Protein AF-A0A3N0WXN3-F1 (afdb_monomer)

Mean predicted aligned error: 21.36 Å

Nearest PDB structures (foldseek):
  8f1j-assembly1_M  TM=2.851E-01  e=1.817E-07  Escherichia coli
  8f1i-assembly1_M  TM=2.648E-01  e=5.594E-07  Escherichia coli
  7qv9-assembly1_M  TM=2.765E-01  e=2.359E-06  Klebsiella pneumoniae
  7qxi-assembly1_M  TM=2.579E-01  e=2.255E-06  Klebsiella pneumoniae
  8reb-assembly1_M  TM=2.773E-01  e=1.560E-05  Klebsiella oxytoca

Solvent-accessible surface area (backbone atoms only — not comparable to full-atom values): 39086 Å² total; per-residue (Å²): 107,44,49,65,61,35,42,77,70,63,62,35,53,74,74,38,48,50,34,31,56,78,65,74,29,58,34,55,66,46,53,46,54,48,36,74,76,62,76,48,50,59,84,40,70,91,30,47,74,71,41,28,49,40,53,48,49,50,41,63,72,53,56,56,81,79,56,81,92,83,88,88,88,87,84,88,81,87,83,79,82,87,88,86,79,76,94,55,90,39,61,44,40,49,40,39,74,74,64,76,38,53,74,68,42,48,48,33,30,57,78,66,72,31,47,36,65,66,47,46,42,52,46,33,64,74,60,77,50,42,59,88,41,69,92,30,45,74,72,37,20,53,50,53,50,53,50,41,54,53,54,42,73,75,33,90,88,53,74,69,73,68,90,74,88,54,74,64,72,80,85,83,79,80,74,56,74,69,48,48,54,54,52,41,34,50,52,55,44,58,47,68,71,41,56,72,67,53,36,52,51,53,37,56,76,37,74,71,46,95,41,63,69,40,46,46,57,42,60,38,65,23,68,69,52,43,52,51,52,48,73,75,42,58,78,83,49,38,56,55,54,50,53,50,52,53,53,51,56,51,48,54,52,54,46,55,73,36,92,41,66,56,52,36,48,17,54,50,50,49,53,53,47,46,70,78,39,72,90,52,85,57,89,88,58,71,46,69,83,54,54,60,60,33,50,50,43,48,54,68,68,66,53,84,58,98,41,72,63,46,43,46,41,51,60,40,57,26,34,48,37,57,62,94,72,70,54,50,71,66,55,54,13,61,76,69,79,43,54,67,70,54,49,52,50,47,49,52,52,49,45,55,56,49,50,59,57,55,66,57,53,57,51,61,86,67,71,71,69,54,64,72,55,64,77,70,68,50,94,68,35,51,76,63,44,72,69,54,31,50,50,53,20,62,76,51,71,40,55,54,15,38,60,35,51,50,52,57,59,48,46,53,82,81,65,57,49,36,70,47,66,47,60,45,40,43,33,56,64,48,81,87,55,93,80,59,83,64,74,42,74,59,67,40,35,26,27,35,76,63,53,67,38,41,45,66,65,62,49,49,36,51,55,52,51,58,63,65,54,87,66,95,64,76,50,68,43,55,40,63,72,55,52,62,79,34,48,59,69,97,60,72,84,56,50,72,74,47,39,67,57,53,35,51,47,40,31,66,69,67,70,45,88,60,54,68,90,38,55,46,72,43,63,86,71,55,76,87,38,77,61,38,72,65,47,54,47,47,50,52,50,49,47,46,66,68,30,40,60,20,76,74,68,71,42,80,88,48,56,50,55,39,51,57,63,60,52,17,67,76,65,76,45,57,48,70,57,50,51,53,50,26,68,75,37,68,43,80,53,97,92,38,84,39,48,50,48,73,67,44,50,82,60,64,39,46,31,75,90,71,49,54,40,47,43,61,64,54,50,51,50,53,48,54,54,58,74,71,38,52,41,80,64,40,68,42,45,63,53,51,24,50,53,38,42,75,76,33,34,67,50,54,39,72,56,45,45,46,46,34,45,77,73,63,68,44,77,58,38,84,77,56,46,50,134

pLDDT: mean 73.64, std 15.03, range [22.02, 94.38]

Foldseek 3Di:
DFLVVCVVVVLAALQLSVLCVVQVNTDLVSLLVVCVVPVWSPPTPPCDPVSRVSSVSSCVVCVCVVPDDDDDDDDDDDDDDDDDDDDDVFQLSVCVVVVLADPQLSVQCVVQVVRHLVSLLVVCLVQVWDPPTPSQDPVSGSSSNSSNVVVCVVDVVDDRPPPPPQAPDPLPDAADPLLQVLLLLVLVLLLVPADPQLSVLVCVQLVVDSHPVSCCVRVRVPSPNLVVSCVSDDSVRNVSSVCSSVVSSVLSVLSRVDSDNLSSLLSSLVVLLCVLQVVDDCPVPRSSPAALQLSVQCSLVRDDDPDPLLNCCSPADFQFFDDPRRDDLVNSCVVVVHDSVVSVVSLVVSLVSVVVSLVSLLSRDGPPLCVLQVVPDDLQWGFCDPVNQVVVCVVNVHGGGSQNSLSSVQSHPPLQWHKDFDCCLDRSVHDPDPPQLFRFPGIIIGGNVLVQQFDRRVLVSVVSVLLVDPDPDKDWAQPLVSRVVTTDDDPPVCSVSCQVVSQVRCCPRVVFRDDSGDTGISDNPCVVVVCHPCVLVLLVVLLCVQQVQCVVVVDPVSQFADALVSSCVSRVDDSVVSVVSQQVDWDQHPNDTDGNCVSHAPAWWAFQVRGIDHPVVLLVVLVVQQVPADLQQGDALCRSCVVCVVVGTNADSVRSVCSCCVPVVHDGSVVSRDD

Structure (mmCIF, N/CA/C/O backbone):
data_AF-A0A3N0WXN3-F1
#
_entry.id   AF-A0A3N0WXN3-F1
#
loop_
_atom_site.group_PDB
_atom_site.id
_atom_site.type_symbol
_atom_site.label_atom_id
_atom_site.label_alt_id
_atom_site.label_comp_id
_atom_site.label_asym_id
_atom_site.label_entity_id
_atom_site.label_seq_id
_atom_site.pdbx_PDB_ins_code
_atom_site.Cartn_x
_atom_site.Cartn_y
_atom_site.Cartn_z
_atom_site.occupancy
_atom_site.B_iso_or_equiv
_atom_site.auth_seq_id
_atom_site.auth_comp_id
_atom_site.auth_asym_id
_atom_site.auth_atom_id
_atom_site.pdbx_PDB_model_num
ATOM 1 N N . MET A 1 1 ? -57.886 -2.340 21.753 1.00 69.88 1 MET A N 1
ATOM 2 C CA . MET A 1 1 ? -57.565 -3.716 21.304 1.00 69.88 1 MET A CA 1
ATOM 3 C C . MET A 1 1 ? -56.104 -3.745 20.872 1.00 69.88 1 MET A C 1
ATOM 5 O O . MET A 1 1 ? -55.718 -2.870 20.100 1.00 69.88 1 MET A O 1
ATOM 9 N N . THR A 1 2 ? -55.293 -4.651 21.426 1.00 78.31 2 THR A N 1
ATOM 10 C CA . THR A 1 2 ? -53.864 -4.808 21.087 1.00 78.31 2 THR A CA 1
ATOM 11 C C . THR A 1 2 ? -53.692 -5.616 19.802 1.00 78.31 2 THR A C 1
ATOM 13 O O . THR A 1 2 ? -54.614 -6.321 19.383 1.00 78.31 2 THR A O 1
ATOM 16 N N . ILE A 1 3 ? -52.516 -5.527 19.176 1.00 68.88 3 ILE A N 1
ATOM 17 C CA . ILE A 1 3 ? -52.184 -6.379 18.024 1.00 68.88 3 ILE A CA 1
ATOM 18 C C . ILE A 1 3 ? -52.083 -7.866 18.397 1.00 68.88 3 ILE A C 1
ATOM 20 O O . ILE A 1 3 ? -52.356 -8.708 17.547 1.00 68.88 3 ILE A O 1
ATOM 24 N N . ASP A 1 4 ? -51.781 -8.189 19.660 1.00 60.69 4 ASP A N 1
ATOM 25 C CA . ASP A 1 4 ? -51.804 -9.564 20.181 1.00 60.69 4 ASP A CA 1
ATOM 26 C C . ASP A 1 4 ? -53.229 -10.137 20.120 1.00 60.69 4 ASP A C 1
ATOM 28 O O . ASP A 1 4 ? -53.456 -11.184 19.522 1.00 60.69 4 ASP A O 1
ATOM 32 N N . ASN A 1 5 ? -54.229 -9.364 20.563 1.00 72.56 5 ASN A N 1
ATOM 33 C CA . ASN A 1 5 ? -55.635 -9.775 20.486 1.00 72.56 5 ASN A CA 1
ATOM 34 C C . ASN A 1 5 ? -56.131 -9.972 19.040 1.00 72.56 5 ASN A C 1
ATOM 36 O O . ASN A 1 5 ? -57.064 -10.741 18.814 1.00 72.56 5 ASN A O 1
ATOM 40 N N . LEU A 1 6 ? -55.572 -9.243 18.065 1.00 75.31 6 LEU A N 1
ATOM 41 C CA . LEU A 1 6 ? -55.898 -9.419 16.642 1.00 75.31 6 LEU A CA 1
ATOM 42 C C . LEU A 1 6 ? -55.288 -10.714 16.086 1.00 75.31 6 LEU A C 1
ATOM 44 O O . LEU A 1 6 ? -55.903 -11.377 15.248 1.00 75.31 6 LEU A O 1
ATOM 48 N N . LEU A 1 7 ? -54.090 -11.076 16.553 1.00 67.50 7 LEU A N 1
ATOM 49 C CA . LEU A 1 7 ? -53.419 -12.317 16.180 1.00 67.50 7 LEU A CA 1
ATOM 50 C C . LEU A 1 7 ? -54.144 -13.535 16.767 1.00 67.50 7 LEU A C 1
ATOM 52 O O . LEU A 1 7 ? -54.432 -14.476 16.029 1.00 67.50 7 LEU A O 1
ATOM 56 N N . ASP A 1 8 ? -54.523 -13.481 18.046 1.00 66.00 8 ASP A N 1
ATOM 57 C CA . ASP A 1 8 ? -55.240 -14.562 18.738 1.00 66.00 8 ASP A CA 1
ATOM 58 C C . ASP A 1 8 ? -56.608 -14.849 18.108 1.00 66.00 8 ASP A C 1
ATOM 60 O O . ASP A 1 8 ? -57.022 -16.000 17.964 1.00 66.00 8 ASP A O 1
ATOM 64 N N . LYS A 1 9 ? -57.296 -13.800 17.642 1.00 73.88 9 LYS A N 1
ATOM 65 C CA . LYS A 1 9 ? -58.556 -13.922 16.890 1.00 73.88 9 LYS A CA 1
ATOM 66 C C . LYS A 1 9 ? -58.367 -14.332 15.426 1.00 73.88 9 LYS A C 1
ATOM 68 O O . LYS A 1 9 ? -59.356 -14.443 14.703 1.00 73.88 9 LYS A O 1
ATOM 73 N N . LYS A 1 10 ? -57.126 -14.562 14.982 1.00 72.31 10 LYS A N 1
ATOM 74 C CA . LYS A 1 10 ? -56.751 -14.895 13.595 1.00 72.31 10 LYS A CA 1
ATOM 75 C C . LYS A 1 10 ? -57.187 -13.840 12.570 1.00 72.31 10 LYS A C 1
ATOM 77 O O . LYS A 1 10 ? -57.430 -14.156 11.408 1.00 72.31 10 LYS A O 1
ATOM 82 N N . GLU A 1 11 ? -57.284 -12.582 12.988 1.00 76.50 11 GLU A N 1
ATOM 83 C CA . GLU A 1 11 ? -57.697 -11.463 12.130 1.00 76.50 11 GLU A CA 1
ATOM 84 C C . GLU A 1 11 ? -56.523 -10.841 11.377 1.00 76.50 11 GLU A C 1
ATOM 86 O O . GLU A 1 11 ? -56.709 -10.213 10.337 1.00 76.50 11 GLU A O 1
ATOM 91 N N . ILE A 1 12 ? -55.308 -11.066 11.872 1.00 77.75 12 ILE A N 1
ATOM 92 C CA . ILE A 1 12 ? -54.059 -10.797 11.166 1.00 77.75 12 ILE A CA 1
ATOM 93 C C . ILE A 1 12 ? -53.214 -12.062 11.127 1.00 77.75 12 ILE A C 1
ATOM 95 O O . ILE A 1 12 ? -53.206 -12.852 12.069 1.00 77.75 12 ILE A O 1
ATOM 99 N N . SER A 1 13 ? -52.459 -12.252 10.047 1.00 73.69 13 SER A N 1
ATOM 100 C CA . SER A 1 13 ? -51.434 -13.294 10.026 1.00 73.69 13 SER A CA 1
ATOM 101 C C . SER A 1 13 ? -50.248 -12.921 10.922 1.00 73.69 13 SER A C 1
ATOM 103 O O . SER A 1 13 ? -49.956 -11.741 11.132 1.00 73.69 13 SER A O 1
ATOM 105 N N . VAL A 1 14 ? -49.472 -13.921 11.355 1.00 60.59 14 VAL A N 1
ATOM 106 C CA . VAL A 1 14 ? -48.180 -13.724 12.049 1.00 60.59 14 VAL A CA 1
ATOM 107 C C . VAL A 1 14 ? -47.262 -12.779 11.255 1.00 60.59 14 VAL A C 1
ATOM 109 O O . VAL A 1 14 ? -46.565 -11.928 11.806 1.00 60.59 14 VAL A O 1
ATOM 112 N N . GLY A 1 15 ? -47.303 -12.871 9.921 1.00 58.91 15 GLY A N 1
ATOM 113 C CA . GLY A 1 15 ? -46.550 -11.983 9.039 1.00 58.91 15 GLY A CA 1
ATOM 114 C C . GLY A 1 15 ? -46.993 -10.518 9.110 1.00 58.91 15 GLY A C 1
ATOM 115 O O . GLY A 1 15 ? -46.151 -9.636 8.964 1.00 58.91 15 GLY A O 1
ATOM 116 N N . THR A 1 16 ? -48.279 -10.256 9.330 1.00 74.38 16 THR A N 1
ATOM 117 C CA . THR A 1 16 ? -48.842 -8.906 9.490 1.00 74.38 16 THR A CA 1
ATOM 118 C C . THR A 1 16 ? -48.613 -8.364 10.899 1.00 74.38 16 THR A C 1
ATOM 120 O O . THR A 1 16 ? -48.227 -7.205 11.040 1.00 74.38 16 THR A O 1
ATOM 123 N N . TYR A 1 17 ? -48.709 -9.214 11.925 1.00 74.00 17 TYR A N 1
ATOM 124 C CA . TYR A 1 17 ? -48.320 -8.881 13.299 1.00 74.00 17 TYR A CA 1
ATOM 125 C C . TYR A 1 17 ? -46.876 -8.353 13.376 1.00 74.00 17 TYR A C 1
ATOM 127 O O . TYR A 1 17 ? -46.619 -7.302 13.959 1.00 74.00 17 TYR A O 1
ATOM 135 N N . ASN A 1 18 ? -45.934 -9.011 12.691 1.00 53.34 18 ASN A N 1
ATOM 136 C CA . ASN A 1 18 ? -44.535 -8.574 12.650 1.00 53.34 18 ASN A CA 1
ATOM 137 C C . ASN A 1 18 ? -44.337 -7.228 11.935 1.00 53.34 18 ASN A C 1
ATOM 139 O O . ASN A 1 18 ? -43.468 -6.448 12.325 1.00 53.34 18 ASN A O 1
ATOM 143 N N . VAL A 1 19 ? -45.131 -6.936 10.895 1.00 71.75 19 VAL A N 1
ATOM 144 C CA . VAL A 1 19 ? -45.113 -5.616 10.243 1.00 71.75 19 VAL A CA 1
ATOM 145 C C . VAL A 1 19 ? -45.554 -4.542 11.233 1.00 71.75 19 VAL A C 1
ATOM 147 O O . VAL A 1 19 ? -44.894 -3.509 11.316 1.00 71.75 19 VAL A O 1
ATOM 150 N N . CYS A 1 20 ? -46.605 -4.789 12.016 1.00 67.00 20 CYS A N 1
ATOM 151 C CA . CYS A 1 20 ? -47.032 -3.867 13.066 1.00 67.00 20 CYS A CA 1
ATOM 152 C C . CYS A 1 20 ? -45.937 -3.668 14.119 1.00 67.00 20 CYS A C 1
ATOM 154 O O . CYS A 1 20 ? -45.497 -2.542 14.341 1.00 67.00 20 CYS A O 1
ATOM 156 N N . PHE A 1 21 ? -45.412 -4.759 14.678 1.00 60.53 21 PHE A N 1
ATOM 157 C CA . PHE A 1 21 ? -44.421 -4.711 15.750 1.00 60.53 21 PHE A CA 1
ATOM 158 C C . PHE A 1 21 ? -43.130 -3.970 15.350 1.00 60.53 21 PHE A C 1
ATOM 160 O O . PHE A 1 21 ? -42.626 -3.137 16.099 1.00 60.53 21 PHE A O 1
ATOM 167 N N . HIS A 1 22 ? -42.602 -4.218 14.145 1.00 53.56 22 HIS A N 1
ATOM 168 C CA . HIS A 1 22 ? -41.375 -3.567 13.661 1.00 53.56 22 HIS A CA 1
ATOM 169 C C . HIS A 1 22 ? -41.530 -2.090 13.306 1.00 53.56 22 HIS A C 1
ATOM 171 O O . HIS A 1 22 ? -40.522 -1.392 13.195 1.00 53.56 22 HIS A O 1
ATOM 177 N N . ASN A 1 23 ? -42.760 -1.634 13.085 1.00 69.25 23 ASN A N 1
ATOM 178 C CA . ASN A 1 23 ? -43.062 -0.234 12.811 1.00 69.25 23 ASN A CA 1
ATOM 179 C C . ASN A 1 23 ? -43.707 0.449 14.028 1.00 69.25 23 ASN A C 1
ATOM 181 O O . ASN A 1 23 ? -44.349 1.480 13.864 1.00 69.25 23 ASN A O 1
ATOM 185 N N . GLU A 1 24 ? -43.531 -0.129 15.224 1.00 67.19 24 GLU A N 1
ATOM 186 C CA . GLU A 1 24 ? -44.002 0.419 16.503 1.00 67.19 24 GLU A CA 1
ATOM 187 C C . GLU A 1 24 ? -45.527 0.620 16.574 1.00 67.19 24 GLU A C 1
ATOM 189 O O . GLU A 1 24 ? -46.029 1.520 17.238 1.00 67.19 24 GLU A O 1
ATOM 194 N N . ILE A 1 25 ? -46.281 -0.241 15.889 1.00 72.06 25 ILE A N 1
ATOM 195 C CA . ILE A 1 25 ? -47.744 -0.277 15.927 1.00 72.06 25 ILE A CA 1
ATOM 196 C C . ILE A 1 25 ? -48.138 -1.387 16.896 1.00 72.06 25 ILE A C 1
ATOM 198 O O . ILE A 1 25 ? -47.981 -2.564 16.572 1.00 72.06 25 ILE A O 1
ATOM 202 N N . PHE A 1 26 ? -48.654 -1.033 18.071 1.00 69.75 26 PHE A N 1
ATOM 203 C CA . PHE A 1 26 ? -48.970 -2.005 19.129 1.00 69.75 26 PHE A CA 1
ATOM 204 C C . PHE A 1 26 ? -50.469 -2.110 19.417 1.00 69.75 26 PHE A C 1
ATOM 206 O O . PHE A 1 26 ? -50.935 -3.047 20.072 1.00 69.75 26 PHE A O 1
ATOM 213 N N . SER A 1 27 ? -51.250 -1.172 18.891 1.00 80.69 27 SER A N 1
ATOM 214 C CA . SER A 1 27 ? -52.683 -1.093 19.117 1.00 80.69 27 SER A CA 1
ATOM 215 C C . SER A 1 27 ? -53.461 -0.834 17.831 1.00 80.69 27 SER A C 1
ATOM 217 O O . SER A 1 27 ? -52.933 -0.369 16.819 1.00 80.69 27 SER A O 1
ATOM 219 N N . LEU A 1 28 ? -54.764 -1.098 17.894 1.00 78.56 28 LEU A N 1
ATOM 220 C CA . LEU A 1 28 ? -55.695 -0.743 16.827 1.00 78.56 28 LEU A CA 1
ATOM 221 C C . LEU A 1 28 ? -55.736 0.776 16.568 1.00 78.56 28 LEU A C 1
ATOM 223 O O . LEU A 1 28 ? -55.952 1.207 15.440 1.00 78.56 28 LEU A O 1
ATOM 227 N N . GLU A 1 29 ? -55.465 1.587 17.592 1.00 76.12 29 GLU A N 1
ATOM 228 C CA . GLU A 1 29 ? -55.382 3.043 17.469 1.00 76.12 29 GLU A CA 1
ATOM 229 C C . GLU A 1 29 ? -54.176 3.475 16.619 1.00 76.12 29 GLU A C 1
ATOM 231 O O . GLU A 1 29 ? -54.296 4.370 15.781 1.00 76.12 29 GLU A O 1
ATOM 236 N N . ASP A 1 30 ? -53.038 2.790 16.756 1.00 72.81 30 ASP A N 1
ATOM 237 C CA . ASP A 1 30 ? -51.839 3.043 15.947 1.00 72.81 30 ASP A CA 1
ATOM 238 C C . ASP A 1 30 ? -52.069 2.670 14.475 1.00 72.81 30 ASP A C 1
ATOM 240 O O . ASP A 1 30 ? -51.684 3.418 13.572 1.00 72.81 30 ASP A O 1
ATOM 244 N N . ILE A 1 31 ? -52.769 1.554 14.221 1.00 82.44 31 ILE A N 1
ATOM 245 C CA . ILE A 1 31 ? -53.183 1.137 12.869 1.00 82.44 31 ILE A CA 1
ATOM 246 C C . ILE A 1 31 ? -54.057 2.229 12.234 1.00 82.44 31 ILE A C 1
ATOM 248 O O . ILE A 1 31 ? -53.807 2.645 11.098 1.00 82.44 31 ILE A O 1
ATOM 252 N N . CYS A 1 32 ? -55.035 2.750 12.981 1.00 77.06 32 CYS A N 1
ATOM 253 C CA . CYS A 1 32 ? -55.897 3.840 12.526 1.00 77.06 32 CYS A CA 1
ATOM 254 C C . CYS A 1 32 ? -55.112 5.125 12.228 1.00 77.06 32 CYS A C 1
ATOM 256 O O . CYS A 1 32 ? -55.310 5.715 11.165 1.00 77.06 32 CYS A O 1
ATOM 258 N N . LYS A 1 33 ? -54.184 5.535 13.103 1.00 79.06 33 LYS A N 1
ATOM 259 C CA . LYS A 1 33 ? -53.347 6.737 12.912 1.00 79.06 33 LYS A CA 1
ATOM 260 C C . LYS A 1 33 ? -52.511 6.657 11.636 1.00 79.06 33 LYS A C 1
ATOM 262 O O . LYS A 1 33 ? -52.476 7.607 10.850 1.00 79.06 33 LYS A O 1
ATOM 267 N N . VAL A 1 34 ? -51.865 5.515 11.397 1.00 76.19 34 VAL A N 1
ATOM 268 C CA . VAL A 1 34 ? -51.039 5.300 10.199 1.00 76.19 34 VAL A CA 1
ATOM 269 C C . VAL A 1 34 ? -51.891 5.360 8.931 1.00 76.19 34 VAL A C 1
ATOM 271 O O . VAL A 1 34 ? -51.517 6.039 7.969 1.00 76.19 34 VAL A O 1
ATOM 274 N N . PHE A 1 35 ? -53.062 4.718 8.928 1.00 82.00 35 PHE A N 1
ATOM 275 C CA . PHE A 1 35 ? -53.930 4.707 7.753 1.00 82.00 35 PHE A CA 1
ATOM 276 C C . PHE A 1 35 ? -54.592 6.056 7.478 1.00 82.00 35 PHE A C 1
ATOM 278 O O . PHE A 1 35 ? -54.681 6.476 6.327 1.00 82.00 35 PHE A O 1
ATOM 285 N N . GLN A 1 36 ? -55.019 6.779 8.513 1.00 77.12 36 GLN A N 1
ATOM 286 C CA . GLN A 1 36 ? -55.594 8.115 8.350 1.00 77.12 36 GLN A CA 1
ATOM 287 C C . GLN A 1 36 ? -54.587 9.089 7.733 1.00 77.12 36 GLN A C 1
ATOM 289 O O . GLN A 1 36 ? -54.961 9.864 6.852 1.00 77.12 36 GLN A O 1
ATOM 294 N N . LYS A 1 37 ? -53.314 8.995 8.142 1.00 75.81 37 LYS A N 1
ATOM 295 C CA . LYS A 1 37 ? -52.228 9.857 7.667 1.00 75.81 37 LYS A CA 1
ATOM 296 C C . LYS A 1 37 ? -51.752 9.520 6.253 1.00 75.81 37 LYS A C 1
ATOM 298 O O . LYS A 1 37 ? -51.455 10.428 5.485 1.00 75.81 37 LYS A O 1
ATOM 303 N N . HIS A 1 38 ? -51.661 8.237 5.905 1.00 74.81 38 HIS A N 1
ATOM 304 C CA . HIS A 1 38 ? -50.994 7.810 4.668 1.00 74.81 38 HIS A CA 1
ATOM 305 C C . HIS A 1 38 ? -51.903 7.104 3.660 1.00 74.81 38 HIS A C 1
ATOM 307 O O . HIS A 1 38 ? -51.479 6.872 2.531 1.00 74.81 38 HIS A O 1
ATOM 313 N N . LYS A 1 39 ? -53.138 6.753 4.039 1.00 75.62 39 LYS A N 1
ATOM 314 C CA . LYS A 1 39 ? -54.126 6.010 3.226 1.00 75.62 39 LYS A CA 1
ATOM 315 C C . LYS A 1 39 ? -53.631 4.655 2.696 1.00 75.62 39 LYS A C 1
ATOM 317 O O . LYS A 1 39 ? -54.265 4.036 1.848 1.00 75.62 39 LYS A O 1
ATOM 322 N N . THR A 1 40 ? -52.491 4.177 3.190 1.00 78.50 40 THR A N 1
ATOM 323 C CA . THR A 1 40 ? -51.887 2.890 2.853 1.00 78.50 40 THR A CA 1
ATOM 324 C C . THR A 1 40 ? -50.917 2.472 3.951 1.00 78.50 40 THR A C 1
ATOM 326 O O . THR A 1 40 ? -50.307 3.318 4.604 1.00 78.50 40 THR A O 1
ATOM 329 N N . PHE A 1 41 ? -50.721 1.165 4.115 1.00 84.44 41 PHE A N 1
ATOM 330 C CA . PHE A 1 41 ? -49.683 0.601 4.975 1.00 84.44 41 PHE A CA 1
ATOM 331 C C . PHE A 1 41 ? -48.441 0.173 4.192 1.00 84.44 41 PHE A C 1
ATOM 333 O O . PHE A 1 41 ? -47.476 -0.282 4.798 1.00 84.44 41 PHE A O 1
ATOM 340 N N . LYS A 1 42 ? -48.411 0.337 2.860 1.00 79.19 42 LYS A N 1
ATOM 341 C CA . LYS A 1 42 ? -47.228 0.021 2.033 1.00 79.19 42 LYS A CA 1
ATOM 342 C C . LYS A 1 42 ? -45.990 0.849 2.398 1.00 79.19 42 LYS A C 1
ATOM 344 O O . LYS A 1 42 ? -44.882 0.451 2.059 1.00 79.19 42 LYS A O 1
ATOM 349 N N . ILE A 1 43 ? -46.173 1.978 3.087 1.00 67.31 43 ILE A N 1
ATOM 350 C CA . ILE A 1 43 ? -45.078 2.799 3.623 1.00 67.31 43 ILE A CA 1
ATOM 351 C C . ILE A 1 43 ? -44.321 2.118 4.772 1.00 67.31 43 ILE A C 1
ATOM 353 O O . ILE A 1 43 ? -43.197 2.505 5.081 1.00 67.31 43 ILE A O 1
ATOM 357 N N . LEU A 1 44 ? -44.932 1.119 5.412 1.00 69.75 44 LEU A N 1
ATOM 358 C CA . LEU A 1 44 ? -44.343 0.415 6.538 1.00 69.75 44 LEU A CA 1
ATOM 359 C C . LEU A 1 44 ? -43.258 -0.542 6.051 1.00 69.75 44 LEU A C 1
ATOM 361 O O . LEU A 1 44 ? -43.405 -1.244 5.043 1.00 69.75 44 LEU A O 1
ATOM 365 N N . ARG A 1 45 ? -42.162 -0.616 6.808 1.00 59.50 45 ARG A N 1
ATOM 366 C CA . ARG A 1 45 ? -41.044 -1.501 6.489 1.00 59.50 45 ARG A CA 1
ATOM 367 C C . ARG A 1 45 ? -41.538 -2.948 6.423 1.00 59.50 45 ARG A C 1
ATOM 369 O O . ARG A 1 45 ? -42.216 -3.415 7.334 1.00 59.50 45 ARG A O 1
ATOM 376 N N . ASN A 1 46 ? -41.172 -3.652 5.349 1.00 59.59 46 ASN A N 1
ATOM 377 C CA . ASN A 1 46 ? -41.559 -5.041 5.056 1.00 59.59 46 ASN A CA 1
ATOM 378 C C . ASN A 1 46 ? -43.069 -5.279 4.811 1.00 59.59 46 ASN A C 1
ATOM 380 O O . ASN A 1 46 ? -43.517 -6.431 4.800 1.00 59.59 46 ASN A O 1
ATOM 384 N N . CYS A 1 47 ? -43.857 -4.231 4.548 1.00 70.44 47 CYS A N 1
ATOM 385 C CA . CYS A 1 47 ? -45.289 -4.350 4.271 1.00 70.44 47 CYS A CA 1
ATOM 386 C C . CYS A 1 47 ? -45.587 -4.592 2.780 1.00 70.44 47 CYS A C 1
ATOM 388 O O 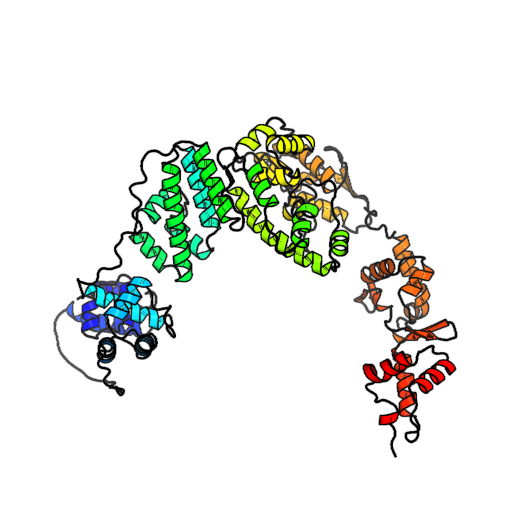. CYS A 1 47 ? -45.751 -3.673 1.979 1.00 70.44 47 CYS A O 1
ATOM 390 N N . GLY A 1 48 ? -45.654 -5.869 2.392 1.00 68.50 48 GLY A N 1
ATOM 391 C CA . GLY A 1 48 ? -46.079 -6.285 1.049 1.00 68.50 48 GLY A CA 1
ATOM 392 C C . GLY A 1 48 ? -47.604 -6.219 0.837 1.00 68.50 48 GLY A C 1
ATOM 393 O O . GLY A 1 48 ? -48.355 -6.097 1.804 1.00 68.50 48 GLY A O 1
ATOM 394 N N . PRO A 1 49 ? -48.098 -6.392 -0.406 1.00 60.25 49 PRO A N 1
ATOM 395 C CA . PRO A 1 49 ? -49.508 -6.185 -0.766 1.00 60.25 49 PRO A CA 1
ATOM 396 C C . PRO A 1 49 ? -50.493 -7.018 0.066 1.00 60.25 49 PRO A C 1
ATOM 398 O O . PRO A 1 49 ? -51.515 -6.497 0.495 1.00 60.25 49 PRO A O 1
ATOM 401 N N . LYS A 1 50 ? -50.153 -8.275 0.380 1.00 69.56 50 LYS A N 1
ATOM 402 C CA . LYS A 1 50 ? -50.981 -9.138 1.237 1.00 69.56 50 LYS A CA 1
ATOM 403 C C . LYS A 1 50 ? -51.149 -8.577 2.660 1.00 69.56 50 LYS A C 1
ATOM 405 O O . LYS A 1 50 ? -52.262 -8.532 3.159 1.00 69.56 50 LYS A O 1
ATOM 410 N N . LYS A 1 51 ? -50.061 -8.094 3.276 1.00 84.56 51 LYS A N 1
ATOM 411 C CA . LYS A 1 51 ? -50.067 -7.548 4.648 1.00 84.56 51 LYS A CA 1
ATOM 412 C C . LYS A 1 51 ? -50.746 -6.187 4.700 1.00 84.56 51 LYS A C 1
ATOM 414 O O . LYS A 1 51 ? -51.514 -5.914 5.610 1.00 84.56 51 LYS A O 1
ATOM 419 N N . ASN A 1 52 ? -50.510 -5.365 3.677 1.00 77.75 52 ASN A N 1
ATOM 420 C CA . ASN A 1 52 ? -51.227 -4.111 3.499 1.00 77.75 52 ASN A CA 1
ATOM 421 C C . ASN A 1 52 ? -52.742 -4.347 3.453 1.00 77.75 52 ASN A C 1
ATOM 423 O O . ASN A 1 52 ? -53.475 -3.627 4.113 1.00 77.75 52 ASN A O 1
ATOM 427 N N . ASN A 1 53 ? -53.204 -5.359 2.717 1.00 76.31 53 ASN A N 1
ATOM 428 C CA . ASN A 1 53 ? -54.631 -5.661 2.626 1.00 76.31 53 ASN A CA 1
ATOM 429 C C . ASN A 1 53 ? -55.190 -6.236 3.936 1.00 76.31 53 ASN A C 1
ATOM 431 O O . ASN A 1 53 ? -56.287 -5.857 4.314 1.00 76.31 53 ASN A O 1
ATOM 435 N N . GLU A 1 54 ? -54.437 -7.076 4.656 1.00 84.25 54 GLU A N 1
ATOM 436 C CA . GLU A 1 54 ? -54.832 -7.551 5.995 1.00 84.25 54 GLU A CA 1
ATOM 437 C C . GLU A 1 54 ? -54.995 -6.379 6.985 1.00 84.25 54 GLU A C 1
ATOM 439 O O . GLU A 1 54 ? -56.000 -6.302 7.683 1.00 84.25 54 GLU A O 1
ATOM 444 N N . LEU A 1 55 ? -54.072 -5.408 7.000 1.00 84.94 55 LEU A N 1
ATOM 445 C CA . LEU A 1 55 ? -54.194 -4.219 7.860 1.00 84.94 55 LEU A CA 1
ATOM 446 C C . LEU A 1 55 ? -55.316 -3.274 7.432 1.00 84.94 55 LEU A C 1
ATOM 448 O O . LEU A 1 55 ? -55.948 -2.663 8.290 1.00 84.94 55 LEU A O 1
ATOM 452 N N . ILE A 1 56 ? -55.585 -3.164 6.127 1.00 82.19 56 ILE A N 1
ATOM 453 C CA . ILE A 1 56 ? -56.750 -2.429 5.618 1.00 82.19 56 ILE A CA 1
ATOM 454 C C . ILE A 1 56 ? -58.036 -3.117 6.063 1.00 82.19 56 ILE A C 1
ATOM 456 O O . ILE A 1 56 ? -58.920 -2.433 6.547 1.00 82.19 56 ILE A O 1
ATOM 460 N N . GLN A 1 57 ? -58.122 -4.446 5.997 1.00 83.06 57 GLN A N 1
ATOM 461 C CA . GLN A 1 57 ? -59.295 -5.188 6.466 1.00 83.06 57 GLN A CA 1
ATOM 462 C C . GLN A 1 57 ? -59.511 -5.032 7.971 1.00 83.06 57 GLN A C 1
ATOM 464 O O . GLN A 1 57 ? -60.644 -4.852 8.401 1.00 83.06 57 GLN A O 1
ATOM 469 N N . VAL A 1 58 ? -58.446 -5.049 8.778 1.00 86.56 58 VAL A N 1
ATOM 470 C CA . VAL A 1 58 ? -58.535 -4.735 10.215 1.00 86.56 58 VAL A CA 1
ATOM 471 C C . VAL A 1 58 ? -59.010 -3.301 10.421 1.00 86.56 58 VAL A C 1
ATOM 473 O O . VAL A 1 58 ? -59.917 -3.064 11.214 1.00 86.56 58 VAL A O 1
ATOM 476 N N . PHE A 1 59 ? -58.433 -2.342 9.697 1.00 83.38 59 PHE A N 1
ATOM 477 C CA . PHE A 1 59 ? -58.872 -0.955 9.757 1.00 83.38 59 PHE A CA 1
ATOM 478 C C . PHE A 1 59 ? -60.353 -0.832 9.375 1.00 83.38 59 PHE A C 1
ATOM 480 O O . PHE A 1 59 ? -61.126 -0.282 10.141 1.00 83.38 59 PHE A O 1
ATOM 487 N N . GLU A 1 60 ? -60.794 -1.392 8.254 1.00 80.62 60 GLU A N 1
ATOM 488 C CA . GLU A 1 60 ? -62.183 -1.354 7.781 1.00 80.62 60 GLU A CA 1
ATOM 489 C C . GLU A 1 60 ? -63.146 -2.047 8.754 1.00 80.62 60 GLU A C 1
ATOM 491 O O . GLU A 1 60 ? -64.203 -1.504 9.061 1.00 80.62 60 GLU A O 1
ATOM 496 N N . LYS A 1 61 ? -62.754 -3.199 9.310 1.00 80.94 61 LYS A N 1
ATOM 497 C CA . LYS A 1 61 ? -63.556 -3.973 10.269 1.00 80.94 61 LYS A CA 1
ATOM 498 C C . LYS A 1 61 ? -63.767 -3.251 11.601 1.00 80.94 61 LYS A C 1
ATOM 500 O O . LYS A 1 61 ? -64.799 -3.447 12.236 1.00 80.94 61 LYS A O 1
ATOM 505 N N . TYR A 1 62 ? -62.797 -2.451 12.040 1.00 78.00 62 TYR A N 1
ATOM 506 C CA . TYR A 1 62 ? -62.814 -1.819 13.363 1.00 78.00 62 TYR A CA 1
ATOM 507 C C . TYR A 1 62 ? -62.944 -0.292 13.341 1.00 78.00 62 TYR A C 1
ATOM 509 O O . TYR A 1 62 ? -63.194 0.304 14.386 1.00 78.00 62 TYR A O 1
ATOM 517 N N . SER A 1 63 ? -62.826 0.344 12.175 1.00 63.78 63 SER A N 1
ATOM 518 C CA . SER A 1 63 ? -62.994 1.795 12.000 1.00 63.78 63 SER A CA 1
ATOM 519 C C . SER A 1 63 ? -64.443 2.243 12.187 1.00 63.78 63 SER A C 1
ATOM 521 O O . SER A 1 63 ? -64.676 3.343 12.683 1.00 63.78 63 SER A O 1
ATOM 523 N N . SER A 1 64 ? -65.413 1.381 11.874 1.00 50.56 64 SER A N 1
ATOM 524 C CA . SER A 1 64 ? -66.850 1.618 12.063 1.00 50.56 64 SER A CA 1
ATOM 525 C C . SER A 1 64 ? -67.315 1.505 13.522 1.00 50.56 64 SER A C 1
ATOM 527 O O . SER A 1 64 ? -68.352 2.056 13.868 1.00 50.56 64 SER A O 1
ATOM 529 N N . ASN A 1 65 ? -66.521 0.919 14.428 1.00 50.19 65 ASN A N 1
ATOM 530 C CA . ASN A 1 65 ? -66.821 0.907 15.871 1.00 50.19 65 ASN A CA 1
ATOM 531 C C . ASN A 1 65 ? -66.462 2.223 16.593 1.00 50.19 65 ASN A C 1
ATOM 533 O O . ASN A 1 65 ? -66.563 2.301 17.815 1.00 50.19 65 ASN A O 1
ATOM 537 N N . ILE A 1 66 ? -66.048 3.258 15.852 1.00 50.22 66 ILE A N 1
ATOM 538 C CA . ILE A 1 66 ? -65.780 4.609 16.372 1.00 50.22 66 ILE A CA 1
ATOM 539 C C . ILE A 1 66 ? -66.847 5.618 15.879 1.00 50.22 66 ILE A C 1
ATOM 541 O O . ILE A 1 66 ? -66.899 6.739 16.379 1.00 50.22 66 ILE A O 1
ATOM 545 N N . ILE A 1 67 ? -67.758 5.234 14.966 1.00 35.31 67 ILE A N 1
ATOM 546 C CA . ILE A 1 67 ? -68.857 6.087 14.469 1.00 35.31 67 ILE A CA 1
ATOM 547 C C . ILE A 1 67 ? -70.137 5.237 14.268 1.00 35.31 67 ILE A C 1
ATOM 549 O O . ILE A 1 67 ? -70.276 4.569 13.254 1.00 35.31 67 ILE A O 1
ATOM 553 N N . THR A 1 68 ? -71.021 5.265 15.278 1.00 31.95 68 THR A N 1
ATOM 554 C CA . THR A 1 68 ? -72.488 4.986 15.333 1.00 31.95 68 THR A CA 1
ATOM 555 C C . THR A 1 68 ? -73.179 3.960 14.399 1.00 31.95 68 THR A C 1
ATOM 557 O O . THR A 1 68 ? -73.132 4.080 13.183 1.00 31.95 68 THR A O 1
ATOM 560 N N . GLU A 1 69 ? -73.934 3.053 15.050 1.00 34.38 69 GLU A N 1
ATOM 561 C CA . GLU A 1 69 ? -75.125 2.241 14.677 1.00 34.38 69 GLU A CA 1
ATOM 562 C C . GLU A 1 69 ? -75.560 2.044 13.201 1.00 34.38 69 GLU A C 1
ATOM 564 O O . GLU A 1 69 ? -75.824 2.999 12.479 1.00 34.38 69 GLU A O 1
ATOM 569 N N . GLY A 1 70 ? -75.855 0.779 12.831 1.00 26.22 70 GLY A N 1
ATOM 570 C CA . GLY A 1 70 ? -76.879 0.456 11.816 1.00 26.22 70 GLY A CA 1
ATOM 571 C C . GLY A 1 70 ? -76.544 -0.601 10.746 1.00 26.22 70 GLY A C 1
ATOM 572 O O . GLY A 1 70 ? -76.131 -0.268 9.647 1.00 26.22 70 GLY A O 1
ATOM 573 N N . SER A 1 71 ? -76.872 -1.865 11.039 1.00 25.25 71 SER A N 1
ATOM 574 C CA . SER A 1 71 ? -77.414 -2.910 10.135 1.00 25.25 71 SER A CA 1
ATOM 575 C C . SER A 1 71 ? -76.720 -3.385 8.829 1.00 25.25 71 SER A C 1
ATOM 577 O O . SER A 1 71 ? -76.457 -2.646 7.889 1.00 25.25 71 SER A O 1
ATOM 579 N N . THR A 1 72 ? -76.748 -4.723 8.719 1.00 24.44 72 THR A N 1
ATOM 580 C CA . THR A 1 72 ? -76.876 -5.631 7.552 1.00 24.44 72 THR A CA 1
ATOM 581 C C . THR A 1 72 ? -75.651 -6.255 6.866 1.00 24.44 72 THR A C 1
ATOM 583 O O . THR A 1 72 ? -74.712 -5.621 6.405 1.00 24.44 72 THR A O 1
ATOM 586 N N . ILE A 1 73 ? -75.768 -7.585 6.809 1.00 29.28 73 ILE A N 1
ATOM 587 C CA . ILE A 1 73 ? -74.884 -8.649 6.336 1.00 29.28 73 ILE A CA 1
ATOM 588 C C . ILE A 1 73 ? -74.895 -8.734 4.801 1.00 29.28 73 ILE A C 1
ATOM 590 O O . ILE A 1 73 ? -75.963 -8.619 4.200 1.00 29.28 73 ILE A O 1
ATOM 594 N N . LYS A 1 74 ? -73.758 -9.094 4.183 1.00 24.41 74 LYS A N 1
ATOM 595 C CA . LYS A 1 74 ? -73.731 -10.060 3.067 1.00 24.41 74 LYS A CA 1
ATOM 596 C C . LYS A 1 74 ? -72.399 -10.805 2.967 1.00 24.41 74 LYS A C 1
ATOM 598 O O . LYS A 1 74 ? -71.339 -10.287 3.294 1.00 24.41 74 LYS A O 1
ATOM 603 N N . GLU A 1 75 ? -72.536 -12.062 2.573 1.00 23.44 75 GLU A N 1
ATOM 604 C CA . GLU A 1 75 ? -71.617 -13.179 2.757 1.00 23.44 75 GLU A CA 1
ATOM 605 C C . GLU A 1 75 ? -70.553 -13.345 1.654 1.00 23.44 75 GLU A C 1
ATOM 607 O O . GLU A 1 75 ? -70.692 -12.859 0.534 1.00 23.44 75 GLU A O 1
ATOM 612 N N . ASN A 1 76 ? -69.606 -14.235 1.985 1.00 23.34 76 ASN A N 1
ATOM 613 C CA . ASN A 1 76 ? -68.908 -15.202 1.129 1.00 23.34 76 ASN A CA 1
ATOM 614 C C . ASN A 1 76 ? -67.651 -14.763 0.357 1.00 23.34 76 ASN A C 1
ATOM 616 O O . ASN A 1 76 ? -67.711 -14.202 -0.732 1.00 23.34 76 ASN A O 1
ATOM 620 N N . LYS A 1 77 ? -66.505 -15.311 0.789 1.00 22.98 77 LYS A N 1
ATOM 621 C CA . LYS A 1 77 ? -66.059 -16.615 0.257 1.00 22.98 77 LYS A CA 1
ATOM 622 C C . LYS A 1 77 ? -65.033 -17.297 1.165 1.00 22.98 77 LYS A C 1
ATOM 624 O O . LYS A 1 77 ? -63.965 -16.763 1.446 1.00 22.98 77 LYS A O 1
ATOM 629 N N . ALA A 1 78 ? -65.389 -18.512 1.570 1.00 22.45 78 ALA A N 1
ATOM 630 C CA . ALA A 1 78 ? -64.506 -19.502 2.155 1.00 22.45 78 ALA A CA 1
ATOM 631 C C . ALA A 1 78 ? -63.355 -19.864 1.201 1.00 22.45 78 ALA A C 1
ATOM 633 O O . ALA A 1 78 ? -63.559 -20.000 -0.005 1.00 22.45 78 ALA A O 1
ATOM 634 N N . PHE A 1 79 ? -62.177 -20.114 1.769 1.00 22.02 79 PHE A N 1
ATOM 635 C CA . PHE A 1 79 ? -61.233 -21.081 1.217 1.00 22.02 79 PHE A CA 1
ATOM 636 C C . PHE A 1 79 ? -60.810 -22.015 2.347 1.00 22.02 79 PHE A C 1
ATOM 638 O O . PHE A 1 79 ? -59.996 -21.673 3.202 1.00 22.02 79 PHE A O 1
ATOM 645 N N . SER A 1 80 ? -61.444 -23.183 2.364 1.00 23.34 80 SER A N 1
ATOM 646 C CA . SER A 1 80 ? -61.112 -24.303 3.227 1.00 23.34 80 SER A CA 1
ATOM 647 C C . SER A 1 80 ? -59.997 -25.139 2.601 1.00 23.34 80 SER A C 1
ATOM 649 O O . SER A 1 80 ? -60.105 -25.540 1.446 1.00 23.34 80 SER A O 1
ATOM 651 N N . ASN A 1 81 ? -59.005 -25.430 3.442 1.00 27.33 81 ASN A N 1
ATOM 652 C CA . ASN A 1 81 ? -58.360 -26.724 3.671 1.00 27.33 81 ASN A CA 1
ATOM 653 C C . ASN A 1 81 ? -57.712 -27.492 2.516 1.00 27.33 81 ASN A C 1
ATOM 655 O O . ASN A 1 81 ? -58.387 -27.981 1.623 1.00 27.33 81 ASN A O 1
ATOM 659 N N . THR A 1 82 ? -56.460 -27.879 2.770 1.00 26.11 82 THR A N 1
ATOM 660 C CA . THR A 1 82 ? -56.149 -29.302 2.996 1.00 26.11 82 THR A CA 1
ATOM 661 C C . THR A 1 82 ? -55.114 -29.438 4.117 1.00 26.11 82 THR A C 1
ATOM 663 O O . THR A 1 82 ? -53.924 -29.211 3.909 1.00 26.11 82 THR A O 1
ATOM 666 N N . PHE A 1 83 ? -55.592 -29.798 5.312 1.00 37.19 83 PHE A N 1
ATOM 667 C CA . PHE A 1 83 ? -54.810 -30.438 6.370 1.00 37.19 83 PHE A CA 1
ATOM 668 C C . PHE A 1 83 ? -54.813 -31.939 6.073 1.00 37.19 83 PHE A C 1
ATOM 670 O O . PHE A 1 83 ? -55.871 -32.563 6.099 1.00 37.19 83 PHE A O 1
ATOM 677 N N . ALA A 1 84 ? -53.651 -32.513 5.779 1.00 30.14 84 ALA A N 1
ATOM 678 C CA . ALA A 1 84 ? -53.453 -33.956 5.788 1.00 30.14 84 ALA A CA 1
ATOM 679 C C . ALA A 1 84 ? -51.972 -34.245 6.045 1.00 30.14 84 ALA A C 1
ATOM 681 O O . ALA A 1 84 ? -51.126 -33.954 5.202 1.00 30.14 84 AL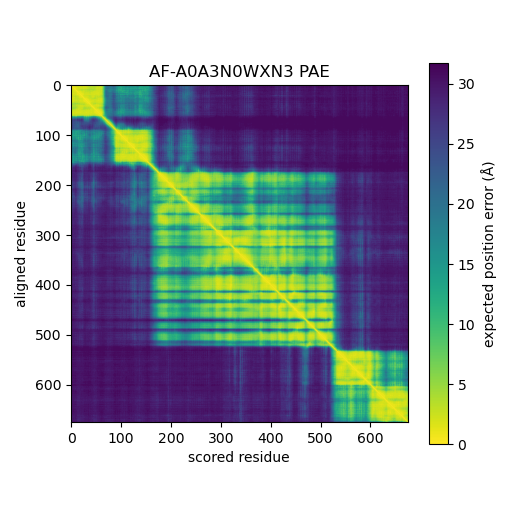A A O 1
ATOM 682 N N . GLY A 1 85 ? -51.660 -34.798 7.217 1.00 29.61 85 GLY A N 1
ATOM 683 C CA . GLY A 1 85 ? -50.320 -35.294 7.518 1.00 29.61 85 GLY A CA 1
ATOM 684 C C . GLY A 1 85 ? -50.034 -35.402 9.010 1.00 29.61 85 GLY A C 1
ATOM 685 O O . GLY A 1 85 ? -49.568 -34.436 9.592 1.00 29.61 85 GLY A O 1
ATOM 686 N N . VAL A 1 86 ? -50.275 -36.603 9.552 1.00 35.62 86 VAL A N 1
ATOM 687 C CA . VAL A 1 86 ? -49.741 -37.178 10.804 1.00 35.62 86 VAL A CA 1
ATOM 688 C C . VAL A 1 86 ? -50.019 -36.375 12.085 1.00 35.62 86 VAL A C 1
ATOM 690 O O . VAL A 1 86 ? -49.534 -35.265 12.272 1.00 35.62 86 VAL A O 1
ATOM 693 N N . ILE A 1 87 ? -50.759 -36.982 13.021 1.00 38.78 87 ILE A N 1
ATOM 694 C CA . ILE A 1 87 ? -50.855 -36.487 14.402 1.00 38.78 87 ILE A CA 1
ATOM 695 C C . ILE A 1 87 ? -49.471 -36.663 15.035 1.00 38.78 87 ILE A C 1
ATOM 697 O O . ILE A 1 87 ? -49.122 -37.741 15.508 1.00 38.78 87 ILE A O 1
ATOM 701 N N . ASP A 1 88 ? -48.657 -35.616 14.965 1.00 42.19 88 ASP A N 1
ATOM 702 C CA . ASP A 1 88 ? -47.419 -35.505 15.724 1.00 42.19 88 ASP A CA 1
ATOM 703 C C . ASP A 1 88 ? -47.784 -35.025 17.134 1.00 42.19 88 AS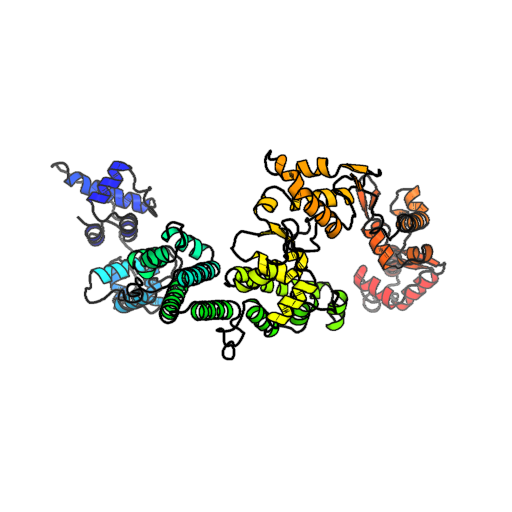P A C 1
ATOM 705 O O . ASP A 1 88 ? -48.348 -33.943 17.294 1.00 42.19 88 ASP A O 1
ATOM 709 N N . SER A 1 89 ? -47.525 -35.854 18.146 1.00 48.59 89 SER A N 1
ATOM 710 C CA . SER A 1 89 ? -47.849 -35.583 19.553 1.00 48.59 89 SER A CA 1
ATOM 711 C C . SER A 1 89 ? -46.851 -34.640 20.241 1.00 48.59 89 SER A C 1
ATOM 713 O O . SER A 1 89 ? -46.881 -34.503 21.462 1.00 48.59 89 SER A O 1
ATOM 715 N N . SER A 1 90 ? -45.930 -34.035 19.487 1.00 62.03 90 SER A N 1
ATOM 716 C CA . SER A 1 90 ? -44.971 -33.045 19.981 1.00 62.03 90 SER A CA 1
ATOM 717 C C . SER A 1 90 ? -45.609 -31.659 20.163 1.00 62.03 90 SER A C 1
ATOM 719 O O . SER A 1 90 ? -46.504 -31.268 19.415 1.00 62.03 90 SER A O 1
ATOM 721 N N . GLU A 1 91 ? -45.125 -30.873 21.132 1.00 73.44 91 GLU A N 1
ATOM 722 C CA . GLU A 1 91 ? -45.626 -29.508 21.395 1.00 73.44 91 GLU A CA 1
ATOM 723 C C . GLU A 1 91 ? -45.415 -28.559 20.202 1.00 73.44 91 GLU A C 1
ATOM 725 O O . GLU A 1 91 ? -46.204 -27.654 19.960 1.00 73.44 91 GLU A O 1
ATOM 730 N N . ILE A 1 92 ? -44.364 -28.758 19.402 1.00 81.94 92 ILE A N 1
ATOM 731 C CA . ILE A 1 92 ? -44.186 -27.980 18.165 1.00 81.94 92 ILE A CA 1
ATOM 732 C C . ILE A 1 92 ? -45.205 -28.403 17.089 1.00 81.94 92 ILE A C 1
ATOM 734 O O . ILE A 1 92 ? -45.614 -27.586 16.259 1.00 81.94 92 ILE A O 1
ATOM 738 N N . GLY A 1 93 ? -45.668 -29.658 17.128 1.00 71.25 93 GLY A N 1
ATOM 739 C CA . GLY A 1 93 ? -46.765 -30.163 16.305 1.00 71.25 93 GLY A CA 1
ATOM 740 C C . GLY A 1 93 ? -48.092 -29.452 16.577 1.00 71.25 93 GLY A C 1
ATOM 741 O O . GLY A 1 93 ? -48.802 -29.128 15.622 1.00 71.25 93 GLY A O 1
ATOM 742 N N . SER A 1 94 ? -48.403 -29.118 17.836 1.00 75.25 94 SER A N 1
ATOM 743 C CA . SER A 1 94 ? -49.620 -28.359 18.163 1.00 75.25 94 SER A CA 1
ATOM 744 C C . SER A 1 94 ? -49.563 -26.920 17.639 1.00 75.25 94 SER A C 1
ATOM 746 O O . SER A 1 94 ? -50.530 -26.460 17.035 1.00 75.25 94 SER A O 1
ATOM 748 N N . LEU A 1 95 ? -48.409 -26.243 17.719 1.00 76.06 95 LEU A N 1
ATOM 749 C CA . LEU A 1 95 ? -48.223 -24.907 17.126 1.00 76.06 95 LEU A CA 1
ATOM 750 C C . LEU A 1 95 ? -48.454 -24.892 15.607 1.00 76.06 95 LEU A C 1
ATOM 752 O O . LEU A 1 95 ? -48.993 -23.928 15.053 1.00 76.06 95 LEU A O 1
ATOM 756 N N . PHE A 1 96 ? -48.052 -25.962 14.919 1.00 74.31 96 PHE A N 1
ATOM 757 C CA . PHE A 1 96 ? -48.323 -26.129 13.495 1.00 74.31 96 PHE A CA 1
ATOM 758 C C . PHE A 1 96 ? -49.817 -26.371 13.224 1.00 74.31 96 PHE A C 1
ATOM 760 O O . PHE A 1 96 ? -50.387 -25.729 12.340 1.00 74.31 96 PHE A O 1
ATOM 767 N N . GLN A 1 97 ? -50.476 -27.221 14.017 1.00 70.88 97 GLN A N 1
ATOM 768 C CA . GLN A 1 97 ? -51.917 -27.487 13.908 1.00 70.88 97 GLN A CA 1
ATOM 769 C C . GLN A 1 97 ? -52.776 -26.241 14.182 1.00 70.88 97 GLN A C 1
ATOM 771 O O . GLN A 1 97 ? -53.782 -26.016 13.510 1.00 70.88 97 GLN A O 1
ATOM 776 N N . GLU A 1 98 ? -52.349 -25.379 15.105 1.00 68.31 98 GLU A N 1
ATOM 777 C CA . GLU A 1 98 ? -53.007 -24.105 15.415 1.00 68.31 98 GLU A CA 1
ATOM 778 C C . GLU A 1 98 ? -52.840 -23.045 14.309 1.00 68.31 98 GLU A C 1
ATOM 780 O O . GLU A 1 98 ? -53.577 -22.049 14.287 1.00 68.31 98 GLU A O 1
ATOM 785 N N . GLY A 1 99 ? -51.916 -23.269 13.365 1.00 62.78 99 GLY A N 1
ATOM 786 C CA . GLY A 1 99 ? -51.579 -22.353 12.274 1.00 62.78 99 GLY A CA 1
ATOM 787 C C . GLY A 1 99 ? -50.568 -21.267 12.657 1.00 62.78 99 GLY A C 1
ATOM 788 O O . GLY A 1 99 ? -50.453 -20.265 11.951 1.00 62.78 99 GLY A O 1
ATOM 789 N N . ARG A 1 100 ? -49.844 -21.443 13.769 1.00 68.62 100 ARG A N 1
ATOM 790 C CA . ARG A 1 100 ? -48.844 -20.489 14.282 1.00 68.62 100 ARG A CA 1
ATOM 791 C C . ARG A 1 100 ? -47.467 -20.657 13.625 1.00 68.62 100 ARG A C 1
ATOM 793 O O . ARG A 1 100 ? -46.634 -19.760 13.722 1.00 68.62 100 ARG A O 1
ATOM 800 N N . LEU A 1 101 ? -47.248 -21.772 12.924 1.00 73.56 101 LEU A N 1
ATOM 801 C CA . LEU A 1 101 ? -46.056 -22.057 12.122 1.00 73.56 101 LEU A CA 1
ATOM 802 C C . LEU A 1 101 ? -46.432 -22.416 10.681 1.00 73.56 101 LEU A C 1
ATOM 804 O O . LEU A 1 101 ? -47.377 -23.164 10.438 1.00 73.56 101 LEU A O 1
ATOM 808 N N . SER A 1 102 ? -45.645 -21.953 9.710 1.00 76.88 102 SER A N 1
ATOM 809 C CA . SER A 1 102 ? -45.698 -22.462 8.340 1.00 76.88 102 SER A CA 1
ATOM 810 C C . SER A 1 102 ? -45.125 -23.876 8.238 1.00 76.88 102 SER A C 1
ATOM 812 O O . SER A 1 102 ? -44.257 -24.276 9.016 1.00 76.88 102 SER A O 1
ATOM 814 N N . THR A 1 103 ? -45.530 -24.615 7.198 1.00 68.88 103 THR A N 1
ATOM 815 C CA . THR A 1 103 ? -45.013 -25.964 6.899 1.00 68.88 103 THR A CA 1
ATOM 816 C C . THR A 1 103 ? -43.487 -25.987 6.816 1.00 68.88 103 THR A C 1
ATOM 818 O O . THR A 1 103 ? -42.847 -26.930 7.270 1.00 68.88 103 THR A O 1
ATOM 821 N N . ARG A 1 104 ? -42.879 -24.922 6.274 1.00 66.62 104 ARG A N 1
ATOM 822 C CA . ARG A 1 104 ? -41.422 -24.806 6.170 1.00 66.62 104 ARG A CA 1
ATOM 823 C C . ARG A 1 104 ? -40.766 -24.655 7.542 1.00 66.62 104 ARG A C 1
ATOM 825 O O . ARG A 1 104 ? -39.753 -25.297 7.783 1.00 66.62 104 ARG A O 1
ATOM 832 N N . SER A 1 105 ? -41.318 -23.820 8.415 1.00 80.81 105 SER A N 1
ATOM 833 C CA . SER A 1 105 ? -40.749 -23.565 9.744 1.00 80.81 105 SER A CA 1
ATOM 834 C C . SER A 1 105 ? -40.955 -24.738 10.698 1.00 80.81 105 SER A C 1
ATOM 836 O O . SER A 1 105 ? -40.026 -25.086 11.419 1.00 80.81 105 SER A O 1
ATOM 838 N N . TYR A 1 106 ? -42.095 -25.428 10.607 1.00 84.19 106 TYR A N 1
ATOM 839 C CA . TYR A 1 106 ? -42.315 -26.706 11.289 1.00 84.19 106 TYR A CA 1
ATOM 840 C C . TYR A 1 106 ? -41.290 -27.771 10.858 1.00 84.19 106 TYR A C 1
ATOM 842 O O . TYR A 1 106 ? -40.644 -28.390 11.703 1.00 84.19 106 TYR A O 1
ATOM 850 N N . ASN A 1 107 ? -41.059 -27.930 9.548 1.00 81.06 107 ASN A N 1
ATOM 851 C CA . ASN A 1 107 ? -40.068 -28.885 9.043 1.00 81.06 107 ASN A CA 1
ATOM 852 C C . ASN A 1 107 ? -38.637 -28.540 9.487 1.00 81.06 107 ASN A C 1
ATOM 854 O O . ASN A 1 107 ? -37.876 -29.453 9.792 1.00 81.06 107 ASN A O 1
ATOM 858 N N . VAL A 1 108 ? -38.282 -27.250 9.559 1.00 84.06 108 VAL A N 1
ATOM 859 C CA . VAL A 1 108 ? -36.978 -26.795 10.077 1.00 84.06 108 VAL A CA 1
ATOM 860 C C . VAL A 1 108 ? -36.820 -27.123 11.561 1.00 84.06 108 VAL A C 1
ATOM 862 O O . VAL A 1 108 ? -35.753 -27.583 11.960 1.00 84.06 108 VAL A O 1
ATOM 865 N N . CYS A 1 109 ? -37.857 -26.941 12.381 1.00 86.12 109 CYS A N 1
ATOM 866 C CA . CYS A 1 109 ? -37.816 -27.362 13.782 1.00 86.12 109 CYS A CA 1
ATOM 867 C C . CYS A 1 109 ? -37.573 -28.871 13.900 1.00 86.12 109 CYS A C 1
ATOM 869 O O . CYS A 1 109 ? -36.636 -29.292 14.576 1.00 86.12 109 CYS A O 1
ATOM 871 N N . LYS A 1 110 ? -38.345 -29.675 13.161 1.00 84.38 110 LYS A N 1
ATOM 872 C CA . LYS A 1 110 ? -38.264 -31.138 13.204 1.00 84.38 110 LYS A CA 1
ATOM 873 C C . LYS A 1 110 ? -36.922 -31.680 12.709 1.00 84.38 110 LYS A C 1
ATOM 875 O O . LYS A 1 110 ? -36.347 -32.553 13.348 1.00 84.38 110 LYS A O 1
ATOM 880 N N . SER A 1 111 ? -36.390 -31.145 11.607 1.00 84.88 111 SER A N 1
ATOM 881 C CA . SER A 1 111 ? -35.098 -31.585 11.059 1.00 84.88 111 SER A CA 1
ATOM 882 C C . SER A 1 111 ? -33.912 -31.237 11.959 1.00 84.88 111 SER A C 1
ATOM 884 O O . SER A 1 111 ? -32.867 -31.863 11.850 1.00 84.88 111 SER A O 1
ATOM 886 N N . ASN A 1 112 ? -34.071 -30.251 12.846 1.00 87.19 112 ASN A N 1
ATOM 887 C CA . ASN A 1 112 ? -33.039 -29.811 13.782 1.00 87.19 112 ASN A CA 1
ATOM 888 C C . ASN A 1 112 ? -33.328 -30.237 15.235 1.00 87.19 112 ASN A C 1
ATOM 890 O O . ASN A 1 112 ? -32.756 -29.670 16.165 1.00 87.19 112 ASN A O 1
ATOM 894 N N . ASN A 1 113 ? -34.204 -31.229 15.439 1.00 84.75 113 ASN A N 1
ATOM 895 C CA . ASN A 1 113 ? -34.569 -31.781 16.750 1.00 84.75 113 ASN A CA 1
ATOM 896 C C . ASN A 1 113 ? -35.155 -30.762 17.750 1.00 84.75 113 ASN A C 1
ATOM 898 O O . ASN A 1 113 ? -35.053 -30.953 18.959 1.00 84.75 113 ASN A O 1
ATOM 902 N N . LEU A 1 114 ? -35.789 -29.690 17.268 1.00 86.94 114 LEU A N 1
ATOM 903 C CA . LEU A 1 114 ? -36.564 -28.769 18.100 1.00 86.94 114 LEU A CA 1
ATOM 904 C C . LEU A 1 114 ? -38.002 -29.286 18.195 1.00 86.94 114 LEU A C 1
ATOM 906 O O . LEU A 1 114 ? -38.862 -28.879 17.414 1.00 86.94 114 LEU A O 1
ATOM 910 N N . ASN A 1 115 ? -38.242 -30.222 19.115 1.00 83.06 115 ASN A N 1
ATOM 911 C CA . ASN A 1 115 ? -39.521 -30.931 19.219 1.00 83.06 115 ASN A CA 1
ATOM 912 C C . ASN A 1 115 ? -40.446 -30.359 20.308 1.00 83.06 115 ASN A C 1
ATOM 914 O O . ASN A 1 115 ? -41.652 -30.604 20.273 1.00 83.06 115 ASN A O 1
ATOM 918 N N . SER A 1 116 ? -39.921 -29.569 21.247 1.00 83.75 116 SER A N 1
ATOM 919 C CA . SER A 1 116 ? -40.708 -28.877 22.278 1.00 83.75 116 SER A CA 1
ATOM 920 C C . SER A 1 116 ? -40.581 -27.352 22.202 1.00 83.75 116 SER A C 1
ATOM 922 O O . SER A 1 116 ? -39.611 -26.819 21.650 1.00 83.75 116 SER A O 1
ATOM 924 N N . ILE A 1 117 ? -41.538 -26.629 22.803 1.00 79.44 117 ILE A N 1
ATOM 925 C CA . ILE A 1 117 ? -41.433 -25.166 22.961 1.00 79.44 117 ILE A CA 1
ATOM 926 C C . ILE A 1 117 ? -40.173 -24.830 23.767 1.00 79.44 117 ILE A C 1
ATOM 928 O O . ILE A 1 117 ? -39.458 -23.880 23.451 1.00 79.44 117 ILE A O 1
ATOM 932 N N . LYS A 1 118 ? -39.838 -25.666 24.753 1.00 77.56 118 LYS A N 1
ATOM 933 C CA . LYS A 1 118 ? -38.620 -25.539 25.555 1.00 77.56 118 LYS A CA 1
ATOM 934 C C . LYS A 1 118 ? -37.351 -25.588 24.698 1.00 77.56 118 LYS A C 1
ATOM 936 O O . LYS A 1 118 ? -36.481 -24.743 24.895 1.00 77.56 118 LYS A O 1
ATOM 941 N N . ASP A 1 119 ? -37.253 -26.509 23.740 1.00 80.81 119 ASP A N 1
ATOM 942 C CA . ASP A 1 119 ? -36.088 -26.625 22.846 1.00 80.81 119 ASP A CA 1
ATOM 943 C C . ASP A 1 119 ? -35.959 -25.393 21.943 1.00 80.81 119 ASP A C 1
ATOM 945 O O . ASP A 1 119 ? -34.870 -24.839 21.770 1.00 80.81 119 ASP A O 1
ATOM 949 N N . LEU A 1 120 ? -37.089 -24.921 21.407 1.00 82.00 120 LEU A N 1
ATOM 950 C CA . LEU A 1 120 ? -37.161 -23.718 20.579 1.00 82.00 120 LEU A CA 1
ATOM 951 C C . LEU A 1 120 ? -36.713 -22.474 21.363 1.00 82.00 120 LEU A C 1
ATOM 953 O O . LEU A 1 120 ? -35.911 -21.682 20.861 1.00 82.00 120 LEU A O 1
ATOM 957 N N . LEU A 1 121 ? -37.164 -22.330 22.612 1.00 73.88 121 LEU A N 1
ATOM 958 C CA . LEU A 1 121 ? -36.770 -21.237 23.501 1.00 73.88 121 LEU A CA 1
ATOM 959 C C . LEU A 1 121 ? -35.313 -21.343 23.962 1.00 73.88 121 LEU A C 1
ATOM 961 O O . LEU A 1 121 ? -34.624 -20.328 24.020 1.00 73.88 121 LEU A O 1
ATOM 965 N N . GLN A 1 122 ? -34.802 -22.544 24.241 1.00 69.75 122 GLN A N 1
ATOM 966 C CA . GLN A 1 122 ? -33.388 -22.749 24.569 1.00 69.75 122 GLN A CA 1
ATOM 967 C C . GLN A 1 122 ? -32.475 -22.389 23.394 1.00 69.75 122 GLN A C 1
ATOM 969 O O . GLN A 1 122 ? -31.456 -21.722 23.585 1.00 69.75 122 GLN A O 1
ATOM 974 N N . HIS A 1 123 ? -32.853 -22.776 22.173 1.00 71.31 123 HIS A N 1
ATOM 975 C CA . HIS A 1 123 ? -32.118 -22.399 20.970 1.00 71.31 123 HIS A CA 1
ATOM 976 C C . HIS A 1 123 ? -32.131 -20.879 20.766 1.00 71.31 123 HIS A C 1
ATOM 978 O O . HIS A 1 123 ? -31.084 -20.272 20.530 1.00 71.31 123 HIS A O 1
ATOM 984 N N . TYR A 1 124 ? -33.295 -20.247 20.931 1.00 66.19 124 TYR A N 1
ATOM 985 C CA . TYR A 1 124 ? -33.421 -18.796 20.842 1.00 66.19 124 TYR A CA 1
ATOM 986 C C . TYR A 1 124 ? -32.615 -18.068 21.924 1.00 66.19 124 TYR A C 1
ATOM 988 O O . TYR A 1 124 ? -31.915 -17.110 21.612 1.00 66.19 124 TYR A O 1
ATOM 996 N N . ASN A 1 125 ? -32.623 -18.546 23.168 1.00 58.25 125 ASN A N 1
ATOM 997 C CA . ASN A 1 125 ? -31.817 -17.972 24.246 1.00 58.25 125 ASN A CA 1
ATOM 998 C C . ASN A 1 125 ? -30.315 -18.063 23.956 1.00 58.25 125 ASN A C 1
ATOM 1000 O O . ASN A 1 125 ? -29.568 -17.150 24.295 1.00 58.25 125 ASN A O 1
ATOM 1004 N N . LYS A 1 126 ? -29.869 -19.139 23.301 1.00 54.78 126 LYS A N 1
ATOM 1005 C CA . LYS A 1 126 ? -28.456 -19.349 22.973 1.00 54.78 126 LYS A CA 1
ATOM 1006 C C . LYS A 1 126 ? -27.977 -18.519 21.779 1.00 54.78 126 LYS A C 1
ATOM 1008 O O . LYS A 1 126 ? -26.835 -18.071 21.780 1.00 54.78 126 LYS A O 1
ATOM 1013 N N . PHE A 1 127 ? -28.813 -18.325 20.759 1.00 49.06 127 PHE A N 1
ATOM 1014 C CA . PHE A 1 127 ? -28.374 -17.754 19.476 1.00 49.06 127 PHE A CA 1
ATOM 1015 C C . PHE A 1 127 ? -29.108 -16.474 19.056 1.00 49.06 127 PHE A C 1
ATOM 1017 O O . PHE A 1 127 ? -28.715 -15.841 18.076 1.00 49.06 127 PHE A O 1
ATOM 1024 N N . SER A 1 128 ? -30.179 -16.086 19.760 1.00 51.56 128 SER A N 1
ATOM 1025 C CA . SER A 1 128 ? -31.086 -14.970 19.420 1.00 51.56 128 SER A CA 1
ATOM 1026 C C . SER A 1 128 ? -31.595 -14.992 17.967 1.00 51.56 128 SER A C 1
ATOM 1028 O O . SER A 1 128 ? -31.999 -13.971 17.410 1.00 51.56 128 SER A O 1
ATOM 1030 N N . SER A 1 129 ? -31.528 -16.158 17.325 1.00 60.66 129 SER A N 1
ATOM 1031 C CA . SER A 1 129 ? -31.760 -16.387 15.904 1.00 60.66 129 SER A CA 1
ATOM 1032 C C . SER A 1 129 ? -31.857 -17.891 15.656 1.00 60.66 129 SER A C 1
ATOM 1034 O O . SER A 1 129 ? -31.301 -18.692 16.399 1.00 60.66 129 SER A O 1
ATOM 1036 N N . PHE A 1 130 ? -32.524 -18.257 14.573 1.00 71.81 130 PHE A N 1
ATOM 1037 C CA . PHE A 1 130 ? -32.672 -19.609 14.049 1.00 71.81 130 PHE A CA 1
ATOM 1038 C C . PHE A 1 130 ? -32.028 -19.765 12.666 1.00 71.81 130 PHE A C 1
ATOM 1040 O O . PHE A 1 130 ? -32.212 -20.795 12.028 1.00 71.81 130 PHE A O 1
ATOM 1047 N N . LEU A 1 131 ? -31.285 -18.768 12.163 1.00 61.03 131 LEU A N 1
ATOM 1048 C CA . LEU A 1 131 ? -30.542 -18.885 10.892 1.00 61.03 131 LEU A CA 1
ATOM 1049 C C . LEU A 1 131 ? -29.444 -19.961 10.938 1.00 61.03 131 LEU A C 1
ATOM 1051 O O . LEU A 1 131 ? -29.005 -20.417 9.889 1.00 61.03 131 LEU A O 1
ATOM 1055 N N . ASN A 1 132 ? -29.020 -20.363 12.138 1.00 65.88 132 ASN A N 1
ATOM 1056 C CA . ASN A 1 132 ? -28.021 -21.411 12.346 1.00 65.88 132 ASN A CA 1
ATOM 1057 C C . ASN A 1 132 ? -28.599 -22.828 12.196 1.00 65.88 132 ASN A C 1
ATOM 1059 O O . ASN A 1 132 ? -27.846 -23.795 12.259 1.00 65.88 132 ASN A O 1
ATOM 1063 N N . LEU A 1 133 ? -29.918 -22.957 12.028 1.00 74.56 133 LEU A N 1
ATOM 1064 C CA . LEU A 1 133 ? -30.579 -24.233 11.783 1.00 74.56 133 LEU A CA 1
ATOM 1065 C C . LEU A 1 133 ? -30.498 -24.616 10.305 1.00 74.56 133 LEU A C 1
ATOM 1067 O O . LEU A 1 133 ? -30.685 -23.777 9.417 1.00 74.56 133 LEU A O 1
ATOM 1071 N N . GLU A 1 134 ? -30.313 -25.905 10.032 1.00 66.69 134 GLU A N 1
ATOM 1072 C CA . GLU A 1 134 ? -30.340 -26.419 8.668 1.00 66.69 134 GLU A CA 1
ATOM 1073 C C . GLU A 1 134 ? -31.674 -26.081 7.992 1.00 66.69 134 GLU A C 1
ATOM 1075 O O . GLU A 1 134 ? -32.750 -26.229 8.577 1.00 66.69 134 GLU A O 1
ATOM 1080 N N . ASN A 1 135 ? -31.599 -25.615 6.741 1.00 71.50 135 ASN A N 1
ATOM 1081 C CA . ASN A 1 135 ? -32.738 -25.206 5.907 1.00 71.50 135 ASN A CA 1
ATOM 1082 C C . ASN A 1 135 ? -33.534 -23.975 6.400 1.00 71.50 135 ASN A C 1
ATOM 1084 O O . ASN A 1 135 ? -34.558 -23.609 5.796 1.00 71.50 135 ASN A O 1
ATOM 1088 N N . SER A 1 136 ? -33.029 -23.269 7.416 1.00 72.69 136 SER A N 1
ATOM 1089 C CA . SER A 1 136 ? -33.609 -22.027 7.927 1.00 72.69 136 SER A CA 1
ATOM 1090 C C . SER A 1 136 ? -33.204 -20.811 7.092 1.00 72.69 136 SER A C 1
ATOM 1092 O O . SER A 1 136 ? -32.130 -20.233 7.230 1.00 72.69 136 SER A O 1
ATOM 1094 N N . GLY A 1 137 ? -34.091 -20.400 6.184 1.00 53.62 137 GLY A N 1
ATOM 1095 C CA . GLY A 1 137 ? -33.948 -19.136 5.455 1.00 53.62 137 GLY A CA 1
ATOM 1096 C C . GLY A 1 137 ? -34.484 -17.947 6.258 1.00 53.62 137 GLY A C 1
ATOM 1097 O O . GLY A 1 137 ? -35.240 -18.128 7.207 1.00 53.62 137 GLY A O 1
ATOM 1098 N N . ASN A 1 138 ? -34.201 -16.715 5.818 1.00 48.78 138 ASN A N 1
ATOM 1099 C CA . ASN A 1 138 ? -34.631 -15.480 6.500 1.00 48.78 138 ASN A CA 1
ATOM 1100 C C . ASN A 1 138 ? -36.107 -15.490 6.939 1.00 48.78 138 ASN A C 1
ATOM 1102 O O . ASN A 1 138 ? -36.408 -15.162 8.079 1.00 48.78 138 ASN A O 1
ATOM 1106 N N . LYS A 1 139 ? -37.031 -15.914 6.064 1.00 49.06 139 LYS A N 1
ATOM 1107 C CA . LYS A 1 139 ? -38.470 -15.996 6.383 1.00 49.06 139 LYS A CA 1
ATOM 1108 C C . LYS A 1 139 ? -38.775 -16.975 7.522 1.00 49.06 139 LYS A C 1
ATOM 1110 O O . LYS A 1 139 ? -39.587 -16.652 8.377 1.00 49.06 139 LYS A O 1
ATOM 1115 N N . THR A 1 140 ? -38.116 -18.131 7.522 1.00 69.31 140 THR A N 1
ATOM 1116 C CA . THR A 1 140 ? -38.257 -19.173 8.548 1.00 69.31 140 THR A CA 1
ATOM 1117 C C . THR A 1 140 ? -37.661 -18.711 9.870 1.00 69.31 140 THR A C 1
ATOM 1119 O O . THR A 1 140 ? -38.323 -18.794 10.895 1.00 69.31 140 THR A O 1
ATOM 1122 N N . ASN A 1 141 ? -36.473 -18.104 9.832 1.00 64.94 141 ASN A N 1
ATOM 1123 C CA . ASN A 1 141 ? -35.875 -17.471 10.999 1.00 64.94 141 ASN A CA 1
ATOM 1124 C C . ASN A 1 141 ? -36.818 -16.448 11.650 1.00 64.94 141 ASN A C 1
ATOM 1126 O O . ASN A 1 141 ? -37.067 -16.521 12.846 1.00 64.94 141 ASN A O 1
ATOM 1130 N N . PHE A 1 142 ? -37.378 -15.521 10.869 1.00 51.81 142 PHE A N 1
ATOM 1131 C CA . PHE A 1 142 ? -38.293 -14.508 11.405 1.00 51.81 142 PHE A CA 1
ATOM 1132 C C . PHE A 1 142 ? -39.553 -15.110 12.027 1.00 51.81 142 PHE A C 1
ATOM 1134 O O . PHE A 1 142 ? -40.021 -14.626 13.052 1.00 51.81 142 PHE A O 1
ATOM 1141 N N . GLU A 1 143 ? -40.099 -16.153 11.409 1.00 61.53 143 GLU A N 1
ATOM 1142 C CA . GLU A 1 143 ? -41.283 -16.842 11.912 1.00 61.53 143 GLU A CA 1
ATOM 1143 C C . GLU A 1 143 ? -41.004 -17.546 13.248 1.00 61.53 143 GLU A C 1
ATOM 1145 O O . GLU A 1 143 ? -41.760 -17.366 14.198 1.00 61.53 143 GLU A O 1
ATOM 1150 N N . LEU A 1 144 ? -39.876 -18.252 13.363 1.00 69.94 144 LEU A N 1
ATOM 1151 C CA . LEU A 1 144 ? -39.475 -18.929 14.600 1.00 69.94 144 LEU A CA 1
ATOM 1152 C C . LEU A 1 144 ? -39.114 -17.947 15.725 1.00 69.94 144 LEU A C 1
ATOM 1154 O O . LEU A 1 144 ? -39.488 -18.177 16.873 1.00 69.94 144 LEU A O 1
ATOM 1158 N N . VAL A 1 145 ? -38.458 -16.819 15.412 1.00 58.75 145 VAL A N 1
ATOM 1159 C CA . VAL A 1 145 ? -38.199 -15.737 16.386 1.00 58.75 145 VAL A CA 1
ATOM 1160 C C . VAL A 1 145 ? -39.503 -15.148 16.919 1.00 58.75 145 VAL A C 1
ATOM 1162 O O . VAL A 1 145 ? -39.620 -14.913 18.121 1.00 58.75 145 VAL A O 1
ATOM 1165 N N . ALA A 1 146 ? -40.494 -14.924 16.054 1.00 53.38 146 ALA A N 1
ATOM 1166 C CA . ALA A 1 146 ? -41.785 -14.385 16.472 1.00 53.38 146 ALA A CA 1
ATOM 1167 C C . ALA A 1 146 ? -42.517 -15.342 17.424 1.00 53.38 146 ALA A C 1
ATOM 1169 O O . ALA A 1 146 ? -43.026 -14.908 18.457 1.00 53.38 146 ALA A O 1
ATOM 1170 N N . VAL A 1 147 ? -42.505 -16.642 17.116 1.00 70.25 147 VAL A N 1
ATOM 1171 C CA . VAL A 1 147 ? -43.071 -17.674 17.993 1.00 70.25 147 VAL A CA 1
ATOM 1172 C C . VAL A 1 147 ? -42.329 -17.724 19.331 1.00 70.25 147 VAL A C 1
ATOM 1174 O O . VAL A 1 147 ? -42.978 -17.687 20.371 1.00 70.25 147 VAL A O 1
ATOM 1177 N N . ALA A 1 148 ? -40.991 -17.705 19.328 1.00 67.81 148 ALA A N 1
ATOM 1178 C CA . ALA A 1 148 ? -40.193 -17.706 20.556 1.00 67.81 148 ALA A CA 1
ATOM 1179 C C . ALA A 1 148 ? -40.520 -16.509 21.466 1.00 67.81 148 ALA A C 1
ATOM 1181 O O . ALA A 1 148 ? -40.746 -16.668 22.662 1.00 67.81 148 ALA A O 1
ATOM 1182 N N . LEU A 1 149 ? -40.590 -15.301 20.902 1.00 54.25 149 LEU A N 1
ATOM 1183 C CA . LEU A 1 149 ? -40.893 -14.086 21.661 1.00 54.25 149 LEU A CA 1
ATOM 1184 C C . LEU A 1 149 ? -42.321 -14.070 22.216 1.00 54.25 149 LEU A C 1
ATOM 1186 O O . LEU A 1 149 ? -42.534 -13.576 23.323 1.00 54.25 149 LEU A O 1
ATOM 1190 N N . HIS A 1 150 ? -43.286 -14.608 21.469 1.00 65.12 150 HIS A N 1
ATOM 1191 C CA . HIS A 1 150 ? -44.659 -14.765 21.939 1.00 65.12 150 HIS A CA 1
ATOM 1192 C C . HIS A 1 150 ? -44.735 -15.735 23.129 1.00 65.12 150 HIS A C 1
ATOM 1194 O O . HIS A 1 150 ? -45.343 -15.416 24.148 1.00 65.12 150 HIS A O 1
ATOM 1200 N N . GLU A 1 151 ? -44.068 -16.888 23.036 1.00 72.19 151 GLU A N 1
ATOM 1201 C CA . GLU A 1 151 ? -44.026 -17.876 24.123 1.00 72.19 151 GLU A CA 1
ATOM 1202 C C . GLU A 1 151 ? -43.315 -17.349 25.378 1.00 72.19 151 GLU A C 1
ATOM 1204 O O . GLU A 1 151 ? -43.753 -17.639 26.489 1.00 72.19 151 GLU A O 1
ATOM 1209 N N . ILE A 1 152 ? -42.274 -16.520 25.224 1.00 61.47 152 ILE A N 1
ATOM 1210 C CA . ILE A 1 152 ? -41.585 -15.853 26.346 1.00 61.47 152 ILE A CA 1
ATOM 1211 C C . ILE A 1 152 ? -42.500 -14.839 27.044 1.00 61.47 152 ILE A C 1
ATOM 1213 O O . ILE A 1 152 ? -42.496 -14.752 28.268 1.00 61.47 152 ILE A O 1
ATOM 1217 N N . ARG A 1 153 ? -43.302 -14.068 26.295 1.00 58.47 153 ARG A N 1
ATOM 1218 C CA . ARG A 1 153 ? -44.221 -13.076 26.886 1.00 58.47 153 ARG A CA 1
ATOM 1219 C C . ARG A 1 153 ? -45.356 -13.712 27.681 1.00 58.47 153 ARG A C 1
ATOM 1221 O O . ARG A 1 153 ? -45.792 -13.125 28.666 1.00 58.47 153 ARG A O 1
ATOM 1228 N N . ASN A 1 154 ? -45.806 -14.892 27.265 1.00 61.44 154 ASN A N 1
ATOM 1229 C CA . ASN A 1 154 ? -46.934 -15.579 27.889 1.00 61.44 154 ASN A CA 1
ATOM 1230 C C . ASN A 1 154 ? -46.513 -16.572 28.988 1.00 61.44 154 ASN A C 1
ATOM 1232 O O . ASN A 1 154 ? -47.368 -17.010 29.753 1.00 61.44 154 ASN A O 1
ATOM 1236 N N . ASN A 1 155 ? -45.216 -16.890 29.118 1.00 59.72 155 ASN A N 1
ATOM 1237 C CA . ASN A 1 155 ? -44.684 -17.770 30.163 1.00 59.72 155 ASN A CA 1
ATOM 1238 C C . ASN A 1 155 ? -43.700 -17.034 31.097 1.00 59.72 155 ASN A C 1
ATOM 1240 O O . ASN A 1 155 ? -42.507 -16.960 30.796 1.00 59.72 155 ASN A O 1
ATOM 1244 N N . PRO A 1 156 ? -44.136 -16.575 32.287 1.00 51.31 156 PRO A N 1
ATOM 1245 C CA . PRO A 1 156 ? -43.289 -15.823 33.224 1.00 51.31 156 PRO A CA 1
ATOM 1246 C C . PRO A 1 156 ? -42.125 -16.628 33.841 1.00 51.31 156 PRO A C 1
ATOM 1248 O O . PRO A 1 156 ? -41.246 -16.043 34.465 1.00 51.31 156 PRO A O 1
ATOM 1251 N N . ASN A 1 157 ? -42.083 -17.954 33.651 1.00 49.19 157 ASN A N 1
ATOM 1252 C CA . ASN A 1 157 ? -41.005 -18.831 34.133 1.00 49.19 157 ASN A CA 1
ATOM 1253 C C . ASN A 1 157 ? -39.792 -18.918 33.183 1.00 49.19 157 ASN A C 1
ATOM 1255 O O . ASN A 1 157 ? -38.790 -19.539 33.536 1.00 49.19 157 ASN A O 1
ATOM 1259 N N . PHE A 1 158 ? -39.865 -18.328 31.984 1.00 46.06 158 PHE A N 1
ATOM 1260 C CA . PHE A 1 158 ? -38.743 -18.250 31.047 1.00 46.06 158 PHE A CA 1
ATOM 1261 C C . PHE A 1 158 ? -38.148 -16.839 31.076 1.00 46.06 158 PHE A C 1
ATOM 1263 O O . PHE A 1 158 ? -38.649 -15.915 30.439 1.00 46.06 158 PHE A O 1
ATOM 1270 N N . SER A 1 159 ? -37.056 -16.660 31.817 1.00 44.97 159 SER A N 1
ATOM 1271 C CA . SER A 1 159 ? -36.281 -15.423 31.768 1.00 44.97 159 SER A CA 1
ATOM 1272 C C . SER A 1 159 ? -35.541 -15.331 30.430 1.00 44.97 159 SER A C 1
ATOM 1274 O O . SER A 1 159 ? -34.848 -16.276 30.035 1.00 44.97 159 SER A O 1
ATOM 1276 N N . LEU A 1 160 ? -35.639 -14.176 29.761 1.00 42.09 160 LEU A N 1
ATOM 1277 C CA . LEU A 1 160 ? -34.648 -13.750 28.766 1.00 42.09 160 LEU A CA 1
ATOM 1278 C C . LEU A 1 160 ? -33.243 -13.948 29.364 1.00 42.09 160 LEU A C 1
ATOM 1280 O O . LEU A 1 160 ? -33.112 -13.829 30.587 1.00 42.09 160 LEU A O 1
ATOM 1284 N N . PRO A 1 161 ? -32.204 -14.267 28.563 1.00 38.09 161 PRO A N 1
ATOM 1285 C CA . PRO A 1 161 ? -30.838 -14.299 29.076 1.00 38.09 161 PRO A CA 1
ATOM 1286 C C . PRO A 1 161 ? -30.615 -13.036 29.906 1.00 38.09 161 PRO A C 1
ATOM 1288 O O . PRO A 1 161 ? -30.842 -11.931 29.410 1.00 38.09 161 PRO A O 1
ATOM 1291 N N . ASN A 1 162 ? -30.308 -13.239 31.193 1.00 37.03 162 ASN A N 1
ATOM 1292 C CA . ASN A 1 162 ? -30.138 -12.168 32.162 1.00 37.03 162 ASN A CA 1
ATOM 1293 C C . ASN A 1 162 ? -29.314 -11.048 31.526 1.00 37.03 162 ASN A C 1
ATOM 1295 O O . ASN A 1 162 ? -28.258 -11.302 30.950 1.00 37.03 162 ASN A O 1
ATOM 1299 N N . GLU A 1 163 ? -29.772 -9.810 31.694 1.00 41.47 163 GLU A N 1
ATOM 1300 C CA . GLU A 1 163 ? -29.099 -8.561 31.312 1.00 41.47 163 GLU A CA 1
ATOM 1301 C C . GLU A 1 163 ? -27.777 -8.320 32.080 1.00 41.47 163 GLU A C 1
ATOM 1303 O O . GLU A 1 163 ? -27.335 -7.189 32.253 1.00 41.47 163 GLU A O 1
ATOM 1308 N N . LYS A 1 164 ? -27.114 -9.382 32.545 1.00 40.09 164 LYS A N 1
ATOM 1309 C CA . LYS A 1 164 ? -25.787 -9.368 33.149 1.00 40.09 164 LYS A CA 1
ATOM 1310 C C . LYS A 1 164 ? -24.802 -10.040 32.204 1.00 40.09 164 LYS A C 1
ATOM 1312 O O . LYS A 1 164 ? -24.468 -11.195 32.395 1.00 40.09 164 LYS A O 1
ATOM 1317 N N . ASP A 1 165 ? -24.371 -9.287 31.201 1.00 38.75 165 ASP A N 1
ATOM 1318 C CA . ASP A 1 165 ? -22.999 -9.377 30.675 1.00 38.75 165 ASP A CA 1
ATOM 1319 C C . ASP A 1 165 ? -22.520 -8.055 30.045 1.00 38.75 165 ASP A C 1
ATOM 1321 O O . ASP A 1 165 ? -21.528 -8.003 29.327 1.00 38.75 165 ASP A O 1
ATOM 1325 N N . CYS A 1 166 ? -23.182 -6.937 30.360 1.00 38.28 166 CYS A N 1
ATOM 1326 C CA . CYS A 1 166 ? -22.648 -5.611 30.066 1.00 38.28 166 CYS A CA 1
ATOM 1327 C C . CYS A 1 166 ? -23.060 -4.628 31.170 1.00 38.28 166 CYS A C 1
ATOM 1329 O O . CYS A 1 166 ? -23.738 -3.637 30.932 1.00 38.28 166 CYS A O 1
ATOM 1331 N N . CYS A 1 167 ? -22.704 -4.948 32.414 1.00 35.12 167 CYS A N 1
ATOM 1332 C CA . CYS A 1 167 ? -22.572 -3.938 33.459 1.00 35.12 167 CYS A CA 1
ATOM 1333 C C . CYS A 1 167 ? -21.080 -3.805 33.736 1.00 35.12 167 CYS A C 1
ATOM 1335 O O . CYS A 1 167 ? -20.517 -4.583 34.505 1.00 35.12 167 CYS A O 1
ATOM 1337 N N . VAL A 1 168 ? -20.430 -2.847 33.079 1.00 43.78 168 VAL A N 1
ATOM 1338 C CA . VAL A 1 168 ? -19.170 -2.333 33.607 1.00 43.78 168 VAL A CA 1
ATOM 1339 C C . VAL A 1 168 ? -19.574 -1.323 34.673 1.00 43.78 168 VAL A C 1
ATOM 1341 O O . VAL A 1 168 ? -20.244 -0.339 34.372 1.00 43.78 168 VAL A O 1
ATOM 1344 N N . GLU A 1 169 ? -19.272 -1.638 35.932 1.00 45.59 169 GLU A N 1
ATOM 1345 C CA . GLU A 1 169 ? -19.458 -0.737 37.073 1.00 45.59 169 GLU A CA 1
ATOM 1346 C C . GLU A 1 169 ? -18.951 0.668 36.723 1.00 45.59 169 GLU A C 1
ATOM 1348 O O . GLU A 1 169 ? -17.938 0.800 36.036 1.00 45.59 169 GLU A O 1
ATOM 1353 N N . GLU A 1 170 ? -19.679 1.695 37.168 1.00 49.19 170 GLU A N 1
ATOM 1354 C CA . GLU A 1 170 ? -19.454 3.115 36.877 1.00 49.19 170 GLU A CA 1
ATOM 1355 C C . GLU A 1 170 ? -17.959 3.466 36.721 1.00 49.19 170 GLU A C 1
ATOM 1357 O O . GLU A 1 170 ? -17.211 3.564 37.691 1.00 49.19 170 GLU A O 1
ATOM 1362 N N . ILE A 1 171 ? -17.514 3.675 35.474 1.00 51.75 171 ILE A N 1
ATOM 1363 C CA . ILE A 1 171 ? -16.107 3.973 35.116 1.00 51.75 171 ILE A CA 1
ATOM 1364 C C . ILE A 1 171 ? -15.694 5.403 35.535 1.00 51.75 171 ILE A C 1
ATOM 1366 O O . ILE A 1 171 ? -14.573 5.862 35.313 1.00 51.75 171 ILE A O 1
ATOM 1370 N N . LYS A 1 172 ? -16.571 6.136 36.220 1.00 49.41 172 LYS A N 1
ATOM 1371 C CA . LYS A 1 172 ? -16.257 7.463 36.741 1.00 49.41 172 LYS A CA 1
ATOM 1372 C C . LYS A 1 172 ? -15.616 7.342 38.114 1.00 49.41 172 LYS A C 1
ATOM 1374 O O . LYS A 1 172 ? -16.300 7.215 39.117 1.00 49.41 172 LYS A O 1
ATOM 1379 N N . ASP A 1 173 ? -14.286 7.308 38.104 1.00 53.00 173 ASP A N 1
ATOM 1380 C CA . ASP A 1 173 ? -13.404 8.186 38.888 1.00 53.00 173 ASP A CA 1
ATOM 1381 C C . ASP A 1 173 ? -12.021 7.524 39.066 1.00 53.00 173 ASP A C 1
ATOM 1383 O O . ASP A 1 173 ? -11.928 6.369 39.494 1.00 53.00 173 ASP A O 1
ATOM 1387 N N . LYS A 1 174 ? -10.956 8.304 38.780 1.00 55.88 174 LYS A N 1
ATOM 1388 C CA . LYS A 1 174 ? -9.498 8.014 38.901 1.00 55.88 174 LYS A CA 1
ATOM 1389 C C . LYS A 1 174 ? -8.746 7.467 37.666 1.00 55.88 174 LYS A C 1
ATOM 1391 O O . LYS A 1 174 ? -8.029 6.483 37.781 1.00 55.88 174 LYS A O 1
ATOM 1396 N N . ILE A 1 175 ? -8.816 8.128 36.506 1.00 63.56 175 ILE A N 1
ATOM 1397 C CA . ILE A 1 175 ? -7.838 7.914 35.411 1.00 63.56 175 ILE A CA 1
ATOM 1398 C C . ILE A 1 175 ? -7.280 9.281 34.977 1.00 63.56 175 ILE A C 1
ATOM 1400 O O . ILE A 1 175 ? -8.065 10.211 34.761 1.00 63.56 175 ILE A O 1
ATOM 1404 N N . SER A 1 176 ? -5.948 9.423 34.885 1.00 73.00 176 SER A N 1
ATOM 1405 C CA . SER A 1 176 ? -5.284 10.657 34.418 1.00 73.00 176 SER A CA 1
ATOM 1406 C C . SER A 1 176 ? -5.639 10.967 32.957 1.00 73.00 176 SER A C 1
ATOM 1408 O O . SER A 1 176 ? -6.041 10.078 32.205 1.00 73.00 176 SER A O 1
ATOM 1410 N N . GLN A 1 177 ? -5.504 12.227 32.530 1.00 74.19 177 GLN A N 1
ATOM 1411 C CA . GLN A 1 177 ? -5.828 12.616 31.150 1.00 74.19 177 GLN A CA 1
ATOM 1412 C C . GLN A 1 177 ? -4.968 11.866 30.120 1.00 74.19 177 GLN A C 1
ATOM 1414 O O . GLN A 1 177 ? -5.484 11.405 29.109 1.00 74.19 177 GLN A O 1
ATOM 1419 N N . GLU A 1 178 ? -3.692 11.647 30.420 1.00 70.69 178 GLU A N 1
ATOM 1420 C CA . GLU A 1 178 ? -2.763 10.945 29.529 1.00 70.69 178 GLU A CA 1
ATOM 1421 C C . GLU A 1 178 ? -3.121 9.453 29.398 1.00 70.69 178 GLU A C 1
ATOM 1423 O O . GLU A 1 178 ? -3.062 8.887 28.308 1.00 70.69 178 GLU A O 1
ATOM 1428 N N . CYS A 1 179 ? -3.579 8.811 30.480 1.00 74.44 179 CYS A N 1
ATOM 1429 C CA . CYS A 1 179 ? -4.077 7.434 30.423 1.00 74.44 179 CYS A CA 1
ATOM 1430 C C . CYS A 1 179 ? -5.395 7.329 29.634 1.00 74.44 179 CYS A C 1
ATOM 1432 O O . CYS A 1 179 ? -5.626 6.325 28.956 1.00 74.44 179 CYS A O 1
ATOM 1434 N N . LYS A 1 180 ? -6.245 8.367 29.660 1.00 75.88 180 LYS A N 1
ATOM 1435 C CA . LYS A 1 180 ? -7.436 8.435 28.795 1.00 75.88 180 LYS A CA 1
ATOM 1436 C C . LYS A 1 180 ? -7.058 8.532 27.319 1.00 75.88 180 LYS A C 1
ATOM 1438 O O . LYS A 1 180 ? -7.723 7.904 26.498 1.00 75.88 180 LYS A O 1
ATOM 1443 N N . ASP A 1 181 ? -5.993 9.255 26.980 1.00 76.19 181 ASP A N 1
ATOM 1444 C CA . ASP A 1 181 ? -5.505 9.350 25.599 1.00 76.19 181 ASP A CA 1
ATOM 1445 C C . ASP A 1 181 ? -4.947 8.005 25.102 1.00 76.19 181 ASP A C 1
ATOM 1447 O O . ASP A 1 181 ? -5.209 7.597 23.966 1.00 76.19 181 ASP A O 1
ATOM 1451 N N . VAL A 1 182 ? -4.257 7.257 25.972 1.00 77.12 182 VAL A N 1
ATOM 1452 C CA . VAL A 1 182 ? -3.832 5.874 25.694 1.00 77.12 182 VAL A CA 1
ATOM 1453 C C . VAL A 1 182 ? -5.047 4.966 25.454 1.00 77.12 182 VAL A C 1
ATOM 1455 O O . VAL A 1 182 ? -5.117 4.295 24.422 1.00 77.12 182 VAL A O 1
ATOM 1458 N N . ALA A 1 183 ? -6.052 5.004 26.337 1.00 77.00 183 ALA A N 1
ATOM 1459 C CA . ALA A 1 183 ? -7.294 4.243 26.168 1.00 77.00 183 ALA A CA 1
ATOM 1460 C C . ALA A 1 183 ? -8.018 4.601 24.857 1.00 77.00 183 ALA A C 1
ATOM 1462 O O . ALA A 1 183 ? -8.472 3.727 24.118 1.00 77.00 183 ALA A O 1
ATOM 1463 N N . GLN A 1 184 ? -8.081 5.893 24.531 1.00 79.88 184 GLN A N 1
ATOM 1464 C CA . GLN A 1 184 ? -8.676 6.399 23.301 1.00 79.88 184 GLN A CA 1
ATOM 1465 C C . GLN A 1 184 ? -7.956 5.874 22.050 1.00 79.88 184 GLN A C 1
ATOM 1467 O O . GLN A 1 184 ? -8.618 5.526 21.069 1.00 79.88 184 GLN A O 1
ATOM 1472 N N . ASN A 1 185 ? -6.623 5.786 22.057 1.00 78.69 185 ASN A N 1
ATOM 1473 C CA . ASN A 1 185 ? -5.872 5.212 20.938 1.00 78.69 185 ASN A CA 1
ATOM 1474 C C . ASN A 1 185 ? -6.182 3.724 20.736 1.00 78.69 185 ASN A C 1
ATOM 1476 O O . ASN A 1 185 ? -6.341 3.294 19.593 1.00 78.69 185 ASN A O 1
ATOM 1480 N N . ILE A 1 186 ? -6.361 2.966 21.819 1.00 79.31 186 ILE A N 1
ATOM 1481 C CA . ILE A 1 186 ? -6.722 1.544 21.747 1.00 79.31 186 ILE A CA 1
ATOM 1482 C C . ILE A 1 186 ? -8.144 1.351 21.211 1.00 79.31 186 ILE A C 1
ATOM 1484 O O . ILE A 1 186 ? -8.371 0.464 20.392 1.00 79.31 186 ILE A O 1
ATOM 1488 N N . ILE A 1 187 ? -9.097 2.213 21.588 1.00 79.06 187 ILE A N 1
ATOM 1489 C CA . ILE A 1 187 ? -10.448 2.208 20.996 1.00 79.06 187 ILE A CA 1
ATOM 1490 C C . ILE A 1 187 ? -10.357 2.367 19.481 1.00 79.06 187 ILE A C 1
ATOM 1492 O O . ILE A 1 187 ? -10.975 1.614 18.728 1.00 79.06 187 ILE A O 1
ATOM 1496 N N . LEU A 1 188 ? -9.589 3.359 19.024 1.00 80.75 188 LEU A N 1
ATOM 1497 C CA . LEU A 1 188 ? -9.421 3.616 17.597 1.00 80.75 188 LEU A CA 1
ATOM 1498 C C . LEU A 1 188 ? -8.743 2.434 16.887 1.00 80.75 188 LEU A C 1
ATOM 1500 O O . LEU A 1 188 ? -9.135 2.118 15.764 1.00 80.75 188 LEU A O 1
ATOM 1504 N N . PHE A 1 189 ? -7.786 1.771 17.543 1.00 82.50 189 PHE A N 1
ATOM 1505 C CA . PHE A 1 189 ? -7.129 0.562 17.044 1.00 82.50 189 PHE A CA 1
ATOM 1506 C C . PHE A 1 189 ? -8.117 -0.598 16.874 1.00 82.50 189 PHE A C 1
ATOM 1508 O O . PHE A 1 189 ? -8.254 -1.131 15.774 1.00 82.50 189 PHE A O 1
ATOM 1515 N N . GLU A 1 190 ? -8.862 -0.942 17.924 1.00 80.38 190 GLU A N 1
ATOM 1516 C CA . GLU A 1 190 ? -9.844 -2.030 17.904 1.00 80.38 190 GLU A CA 1
ATOM 1517 C C . GLU A 1 190 ? -10.921 -1.812 16.833 1.00 80.38 190 GLU A C 1
ATOM 1519 O O . GLU A 1 190 ? -11.281 -2.721 16.088 1.00 80.38 190 GLU A O 1
ATOM 1524 N N . LEU A 1 191 ? -11.383 -0.574 16.659 1.00 79.56 191 LEU A N 1
ATOM 1525 C CA . LEU A 1 191 ? -12.335 -0.242 15.599 1.00 79.56 191 LEU A CA 1
ATOM 1526 C C . LEU A 1 191 ? -11.751 -0.383 14.196 1.00 79.56 191 LEU A C 1
ATOM 1528 O O . LEU A 1 191 ? -12.497 -0.692 13.262 1.00 79.56 191 LEU A O 1
ATOM 1532 N N . ASP A 1 192 ? -10.451 -0.131 14.020 1.00 81.69 192 ASP A N 1
ATOM 1533 C CA . ASP A 1 192 ? -9.794 -0.313 12.728 1.00 81.69 192 ASP A CA 1
ATOM 1534 C C . ASP A 1 192 ? -9.624 -1.793 12.358 1.00 81.69 192 ASP A C 1
ATOM 1536 O O . ASP A 1 192 ? -9.591 -2.108 11.165 1.00 81.69 192 ASP A O 1
ATOM 1540 N N . LEU A 1 193 ? -9.615 -2.693 13.346 1.00 81.00 193 LEU A N 1
ATOM 1541 C CA . LEU A 1 193 ? -9.636 -4.142 13.132 1.00 81.00 193 LEU A CA 1
ATOM 1542 C C . LEU A 1 193 ? -11.025 -4.670 12.737 1.00 81.00 193 LEU A C 1
ATOM 1544 O O . LEU A 1 193 ? -11.126 -5.686 12.050 1.00 81.00 193 LEU A O 1
ATOM 1548 N N . LEU A 1 194 ? -12.106 -3.976 13.109 1.00 80.38 194 LEU A N 1
ATOM 1549 C CA . LEU A 1 194 ? -13.467 -4.418 12.795 1.00 80.38 194 LEU A CA 1
ATOM 1550 C C . LEU A 1 194 ? -13.798 -4.325 11.293 1.00 80.38 194 LEU A C 1
ATOM 1552 O O . LEU A 1 194 ? -13.428 -3.337 10.637 1.00 80.38 194 LEU A O 1
ATOM 1556 N N . PRO A 1 195 ? -14.610 -5.258 10.749 1.00 80.44 195 PRO A N 1
ATOM 1557 C CA . PRO A 1 195 ? -15.139 -5.154 9.391 1.00 80.44 195 PRO A CA 1
ATOM 1558 C C . PRO A 1 195 ? -15.862 -3.824 9.156 1.00 80.44 195 PRO A C 1
ATOM 1560 O O . PRO A 1 195 ? -16.562 -3.322 10.040 1.00 80.44 195 PRO A O 1
ATOM 1563 N N . GLU A 1 196 ? -15.773 -3.267 7.939 1.00 79.56 196 GLU A N 1
ATOM 1564 C CA . GLU A 1 196 ? -16.360 -1.951 7.623 1.00 79.56 196 GLU A CA 1
ATOM 1565 C C . GLU A 1 196 ? -17.834 -1.820 8.031 1.00 79.56 196 GLU A C 1
ATOM 1567 O O . GLU A 1 196 ? -18.274 -0.747 8.443 1.00 79.56 196 GLU A O 1
ATOM 1572 N N . ARG A 1 197 ? -18.613 -2.901 7.894 1.00 72.19 197 ARG A N 1
ATOM 1573 C CA . ARG A 1 197 ? -20.037 -2.915 8.251 1.00 72.19 197 ARG A CA 1
ATOM 1574 C C . ARG A 1 197 ? -20.230 -2.770 9.760 1.00 72.19 197 ARG A C 1
ATOM 1576 O O . ARG A 1 197 ? -20.974 -1.883 10.170 1.00 72.19 197 ARG A O 1
ATOM 1583 N N . SER A 1 198 ? -19.527 -3.572 10.561 1.00 78.50 198 SER A N 1
ATOM 1584 C CA . SER A 1 198 ? -19.545 -3.497 12.030 1.00 78.50 198 SER A CA 1
ATOM 1585 C C . SER A 1 198 ? -19.095 -2.115 12.501 1.00 78.50 198 SER A C 1
ATOM 1587 O O . SER A 1 198 ? -19.788 -1.462 13.278 1.00 78.50 198 SER A O 1
ATOM 1589 N N . ARG A 1 199 ? -18.004 -1.601 11.922 1.00 81.50 199 ARG A N 1
ATOM 1590 C CA . ARG A 1 199 ? -17.463 -0.272 12.225 1.00 81.50 199 ARG A CA 1
ATOM 1591 C C . ARG A 1 199 ? -18.453 0.858 11.932 1.00 81.50 199 ARG A C 1
ATOM 1593 O O . ARG A 1 199 ? -18.640 1.738 12.768 1.00 81.50 199 ARG A O 1
ATOM 1600 N N . LYS A 1 200 ? -19.113 0.839 10.765 1.00 77.81 200 LYS A N 1
ATOM 1601 C CA . LYS A 1 200 ? -20.124 1.846 10.380 1.00 77.81 200 LYS A CA 1
ATOM 1602 C C . LYS A 1 200 ? -21.337 1.812 11.305 1.00 77.81 200 LYS A C 1
ATOM 1604 O O . LYS A 1 200 ? -21.839 2.872 11.673 1.00 77.81 200 LYS A O 1
ATOM 1609 N N . VAL A 1 201 ? -21.782 0.618 11.699 1.00 72.12 201 VAL A N 1
ATOM 1610 C CA . VAL A 1 201 ? -22.882 0.452 12.655 1.00 72.12 201 VAL A CA 1
ATOM 1611 C C . VAL A 1 201 ? -22.491 1.017 14.018 1.00 72.12 201 VAL A C 1
ATOM 1613 O O . VAL A 1 201 ? -23.175 1.913 14.504 1.00 72.12 201 VAL A O 1
ATOM 1616 N N . ILE A 1 202 ? -21.365 0.592 14.596 1.00 75.56 202 ILE A N 1
ATOM 1617 C CA . ILE A 1 202 ? -20.890 1.109 15.890 1.00 75.56 202 ILE A CA 1
ATOM 1618 C C . ILE A 1 202 ? -20.736 2.636 15.845 1.00 75.56 202 ILE A C 1
ATOM 1620 O O . ILE A 1 202 ? -21.262 3.339 16.704 1.00 75.56 202 ILE A O 1
ATOM 1624 N N . SER A 1 203 ? -20.097 3.174 14.802 1.00 77.94 203 SER A N 1
ATOM 1625 C CA . SER A 1 203 ? -19.918 4.620 14.626 1.00 77.94 203 SER A CA 1
ATOM 1626 C C . SER A 1 203 ? -21.247 5.384 14.547 1.00 77.94 203 SER A C 1
ATOM 1628 O O . SER A 1 203 ? -21.362 6.478 15.102 1.00 77.94 203 SER A O 1
ATOM 1630 N N . HIS A 1 204 ? -22.269 4.811 13.902 1.00 76.62 204 HIS A N 1
ATOM 1631 C CA . HIS A 1 204 ? -23.605 5.403 13.841 1.00 76.62 204 HIS A CA 1
ATOM 1632 C C . HIS A 1 204 ? -24.242 5.517 15.231 1.00 76.62 204 HIS A C 1
ATOM 1634 O O . HIS A 1 204 ? -24.746 6.583 15.580 1.00 76.62 204 HIS A O 1
ATOM 1640 N N . PHE A 1 205 ? -24.166 4.456 16.040 1.00 68.31 205 PHE A N 1
ATOM 1641 C CA . PHE A 1 205 ? -24.706 4.460 17.402 1.00 68.31 205 PHE A CA 1
ATOM 1642 C C . PHE A 1 205 ? -23.921 5.374 18.354 1.00 68.31 205 PHE A C 1
ATOM 1644 O O . PHE A 1 205 ? -24.507 5.954 19.262 1.00 68.31 205 PHE A O 1
ATOM 1651 N N . LEU A 1 206 ? -22.630 5.595 18.098 1.00 69.75 206 LEU A N 1
ATOM 1652 C CA . LEU A 1 206 ? -21.781 6.541 18.834 1.00 69.75 206 LEU A CA 1
ATOM 1653 C C . LEU A 1 206 ? -21.907 8.002 18.345 1.00 69.75 206 LEU A C 1
ATOM 1655 O O . LEU A 1 206 ? -21.012 8.816 18.569 1.00 69.75 206 LEU A O 1
ATOM 1659 N N . ASN A 1 207 ? -22.994 8.367 17.650 1.00 66.69 207 ASN A N 1
ATOM 1660 C CA . ASN A 1 207 ? -23.228 9.716 17.105 1.00 66.69 207 ASN A CA 1
ATOM 1661 C C . ASN A 1 207 ? -22.089 10.241 16.208 1.00 66.69 207 ASN A C 1
ATOM 1663 O O . ASN A 1 207 ? -21.816 11.442 16.175 1.00 66.69 207 ASN A O 1
ATOM 1667 N N . LYS A 1 208 ? -21.393 9.349 15.488 1.00 63.41 208 LYS A N 1
ATOM 1668 C CA . LYS A 1 208 ? -20.197 9.647 14.675 1.00 63.41 208 LYS A CA 1
ATOM 1669 C C . LYS A 1 208 ? -19.004 10.222 15.457 1.00 63.41 208 LYS A C 1
ATOM 1671 O O . LYS A 1 208 ? -17.990 10.541 14.840 1.00 63.41 208 LYS A O 1
ATOM 1676 N N . LYS A 1 209 ? -19.089 10.343 16.786 1.00 65.62 209 LYS A N 1
ATOM 1677 C CA . LYS A 1 209 ? -17.993 10.794 17.649 1.00 65.62 209 LYS A CA 1
ATOM 1678 C C . LYS A 1 209 ? -17.464 9.618 18.450 1.00 65.62 209 LYS A C 1
ATOM 1680 O O . LYS A 1 209 ? -18.083 9.157 19.405 1.00 65.62 209 LYS A O 1
ATOM 1685 N N . LEU A 1 210 ? -16.290 9.162 18.047 1.00 67.19 210 LEU A N 1
ATOM 1686 C CA . LEU A 1 210 ? -15.561 8.086 18.692 1.00 67.19 210 LEU A CA 1
ATOM 1687 C C . LEU A 1 210 ? -14.741 8.631 19.857 1.00 67.19 210 LEU A C 1
ATOM 1689 O O . LEU A 1 210 ? -13.557 8.906 19.698 1.00 67.19 210 LEU A O 1
ATOM 1693 N N . SER A 1 211 ? -15.389 8.819 21.005 1.00 72.69 211 SER A N 1
ATOM 1694 C CA . SER A 1 211 ? -14.728 9.170 22.264 1.00 72.69 211 SER A CA 1
ATOM 1695 C C . SER A 1 211 ? -14.910 8.068 23.302 1.00 72.69 211 SER A C 1
ATOM 1697 O O . SER A 1 211 ? -15.943 7.394 23.314 1.00 72.69 211 SER A O 1
ATOM 1699 N N . LEU A 1 212 ? -13.929 7.939 24.194 1.00 73.44 212 LEU A N 1
ATOM 1700 C CA . LEU A 1 212 ? -13.969 7.108 25.395 1.00 73.44 212 LEU A CA 1
ATOM 1701 C C . LEU A 1 212 ? -15.310 7.267 26.127 1.00 73.44 212 LEU A C 1
ATOM 1703 O O . LEU A 1 212 ? -16.033 6.298 26.331 1.00 73.44 212 LEU A O 1
ATOM 1707 N N . GLU A 1 213 ? -15.713 8.514 26.373 1.00 72.44 213 GLU A N 1
ATOM 1708 C CA . GLU A 1 213 ? -16.971 8.852 27.048 1.00 72.44 213 GLU A CA 1
ATOM 1709 C C . GLU A 1 213 ? -18.219 8.332 26.317 1.00 72.44 213 GLU A C 1
ATOM 1711 O O . GLU A 1 213 ? -19.178 7.887 26.949 1.00 72.44 213 GLU A O 1
ATOM 1716 N N . ASN A 1 214 ? -18.233 8.382 24.981 1.00 71.31 214 ASN A N 1
ATOM 1717 C CA . ASN A 1 214 ? -19.365 7.892 24.200 1.00 71.31 214 ASN A CA 1
ATOM 1718 C C . ASN A 1 214 ? -19.416 6.365 24.195 1.00 71.31 214 ASN A C 1
ATOM 1720 O O . ASN A 1 214 ? -20.506 5.805 24.294 1.00 71.31 214 ASN A O 1
ATOM 1724 N N . VAL A 1 215 ? -18.267 5.692 24.095 1.00 71.88 215 VAL A N 1
ATOM 1725 C CA . VAL A 1 215 ? -18.191 4.225 24.165 1.00 71.88 215 VAL A CA 1
ATOM 1726 C C . VAL A 1 215 ? -18.690 3.740 25.523 1.00 71.88 215 VAL A C 1
ATOM 1728 O O . VAL A 1 215 ? -19.572 2.884 25.575 1.00 71.88 215 VAL A O 1
ATOM 1731 N N . GLU A 1 216 ? -18.225 4.346 26.614 1.00 69.81 216 GLU A N 1
ATOM 1732 C CA . GLU A 1 216 ? -18.698 4.027 27.963 1.00 69.81 216 GLU A CA 1
ATOM 1733 C C . GLU A 1 216 ? -20.207 4.253 28.103 1.00 69.81 216 GLU A C 1
ATOM 1735 O O . GLU A 1 216 ? -20.956 3.358 28.494 1.00 69.81 216 GLU A O 1
ATOM 1740 N N . LYS A 1 217 ? -20.690 5.438 27.720 1.00 69.19 217 LYS A N 1
ATOM 1741 C CA . LYS A 1 217 ? -22.097 5.818 27.892 1.00 69.19 217 LYS A CA 1
ATOM 1742 C C . LYS A 1 217 ? -23.062 4.987 27.043 1.00 69.19 217 LYS A 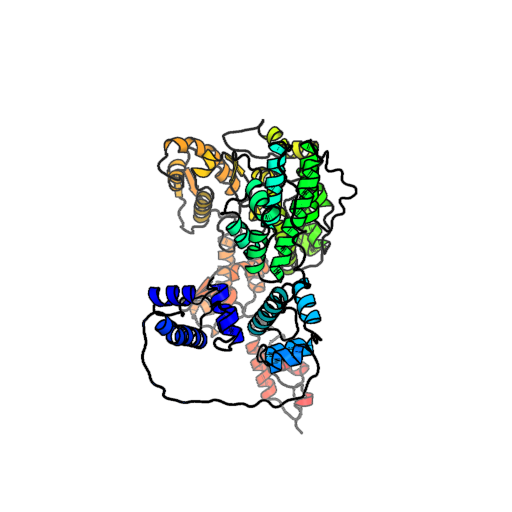C 1
ATOM 1744 O O . LYS A 1 217 ? -24.187 4.736 27.472 1.00 69.19 217 LYS A O 1
ATOM 1749 N N . VAL A 1 218 ? -22.672 4.634 25.819 1.00 63.88 218 VAL A N 1
ATOM 1750 C CA . VAL A 1 218 ? -23.585 4.082 24.805 1.00 63.88 218 VAL A CA 1
ATOM 1751 C C . VAL A 1 218 ? -23.419 2.577 24.619 1.00 63.88 218 VAL A C 1
ATOM 1753 O O . VAL A 1 218 ? -24.417 1.903 24.375 1.00 63.88 218 VAL A O 1
ATOM 1756 N N . LEU A 1 219 ? -22.196 2.050 24.705 1.00 63.12 219 LEU A N 1
ATOM 1757 C CA . LEU A 1 219 ? -21.927 0.626 24.484 1.00 63.12 219 LEU A CA 1
ATOM 1758 C C . LEU A 1 219 ? -21.820 -0.145 25.793 1.00 63.12 219 LEU A C 1
ATOM 1760 O O . LEU A 1 219 ? -22.407 -1.216 25.886 1.00 63.12 219 LEU A O 1
ATOM 1764 N N . LEU A 1 220 ? -21.131 0.402 26.798 1.00 64.56 220 LEU A N 1
ATOM 1765 C CA . LEU A 1 220 ? -20.939 -0.298 28.072 1.00 64.56 220 LEU A CA 1
ATOM 1766 C C . LEU A 1 220 ? -22.132 -0.144 29.019 1.00 64.56 220 LEU A C 1
ATOM 1768 O O . LEU A 1 220 ? -22.540 -1.119 29.637 1.00 64.56 220 LEU A O 1
ATOM 1772 N N . ASN A 1 221 ? -22.724 1.052 29.086 1.00 62.88 221 ASN A N 1
ATOM 1773 C CA . ASN A 1 221 ? -23.729 1.392 30.102 1.00 62.88 221 ASN A CA 1
ATOM 1774 C C . ASN A 1 221 ? -25.176 1.444 29.572 1.00 62.88 221 ASN A C 1
ATOM 1776 O O . ASN A 1 221 ? -26.071 1.908 30.278 1.00 62.88 221 ASN A O 1
ATOM 1780 N N . ASN A 1 222 ? -25.434 1.013 28.328 1.00 59.53 222 ASN A N 1
ATOM 1781 C CA . ASN A 1 222 ? -26.772 1.070 27.726 1.00 59.53 222 ASN A CA 1
ATOM 1782 C C . ASN A 1 222 ? -27.183 -0.258 27.048 1.00 59.53 222 ASN A C 1
ATOM 1784 O O . ASN A 1 222 ? -27.002 -0.426 25.834 1.00 59.53 222 ASN A O 1
ATOM 1788 N N . PRO A 1 223 ? -27.803 -1.189 27.800 1.00 52.81 223 PRO A N 1
ATOM 1789 C CA . PRO A 1 223 ? -28.179 -2.514 27.294 1.00 52.81 223 PRO A CA 1
ATOM 1790 C C . PRO A 1 223 ? -29.192 -2.454 26.136 1.00 52.81 223 PRO A C 1
ATOM 1792 O O . PRO A 1 223 ? -29.166 -3.287 25.225 1.00 52.81 223 PRO A O 1
ATOM 1795 N N . ILE A 1 224 ? -30.039 -1.417 26.095 1.00 47.03 224 ILE A N 1
ATOM 1796 C CA . ILE A 1 224 ? -31.008 -1.194 25.012 1.00 47.03 224 ILE A CA 1
ATOM 1797 C C . ILE A 1 224 ? -30.285 -0.868 23.700 1.00 47.03 224 ILE A C 1
ATOM 1799 O O . ILE A 1 224 ? -30.651 -1.386 22.640 1.00 47.03 224 ILE A O 1
ATOM 1803 N N . THR A 1 225 ? -29.260 -0.015 23.744 1.00 53.62 225 THR A N 1
ATOM 1804 C CA . THR A 1 225 ? -28.486 0.353 22.550 1.00 53.62 225 THR A CA 1
ATOM 1805 C C . THR A 1 225 ? -27.679 -0.826 22.023 1.00 53.62 225 THR A C 1
ATOM 1807 O O . THR A 1 225 ? -27.693 -1.088 20.821 1.00 53.62 225 THR A O 1
ATOM 1810 N N . TYR A 1 226 ? -27.068 -1.602 22.913 1.00 58.94 226 TYR A N 1
ATOM 1811 C CA . TYR A 1 226 ? -26.372 -2.832 22.553 1.00 58.94 226 TYR A CA 1
ATOM 1812 C C . TYR A 1 226 ? -27.305 -3.862 21.883 1.00 58.94 226 TYR A C 1
ATOM 1814 O O . TYR A 1 226 ? -26.986 -4.393 20.817 1.00 58.94 226 TYR A O 1
ATOM 1822 N N . SER A 1 227 ? -28.526 -4.047 22.403 1.00 54.91 227 SER A N 1
ATOM 1823 C CA . SER A 1 227 ? -29.562 -4.870 21.756 1.00 54.91 227 SER A CA 1
ATOM 1824 C C . SER A 1 227 ? -29.935 -4.356 20.356 1.00 54.91 227 SER A C 1
ATOM 1826 O O . SER A 1 227 ? -30.093 -5.141 19.417 1.00 54.91 227 SER A O 1
ATOM 1828 N N . LYS A 1 228 ? -30.044 -3.032 20.174 1.00 52.72 228 LYS A N 1
ATOM 1829 C CA . LYS A 1 228 ? -30.308 -2.410 18.862 1.00 52.72 228 LYS A CA 1
ATOM 1830 C C . LYS A 1 228 ? -29.155 -2.626 17.874 1.00 52.72 228 LYS A C 1
ATOM 1832 O O . LYS A 1 228 ? -29.424 -2.910 16.707 1.00 52.72 228 LYS A O 1
ATOM 1837 N N . ILE A 1 229 ? -27.903 -2.561 18.332 1.00 58.91 229 ILE A N 1
ATOM 1838 C CA . ILE A 1 229 ? -26.714 -2.862 17.520 1.00 58.91 229 ILE A CA 1
ATOM 1839 C C . ILE A 1 229 ? -26.753 -4.315 17.049 1.00 58.91 229 ILE A C 1
ATOM 1841 O O . ILE A 1 229 ? -26.686 -4.557 15.842 1.00 58.91 229 ILE A O 1
ATOM 1845 N N . LYS A 1 230 ? -26.973 -5.269 17.964 1.00 56.97 230 LYS A N 1
ATOM 1846 C CA . LYS A 1 230 ? -27.087 -6.699 17.629 1.00 56.97 230 LYS A CA 1
ATOM 1847 C C . LYS A 1 230 ? -28.189 -6.970 16.604 1.00 56.97 230 LYS A C 1
ATOM 1849 O O . LYS A 1 230 ? -27.962 -7.683 15.636 1.00 56.97 230 LYS A O 1
ATOM 1854 N N . LYS A 1 231 ? -29.352 -6.324 16.746 1.00 53.72 231 LYS A N 1
ATOM 1855 C CA . LYS A 1 231 ? -30.477 -6.428 15.791 1.00 53.72 231 LYS A CA 1
ATOM 1856 C C . LYS A 1 231 ? -30.182 -5.837 14.408 1.00 53.72 231 LYS A C 1
ATOM 1858 O O . LYS A 1 231 ? -30.849 -6.193 13.440 1.00 53.72 231 LYS A O 1
ATOM 1863 N N . SER A 1 232 ? -29.229 -4.911 14.311 1.00 47.34 232 SER A N 1
ATOM 1864 C CA . SER A 1 232 ? -28.846 -4.253 13.055 1.00 47.34 232 SER A CA 1
ATOM 1865 C C . SER A 1 232 ? -27.736 -4.980 12.283 1.00 47.34 232 SER A C 1
ATOM 1867 O O . SER A 1 232 ? -27.467 -4.633 11.131 1.00 47.34 232 SER A O 1
ATOM 1869 N N . LEU A 1 233 ? -27.116 -5.997 12.891 1.00 53.09 233 LEU A N 1
ATOM 1870 C CA . LEU A 1 233 ? -25.990 -6.755 12.349 1.00 53.09 233 LEU A CA 1
ATOM 1871 C C . LEU A 1 233 ? -26.389 -8.205 12.038 1.00 53.09 233 LEU A C 1
ATOM 1873 O O . LEU A 1 233 ? -27.265 -8.785 12.672 1.00 53.09 233 LEU A O 1
ATOM 1877 N N . GLY A 1 234 ? -25.748 -8.801 11.030 1.00 48.25 234 GLY A N 1
ATOM 1878 C CA . GLY A 1 234 ? -25.870 -10.240 10.774 1.00 48.25 234 GLY A CA 1
ATOM 1879 C C . GLY A 1 234 ? -25.123 -11.053 11.836 1.00 48.25 234 GLY A C 1
ATOM 1880 O O . GLY A 1 234 ? -24.162 -10.553 12.411 1.00 48.25 234 GLY A O 1
ATOM 1881 N N . LEU A 1 235 ? -25.521 -12.311 12.057 1.00 45.56 235 LEU A N 1
ATOM 1882 C CA . LEU A 1 235 ? -24.976 -13.200 13.100 1.00 45.56 235 LEU A CA 1
ATOM 1883 C C . LEU A 1 235 ? -23.444 -13.249 13.182 1.00 45.56 235 LEU A C 1
ATOM 1885 O O . LEU A 1 235 ? -22.902 -13.228 14.281 1.00 45.56 235 LEU A O 1
ATOM 1889 N N . SER A 1 236 ? -22.744 -13.263 12.044 1.00 44.31 236 SER A N 1
ATOM 1890 C CA . SER A 1 236 ? -21.276 -13.283 12.024 1.00 44.31 236 SER A CA 1
ATOM 1891 C C . SER A 1 236 ? -20.643 -11.998 12.567 1.00 44.31 236 SER A C 1
ATOM 1893 O O . SER A 1 236 ? -19.541 -12.045 13.085 1.00 44.31 236 SER A O 1
ATOM 1895 N N . LEU A 1 237 ? -21.335 -10.860 12.456 1.00 56.06 237 LEU A N 1
ATOM 1896 C CA . LEU A 1 237 ? -20.847 -9.533 12.853 1.00 56.06 237 LEU A CA 1
ATOM 1897 C C . LEU A 1 237 ? -21.224 -9.186 14.303 1.00 56.06 237 LEU A C 1
ATOM 1899 O O . LEU A 1 237 ? -20.707 -8.221 14.855 1.00 56.06 237 LEU A O 1
ATOM 1903 N N . ILE A 1 238 ? -22.137 -9.951 14.917 1.00 58.94 238 ILE A N 1
ATOM 1904 C CA . ILE A 1 238 ? -22.488 -9.813 16.338 1.00 58.94 238 ILE A CA 1
ATOM 1905 C C . ILE A 1 238 ? -21.299 -10.227 17.212 1.00 58.94 238 ILE A C 1
ATOM 1907 O O . ILE A 1 238 ? -20.974 -9.521 18.162 1.00 58.94 238 ILE A O 1
ATOM 1911 N N . GLY A 1 239 ? -20.617 -11.319 16.844 1.00 62.16 239 GLY A N 1
ATOM 1912 C CA . GLY A 1 239 ? -19.408 -11.776 17.533 1.00 62.16 239 GLY A CA 1
ATOM 1913 C C . GLY A 1 239 ? -18.302 -10.719 17.553 1.00 62.16 239 GLY A C 1
ATOM 1914 O O . GLY A 1 239 ? -17.656 -10.544 18.580 1.00 62.16 239 GLY A O 1
ATOM 1915 N N . ASP A 1 240 ? -18.147 -9.954 16.469 1.00 66.06 240 ASP A N 1
ATOM 1916 C CA . ASP A 1 240 ? -17.149 -8.882 16.391 1.00 66.06 240 ASP A CA 1
ATOM 1917 C C . ASP A 1 240 ? -17.421 -7.757 17.405 1.00 66.06 240 ASP A C 1
ATOM 1919 O O . ASP A 1 240 ? -16.499 -7.226 18.019 1.00 66.06 240 ASP A O 1
ATOM 1923 N N . VAL A 1 241 ? -18.694 -7.386 17.593 1.00 68.00 241 VAL A N 1
ATOM 1924 C CA . VAL A 1 241 ? -19.093 -6.351 18.565 1.00 68.00 241 VAL A CA 1
ATOM 1925 C C . VAL A 1 241 ? -18.899 -6.845 19.995 1.00 68.00 241 VAL A C 1
ATOM 1927 O O . VAL A 1 241 ? -18.463 -6.080 20.852 1.00 68.00 241 VAL A O 1
ATOM 1930 N N . ASP A 1 242 ? -19.199 -8.115 20.250 1.00 67.56 242 ASP A N 1
ATOM 1931 C CA . ASP A 1 242 ? -19.047 -8.717 21.574 1.00 67.56 242 ASP A CA 1
ATOM 1932 C C . ASP A 1 242 ? -17.568 -8.806 21.951 1.00 67.56 242 ASP A C 1
ATOM 1934 O O . ASP A 1 242 ? -17.179 -8.347 23.022 1.00 67.56 242 ASP A O 1
ATOM 1938 N N . GLN A 1 243 ? -16.722 -9.276 21.030 1.00 72.38 243 GLN A N 1
ATOM 1939 C CA . GLN A 1 243 ? -15.270 -9.277 21.210 1.00 72.38 243 GLN A CA 1
ATOM 1940 C C . GLN A 1 243 ? -14.719 -7.868 21.439 1.00 72.38 243 GLN A C 1
ATOM 1942 O O . GLN A 1 243 ? -13.904 -7.686 22.343 1.00 72.38 243 GLN A O 1
ATOM 1947 N N . PHE A 1 244 ? -15.189 -6.877 20.675 1.00 76.44 244 PHE A N 1
ATOM 1948 C CA . PHE A 1 244 ? -14.810 -5.476 20.855 1.00 76.44 244 PHE A CA 1
ATOM 1949 C C . PHE A 1 244 ? -15.138 -4.977 22.269 1.00 76.44 244 PHE A C 1
ATOM 1951 O O . PHE A 1 244 ? -14.272 -4.437 22.955 1.00 76.44 244 PHE A O 1
ATOM 1958 N N . ILE A 1 245 ? -16.374 -5.189 22.733 1.00 71.75 245 ILE A N 1
ATOM 1959 C CA . ILE A 1 245 ? -16.824 -4.731 24.054 1.00 71.75 245 ILE A CA 1
ATOM 1960 C C . ILE A 1 245 ? -16.080 -5.449 25.180 1.00 71.75 245 ILE A C 1
ATOM 1962 O O . ILE A 1 245 ? -15.633 -4.793 26.122 1.00 71.75 245 ILE A O 1
ATOM 1966 N N . THR A 1 246 ? -15.919 -6.771 25.099 1.00 72.75 246 THR A N 1
ATOM 1967 C CA . THR A 1 246 ? -15.204 -7.549 26.118 1.00 72.75 246 THR A CA 1
ATOM 1968 C C . THR A 1 246 ? -13.741 -7.133 26.206 1.00 72.75 246 THR A C 1
ATOM 1970 O O . THR A 1 246 ? -13.244 -6.873 27.302 1.00 72.75 246 THR A O 1
ATOM 1973 N N . ALA A 1 247 ? -13.056 -7.029 25.065 1.00 71.31 247 ALA A N 1
ATOM 1974 C CA . ALA A 1 247 ? -11.650 -6.654 25.038 1.00 71.31 247 ALA A CA 1
ATOM 1975 C C . ALA A 1 247 ? -11.438 -5.233 25.578 1.00 71.31 247 ALA A C 1
ATOM 1977 O O . ALA A 1 247 ? -10.572 -5.012 26.422 1.00 71.31 247 ALA A O 1
ATOM 1978 N N . PHE A 1 248 ? -12.303 -4.297 25.182 1.00 73.75 248 PHE A N 1
ATOM 1979 C CA . PHE A 1 248 ? -12.284 -2.931 25.690 1.00 73.75 248 PHE A CA 1
ATOM 1980 C C . PHE A 1 248 ? -12.565 -2.846 27.200 1.00 73.75 248 PHE A C 1
ATOM 1982 O O . PHE A 1 248 ? -11.872 -2.134 27.925 1.00 73.75 248 PHE A O 1
ATOM 1989 N N . SER A 1 249 ? -13.542 -3.607 27.697 1.00 72.56 249 SER A N 1
ATOM 1990 C CA . SER A 1 249 ? -13.893 -3.632 29.123 1.00 72.56 249 SER A CA 1
ATOM 1991 C C . SER A 1 249 ? -12.752 -4.163 29.990 1.00 72.56 249 SER A C 1
ATOM 1993 O O . SER A 1 249 ? -12.500 -3.624 31.066 1.00 72.56 249 SER A O 1
ATOM 1995 N N . ASN A 1 250 ? -12.057 -5.208 29.533 1.00 73.94 250 ASN A N 1
ATOM 1996 C CA . ASN A 1 250 ? -10.892 -5.749 30.235 1.00 73.94 250 ASN A CA 1
ATOM 1997 C C . ASN A 1 250 ? -9.749 -4.734 30.256 1.00 73.94 250 ASN A C 1
ATOM 1999 O O . ASN A 1 250 ? -9.182 -4.467 31.309 1.00 73.94 250 ASN A O 1
ATOM 2003 N N . LEU A 1 251 ? -9.500 -4.076 29.125 1.00 72.00 251 LEU A N 1
ATOM 2004 C CA . LEU A 1 251 ? -8.455 -3.071 29.022 1.00 72.00 251 LEU A CA 1
ATOM 2005 C C . LEU A 1 251 ? -8.686 -1.865 29.947 1.00 72.00 251 LEU A C 1
ATOM 2007 O O . LEU A 1 251 ? -7.750 -1.389 30.582 1.00 72.00 251 LEU A O 1
ATOM 2011 N N . LEU A 1 252 ? -9.924 -1.377 30.070 1.00 71.81 252 LEU A N 1
ATOM 2012 C CA . LEU A 1 252 ? -10.235 -0.302 31.018 1.00 71.81 252 LEU A CA 1
ATOM 2013 C C . LEU A 1 252 ? -10.009 -0.718 32.476 1.00 71.81 252 LEU A C 1
ATOM 2015 O O . LEU A 1 252 ? -9.568 0.102 33.282 1.00 71.81 252 LEU A O 1
ATOM 2019 N N . LYS A 1 253 ? -10.288 -1.981 32.822 1.00 74.38 253 LYS A N 1
ATOM 2020 C CA . LYS A 1 253 ? -9.990 -2.514 34.159 1.00 74.38 253 LYS A CA 1
ATOM 2021 C C . LYS A 1 253 ? -8.483 -2.542 34.409 1.00 74.38 253 LYS A C 1
ATOM 2023 O O . LYS A 1 253 ? -8.045 -2.070 35.458 1.00 74.38 253 LYS A O 1
ATOM 2028 N N . ASP A 1 254 ? -7.711 -3.013 33.434 1.00 72.44 254 ASP A N 1
ATOM 2029 C CA . ASP A 1 254 ? -6.251 -3.070 33.522 1.00 72.44 254 ASP A CA 1
ATOM 2030 C C . ASP A 1 254 ? -5.656 -1.659 33.654 1.00 72.44 254 ASP A C 1
ATOM 2032 O O . ASP A 1 254 ? -4.886 -1.397 34.579 1.00 72.44 254 ASP A O 1
ATOM 2036 N N . LEU A 1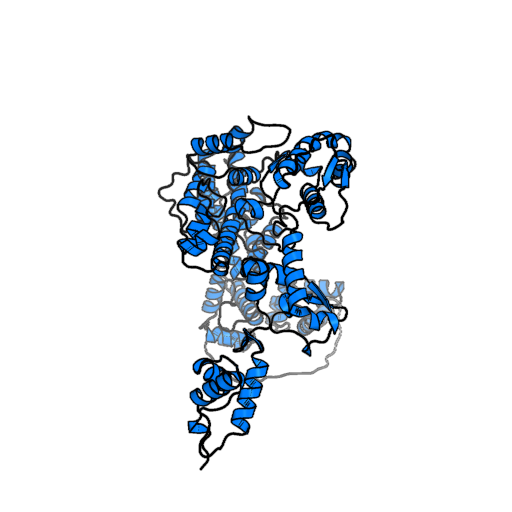 255 ? -6.107 -0.705 32.830 1.00 71.69 255 LEU A N 1
ATOM 2037 C CA . LEU A 1 255 ? -5.675 0.696 32.893 1.00 71.69 255 LEU A CA 1
ATOM 2038 C C . LEU A 1 255 ? -6.047 1.393 34.208 1.00 71.69 255 LEU A C 1
ATOM 2040 O O . LEU A 1 255 ? -5.310 2.261 34.665 1.00 71.69 255 LEU A O 1
ATOM 2044 N N . ARG A 1 256 ? -7.166 1.022 34.842 1.00 68.50 256 ARG A N 1
ATOM 2045 C CA . ARG A 1 256 ? -7.551 1.547 36.163 1.00 68.50 256 ARG A CA 1
ATOM 2046 C C . ARG A 1 256 ? -6.643 1.024 37.273 1.00 68.50 256 ARG A C 1
ATOM 2048 O O . ARG A 1 256 ? -6.393 1.733 38.244 1.00 68.50 256 ARG A O 1
ATOM 2055 N N . SER A 1 257 ? -6.180 -0.220 37.156 1.00 69.06 257 SER A N 1
ATOM 2056 C CA . SER A 1 257 ? -5.239 -0.795 38.121 1.00 69.06 257 SER A CA 1
ATOM 2057 C C . SER A 1 257 ? -3.856 -0.135 38.035 1.00 69.06 257 SER A C 1
ATOM 2059 O O . SER A 1 257 ? -3.159 -0.024 39.045 1.00 69.06 257 SER A O 1
ATOM 2061 N N . SER A 1 258 ? -3.493 0.384 36.856 1.00 63.75 258 SER A N 1
ATOM 2062 C CA . SER A 1 258 ? -2.263 1.135 36.615 1.00 63.75 258 SER A CA 1
ATOM 2063 C C . SER A 1 258 ? -2.469 2.645 36.797 1.00 63.75 258 SER A C 1
ATOM 2065 O O . SER A 1 258 ? -2.871 3.349 35.877 1.00 63.75 258 SER A O 1
ATOM 2067 N N . ASN A 1 259 ? -2.134 3.191 37.966 1.00 62.78 259 ASN A N 1
ATOM 2068 C CA . ASN A 1 259 ? -2.168 4.647 38.200 1.00 62.78 259 ASN A CA 1
ATOM 2069 C C . ASN A 1 259 ? -1.003 5.422 37.536 1.00 62.78 259 ASN A C 1
ATOM 2071 O O . ASN A 1 259 ? -0.833 6.608 37.809 1.00 62.78 259 ASN A O 1
ATOM 2075 N N . ASP A 1 260 ? -0.195 4.773 36.695 1.00 73.88 260 ASP A N 1
ATOM 2076 C CA . ASP A 1 260 ? 1.039 5.315 36.121 1.00 73.88 260 ASP A CA 1
ATOM 2077 C C . ASP A 1 260 ? 1.045 5.245 34.579 1.00 73.88 260 ASP A C 1
ATOM 2079 O O . ASP A 1 260 ? 0.648 4.243 33.976 1.00 73.88 260 ASP A O 1
ATOM 2083 N N . LEU A 1 261 ? 1.521 6.322 33.946 1.00 73.44 261 LEU A N 1
ATOM 2084 C CA . LEU A 1 261 ? 1.539 6.507 32.493 1.00 73.44 261 LEU A CA 1
ATOM 2085 C C . LEU A 1 261 ? 2.449 5.495 31.789 1.00 73.44 261 LEU A C 1
ATOM 2087 O O . LEU A 1 261 ? 2.109 5.014 30.708 1.00 73.44 261 LEU A O 1
ATOM 2091 N N . GLN A 1 262 ? 3.597 5.163 32.380 1.00 74.69 262 GLN A N 1
ATOM 2092 C CA . GLN A 1 262 ? 4.535 4.203 31.795 1.00 74.69 262 GLN A CA 1
ATOM 2093 C C . GLN A 1 262 ? 3.921 2.799 31.776 1.00 74.69 262 GLN A C 1
ATOM 2095 O O . GLN A 1 262 ? 3.972 2.096 30.764 1.00 74.69 262 GLN A O 1
ATOM 2100 N N . THR A 1 263 ? 3.231 2.436 32.854 1.00 76.69 263 THR A N 1
ATOM 2101 C CA . THR A 1 263 ? 2.484 1.179 32.955 1.00 76.69 263 THR A CA 1
ATOM 2102 C C . THR A 1 263 ? 1.312 1.128 31.962 1.00 76.69 263 THR A C 1
ATOM 2104 O O . THR A 1 263 ? 1.141 0.129 31.264 1.00 76.69 263 THR A O 1
ATOM 2107 N N . ALA A 1 264 ? 0.553 2.218 31.811 1.00 76.81 264 ALA A N 1
ATOM 2108 C CA . ALA A 1 264 ? -0.527 2.311 30.824 1.00 76.81 264 ALA A CA 1
ATOM 2109 C C . ALA A 1 264 ? -0.021 2.175 29.374 1.00 76.81 264 ALA A C 1
ATOM 2111 O O . ALA A 1 264 ? -0.621 1.462 28.565 1.00 76.81 264 ALA A O 1
ATOM 2112 N N . ARG A 1 265 ? 1.114 2.810 29.043 1.00 77.12 265 ARG A N 1
ATOM 2113 C CA . ARG A 1 265 ? 1.781 2.670 27.734 1.00 77.12 265 ARG A CA 1
ATOM 2114 C C . ARG A 1 265 ? 2.247 1.239 27.489 1.00 77.12 265 ARG A C 1
ATOM 2116 O O . ARG A 1 265 ? 2.013 0.701 26.412 1.00 77.12 265 ARG A O 1
ATOM 2123 N N . SER A 1 266 ? 2.867 0.623 28.490 1.00 78.69 266 SER A N 1
ATOM 2124 C CA . SER A 1 266 ? 3.323 -0.769 28.457 1.00 78.69 266 SER A CA 1
ATOM 2125 C C . SER A 1 266 ? 2.172 -1.736 28.161 1.00 78.69 266 SER A C 1
ATOM 2127 O O . SER A 1 266 ? 2.250 -2.526 27.217 1.00 78.69 266 SER A O 1
ATOM 2129 N N . LEU A 1 267 ? 1.055 -1.600 28.886 1.00 78.00 267 LEU A N 1
ATOM 2130 C CA . LEU A 1 267 ? -0.162 -2.385 28.664 1.00 78.00 267 LEU A CA 1
ATOM 2131 C C . LEU A 1 267 ? -0.729 -2.173 27.256 1.00 78.00 267 LEU A C 1
ATOM 2133 O O . LEU A 1 267 ? -1.020 -3.143 26.559 1.00 78.00 267 LEU A O 1
ATOM 2137 N N . SER A 1 268 ? -0.823 -0.918 26.807 1.00 79.94 268 SER A N 1
ATOM 2138 C CA . SER A 1 268 ? -1.276 -0.571 25.455 1.00 79.94 268 SER A CA 1
ATOM 2139 C C . SER A 1 268 ? -0.412 -1.213 24.373 1.00 79.94 268 SER A C 1
ATOM 2141 O O . SER A 1 268 ? -0.920 -1.862 23.461 1.00 79.94 268 SER A O 1
ATOM 2143 N N . ASN A 1 269 ? 0.905 -1.043 24.468 1.00 79.81 269 ASN A N 1
ATOM 2144 C CA . ASN A 1 269 ? 1.852 -1.541 23.479 1.00 79.81 269 ASN A CA 1
ATOM 2145 C C . ASN A 1 269 ? 1.862 -3.073 23.441 1.00 79.81 269 ASN A C 1
ATOM 2147 O O . ASN A 1 269 ? 1.891 -3.649 22.354 1.00 79.81 269 ASN A O 1
ATOM 2151 N N . SER A 1 270 ? 1.771 -3.723 24.606 1.00 78.94 270 SER A N 1
ATOM 2152 C CA . SER A 1 270 ? 1.619 -5.176 24.729 1.00 78.94 270 SER A CA 1
ATOM 2153 C C . SER A 1 270 ? 0.342 -5.667 24.058 1.00 78.94 270 SER A C 1
ATOM 2155 O O . SER A 1 270 ? 0.386 -6.561 23.211 1.00 78.94 270 SER A O 1
ATOM 2157 N N . TYR A 1 271 ? -0.787 -5.023 24.357 1.00 80.81 271 TYR A N 1
ATOM 2158 C CA . TYR A 1 271 ? -2.084 -5.355 23.783 1.00 80.81 271 TYR A CA 1
ATOM 2159 C C . TYR A 1 271 ? -2.084 -5.246 22.250 1.00 80.81 271 TYR A C 1
ATOM 2161 O O . TYR A 1 271 ? -2.454 -6.190 21.547 1.00 80.81 271 TYR A O 1
ATOM 2169 N N . ILE A 1 272 ? -1.614 -4.112 21.722 1.00 81.44 272 ILE A N 1
ATOM 2170 C CA . ILE A 1 272 ? -1.540 -3.854 20.279 1.00 81.44 272 ILE A CA 1
ATOM 2171 C C . ILE A 1 272 ? -0.590 -4.860 19.607 1.00 81.44 272 ILE A C 1
ATOM 2173 O O . ILE A 1 272 ? -0.942 -5.448 18.583 1.00 81.44 272 ILE A O 1
ATOM 2177 N N . ALA A 1 273 ? 0.585 -5.117 20.193 1.00 81.38 273 ALA A N 1
ATOM 2178 C CA . ALA A 1 273 ? 1.556 -6.060 19.640 1.00 81.38 273 ALA A CA 1
ATOM 2179 C C . ALA A 1 273 ? 1.020 -7.495 19.581 1.00 81.38 273 ALA A C 1
ATOM 2181 O O . ALA A 1 273 ? 1.119 -8.126 18.531 1.00 81.38 273 ALA A O 1
ATOM 2182 N N . GLN A 1 274 ? 0.393 -7.985 20.653 1.00 82.25 274 GLN A N 1
ATOM 2183 C CA . GLN A 1 274 ? -0.216 -9.320 20.683 1.00 82.25 274 GLN A CA 1
ATOM 2184 C C . GLN A 1 274 ? -1.321 -9.474 19.635 1.00 82.25 274 GLN A C 1
ATOM 2186 O O . GLN A 1 274 ? -1.433 -10.516 18.994 1.00 82.25 274 GLN A O 1
ATOM 2191 N N . LYS A 1 275 ? -2.126 -8.427 19.425 1.00 82.62 275 LYS A N 1
ATOM 2192 C CA . LYS A 1 275 ? -3.207 -8.435 18.431 1.00 82.62 275 LYS A CA 1
ATOM 2193 C C . LYS A 1 275 ? -2.697 -8.443 16.994 1.00 82.62 275 LYS A C 1
ATOM 2195 O O . LYS A 1 275 ? -3.256 -9.155 16.164 1.00 82.62 275 LYS A O 1
ATOM 2200 N N . ILE A 1 276 ? -1.666 -7.657 16.685 1.00 82.31 276 ILE A N 1
ATOM 2201 C CA . ILE A 1 276 ? -1.110 -7.580 15.324 1.00 82.31 276 ILE A CA 1
ATOM 2202 C C . ILE A 1 276 ? -0.218 -8.797 15.020 1.00 82.31 276 ILE A C 1
ATOM 2204 O O . ILE A 1 276 ? -0.144 -9.241 13.872 1.00 82.31 276 ILE A O 1
ATOM 2208 N N . PHE A 1 277 ? 0.455 -9.343 16.036 1.00 80.81 277 PHE A N 1
ATOM 2209 C CA . PHE A 1 277 ? 1.442 -10.415 15.904 1.00 80.81 277 PHE A CA 1
ATOM 2210 C C . PHE A 1 277 ? 1.141 -11.586 16.853 1.00 80.81 277 PHE A C 1
ATOM 2212 O O . PHE A 1 277 ? 1.935 -11.866 17.753 1.00 80.81 277 PHE A O 1
ATOM 2219 N N . PRO A 1 278 ? 0.025 -12.308 16.646 1.00 80.56 278 PRO A N 1
ATOM 2220 C CA . PRO A 1 278 ? -0.392 -13.394 17.537 1.00 80.56 278 PRO A CA 1
ATOM 2221 C C . PRO A 1 278 ? 0.591 -14.575 17.562 1.00 80.56 278 PRO A C 1
ATOM 2223 O O . PRO A 1 278 ? 0.626 -15.328 18.530 1.00 80.56 278 PRO A O 1
ATOM 2226 N N . ASP A 1 279 ? 1.410 -14.729 16.517 1.00 80.19 279 ASP A N 1
ATOM 2227 C CA . ASP A 1 279 ? 2.385 -15.820 16.393 1.00 80.19 279 ASP A CA 1
ATOM 2228 C C . ASP A 1 279 ? 3.681 -15.586 17.191 1.00 80.19 279 ASP A C 1
ATOM 2230 O O . ASP A 1 279 ? 4.538 -16.475 17.264 1.00 80.19 279 ASP A O 1
ATOM 2234 N N . ILE A 1 280 ? 3.855 -14.387 17.759 1.00 80.94 280 ILE A N 1
ATOM 2235 C CA . ILE A 1 280 ? 5.036 -14.010 18.536 1.00 80.94 280 ILE A CA 1
ATOM 2236 C C . ILE A 1 280 ? 4.750 -14.234 20.017 1.00 80.94 280 ILE A C 1
ATOM 2238 O O . ILE A 1 280 ? 3.756 -13.757 20.563 1.00 80.94 280 ILE A O 1
ATOM 2242 N N . ASN A 1 281 ? 5.656 -14.944 20.691 1.00 79.56 281 ASN A N 1
ATOM 2243 C CA . ASN A 1 281 ? 5.555 -15.125 22.128 1.00 79.56 281 ASN A CA 1
ATOM 2244 C C . ASN A 1 281 ? 6.164 -13.924 22.867 1.00 79.56 281 ASN A C 1
ATOM 2246 O O . ASN A 1 281 ? 7.382 -13.773 22.923 1.00 79.56 281 ASN A O 1
ATOM 2250 N N . PHE A 1 282 ? 5.308 -13.104 23.472 1.00 76.06 282 PHE A N 1
ATOM 2251 C CA . PHE A 1 282 ? 5.715 -11.936 24.250 1.00 76.06 282 PHE A CA 1
ATOM 2252 C C . PHE A 1 282 ? 5.935 -12.227 25.747 1.00 76.06 282 PHE A C 1
ATOM 2254 O O . PHE A 1 282 ? 6.209 -11.298 26.499 1.00 76.06 282 PHE A O 1
ATOM 2261 N N . THR A 1 283 ? 5.839 -13.479 26.222 1.00 69.12 283 THR A N 1
ATOM 2262 C CA . THR A 1 283 ? 5.927 -13.793 27.669 1.00 69.12 283 THR A CA 1
ATOM 2263 C C . THR A 1 283 ? 7.268 -13.439 28.308 1.00 69.12 283 THR A C 1
ATOM 2265 O O . THR A 1 283 ? 7.345 -13.261 29.517 1.00 69.12 283 THR A O 1
ATOM 2268 N N . THR A 1 284 ? 8.337 -13.363 27.517 1.00 61.88 284 THR A N 1
ATOM 2269 C CA . THR A 1 284 ? 9.676 -12.956 27.969 1.00 61.88 284 THR A CA 1
ATOM 2270 C C . THR A 1 284 ? 9.902 -11.447 27.862 1.00 61.88 284 THR A C 1
ATOM 2272 O O . THR A 1 284 ? 10.975 -10.961 28.219 1.00 61.88 284 THR A O 1
ATOM 2275 N N . PHE A 1 285 ? 8.919 -10.699 27.357 1.00 67.62 285 PHE A N 1
ATOM 2276 C CA . PHE A 1 285 ? 9.063 -9.296 27.013 1.00 67.62 285 PHE A CA 1
ATOM 2277 C C . PHE A 1 285 ? 8.516 -8.407 28.128 1.00 67.62 285 PHE A C 1
ATOM 2279 O O . PHE A 1 285 ? 7.322 -8.416 28.427 1.00 67.62 285 PHE A O 1
ATOM 2286 N N . ASN A 1 286 ? 9.391 -7.613 28.744 1.00 67.75 286 ASN A N 1
ATOM 2287 C CA . ASN A 1 286 ? 8.964 -6.609 29.708 1.00 67.75 286 ASN A CA 1
ATOM 2288 C C . ASN A 1 286 ? 8.607 -5.311 28.976 1.00 67.75 286 ASN A C 1
ATOM 2290 O O . ASN A 1 286 ? 9.497 -4.570 28.597 1.00 67.75 286 ASN A O 1
ATOM 2294 N N . PHE A 1 287 ? 7.327 -5.000 28.801 1.00 70.06 287 PHE A N 1
ATOM 2295 C CA . PHE A 1 287 ? 6.900 -3.794 28.084 1.00 70.06 287 PHE A CA 1
ATOM 2296 C C . PHE A 1 287 ? 7.091 -2.481 28.872 1.00 70.06 287 PHE A C 1
ATOM 2298 O O . PHE A 1 287 ? 6.891 -1.414 28.293 1.00 70.06 287 PHE A O 1
ATOM 2305 N N . SER A 1 288 ? 7.482 -2.525 30.157 1.00 63.53 288 SER A N 1
ATOM 2306 C CA . SER A 1 288 ? 7.617 -1.319 30.994 1.00 63.53 288 SER A CA 1
ATOM 2307 C C . SER A 1 288 ? 8.709 -0.362 30.518 1.00 63.53 288 SER A C 1
ATOM 2309 O O . SER A 1 288 ? 8.552 0.845 30.663 1.00 63.53 288 SER A O 1
ATOM 2311 N N . ASP A 1 289 ? 9.784 -0.878 29.918 1.00 59.09 289 ASP A N 1
ATOM 2312 C CA . ASP A 1 289 ? 11.014 -0.110 29.654 1.00 59.09 289 ASP A CA 1
ATOM 2313 C C . ASP A 1 289 ? 11.279 0.114 28.154 1.00 59.09 289 ASP A C 1
ATOM 2315 O O . ASP A 1 289 ? 12.373 0.519 27.756 1.00 59.09 289 ASP A O 1
ATOM 2319 N N . PHE A 1 290 ? 10.315 -0.212 27.288 1.00 62.69 290 PHE A N 1
ATOM 2320 C CA . PHE A 1 290 ? 10.540 -0.292 25.845 1.00 62.69 290 PHE A CA 1
ATOM 2321 C C . PHE A 1 290 ? 9.891 0.866 25.092 1.00 62.69 290 PHE A C 1
ATOM 2323 O O . PHE A 1 290 ? 8.683 1.087 25.178 1.00 62.69 290 PHE A O 1
ATOM 2330 N N . SER A 1 291 ? 10.697 1.540 24.270 1.00 74.00 291 SER A N 1
ATOM 2331 C CA . SER A 1 291 ? 10.192 2.419 23.217 1.00 74.00 291 SER A CA 1
ATOM 2332 C C . SER A 1 291 ? 9.469 1.617 22.133 1.00 74.00 291 SER A C 1
ATOM 2334 O O . SER A 1 291 ? 9.718 0.416 21.947 1.00 74.00 291 SER A O 1
ATOM 2336 N N . ILE A 1 292 ? 8.620 2.295 21.354 1.00 76.56 292 ILE A N 1
ATOM 2337 C CA . ILE A 1 292 ? 7.972 1.721 20.170 1.00 76.56 292 ILE A CA 1
ATOM 2338 C C . ILE A 1 292 ? 9.007 1.099 19.242 1.00 76.56 292 ILE A C 1
ATOM 2340 O O . ILE A 1 292 ? 8.796 0.009 18.726 1.00 76.56 292 ILE A O 1
ATOM 2344 N N . LEU A 1 293 ? 10.153 1.755 19.058 1.00 81.44 293 LEU A N 1
ATOM 2345 C CA . LEU A 1 293 ? 11.176 1.290 18.139 1.00 81.44 293 LEU A CA 1
ATOM 2346 C C . LEU A 1 293 ? 11.714 -0.065 18.561 1.00 81.44 293 LEU A C 1
ATOM 2348 O O . LEU A 1 293 ? 11.799 -0.974 17.739 1.00 81.44 293 LEU A O 1
ATOM 2352 N N . ARG A 1 294 ? 12.030 -0.230 19.843 1.00 82.62 294 ARG A N 1
ATOM 2353 C CA . ARG A 1 294 ? 12.572 -1.494 20.333 1.00 82.62 294 ARG A CA 1
ATOM 2354 C C . ARG A 1 294 ? 11.543 -2.619 20.240 1.00 82.62 294 ARG A C 1
ATOM 2356 O O . ARG A 1 294 ? 11.895 -3.737 19.869 1.00 82.62 294 ARG A O 1
ATOM 2363 N N . LEU A 1 295 ? 10.270 -2.315 20.495 1.00 80.50 295 LEU A N 1
ATOM 2364 C CA . LEU A 1 295 ? 9.176 -3.261 20.286 1.00 80.50 295 LEU A CA 1
ATOM 2365 C C . LEU A 1 295 ? 9.027 -3.654 18.812 1.00 80.50 295 LEU A C 1
ATOM 2367 O O . LEU A 1 295 ? 8.971 -4.840 18.499 1.00 80.50 295 LEU A O 1
ATOM 2371 N N . LEU A 1 296 ? 9.002 -2.686 17.897 1.00 83.56 296 LEU A N 1
ATOM 2372 C CA . LEU A 1 296 ? 8.908 -2.956 16.463 1.00 83.56 296 LEU A CA 1
ATOM 2373 C C . LEU A 1 296 ? 10.107 -3.735 15.950 1.00 83.56 296 LEU A C 1
ATOM 2375 O O . LEU A 1 296 ? 9.953 -4.608 15.101 1.00 83.56 296 LEU A O 1
ATOM 2379 N N . HIS A 1 297 ? 11.294 -3.440 16.471 1.00 86.56 297 HIS A N 1
ATOM 2380 C CA . HIS A 1 297 ? 12.514 -4.123 16.077 1.00 86.56 297 HIS A CA 1
ATOM 2381 C C . HIS A 1 297 ? 12.450 -5.589 16.481 1.00 86.56 297 HIS A C 1
ATOM 2383 O O . HIS A 1 297 ? 12.656 -6.454 15.632 1.00 86.56 297 HIS A O 1
ATOM 2389 N N . PHE A 1 298 ? 12.057 -5.863 17.726 1.00 83.75 298 PHE A N 1
ATOM 2390 C CA . PHE A 1 298 ? 11.818 -7.218 18.215 1.00 83.75 298 PHE A CA 1
ATOM 2391 C C . PHE A 1 298 ? 10.773 -7.940 17.366 1.00 83.75 298 PHE A C 1
ATOM 2393 O O . PHE A 1 298 ? 11.038 -9.006 16.822 1.00 83.75 298 PHE A O 1
ATOM 2400 N N . VAL A 1 299 ? 9.608 -7.322 17.183 1.00 82.62 299 VAL A N 1
ATOM 2401 C CA . VAL A 1 299 ? 8.493 -7.892 16.428 1.00 82.62 299 VAL A CA 1
ATOM 2402 C C . VAL A 1 299 ? 8.889 -8.235 14.994 1.00 82.62 299 VAL A C 1
ATOM 2404 O O . VAL A 1 299 ? 8.543 -9.301 14.494 1.00 82.62 299 VAL A O 1
ATOM 2407 N N . PHE A 1 300 ? 9.616 -7.351 14.313 1.00 85.25 300 PHE A N 1
ATOM 2408 C CA . PHE A 1 300 ? 10.066 -7.597 12.948 1.00 85.25 300 PHE A CA 1
ATOM 2409 C C . PHE A 1 300 ? 11.240 -8.575 12.861 1.00 85.25 300 PHE A C 1
ATOM 2411 O O . PHE A 1 300 ? 11.395 -9.222 11.825 1.00 85.25 300 PHE A O 1
ATOM 2418 N N . SER A 1 301 ? 12.031 -8.712 13.925 1.00 84.06 301 SER A N 1
ATOM 2419 C CA . SER A 1 301 ? 13.154 -9.653 13.993 1.00 84.06 301 SER A CA 1
ATOM 2420 C C . SER A 1 301 ? 12.704 -11.082 14.307 1.00 84.06 301 SER A C 1
ATOM 2422 O O . SER A 1 301 ? 13.161 -12.011 13.645 1.00 84.06 301 SER A O 1
ATOM 2424 N N . GLU A 1 302 ? 11.775 -11.244 15.254 1.00 82.56 302 GLU A N 1
ATOM 2425 C CA . GLU A 1 302 ? 11.226 -12.532 15.724 1.00 82.56 302 GLU A CA 1
ATOM 2426 C C . GLU A 1 302 ? 10.045 -13.036 14.888 1.00 82.56 302 GLU A C 1
ATOM 2428 O O . GLU A 1 302 ? 9.468 -14.099 15.139 1.00 82.56 302 GLU A O 1
ATOM 2433 N N . ARG A 1 303 ? 9.644 -12.263 13.880 1.00 83.00 303 ARG A N 1
ATOM 2434 C CA . ARG A 1 303 ? 8.553 -12.634 12.993 1.00 83.00 303 ARG A CA 1
ATOM 2435 C C . ARG A 1 303 ? 8.868 -13.941 12.268 1.00 83.00 303 ARG A C 1
ATOM 2437 O O . ARG A 1 303 ? 9.845 -14.042 11.530 1.00 83.00 303 ARG A O 1
ATOM 2444 N N . LYS A 1 304 ? 7.944 -14.896 12.367 1.00 84.06 304 LYS A N 1
ATOM 2445 C CA . LYS A 1 304 ? 7.960 -16.112 11.549 1.00 84.06 304 LYS A CA 1
ATOM 2446 C C . LYS A 1 304 ? 7.412 -15.816 10.154 1.00 84.06 304 LYS A C 1
ATOM 2448 O O . LYS A 1 304 ? 6.329 -15.246 10.008 1.00 84.06 304 LYS A O 1
ATOM 2453 N N . PHE A 1 305 ? 8.173 -16.195 9.136 1.00 86.88 305 PHE A N 1
ATOM 2454 C CA . PHE A 1 305 ? 7.751 -16.167 7.738 1.00 86.88 305 PHE A CA 1
ATOM 2455 C C . PHE A 1 305 ? 7.389 -17.579 7.279 1.00 86.88 305 PHE A C 1
ATOM 2457 O O . PHE A 1 305 ? 7.885 -18.559 7.834 1.00 86.88 305 PHE A O 1
ATOM 2464 N N . GLU A 1 306 ? 6.535 -17.698 6.260 1.00 87.62 306 GLU A N 1
ATOM 2465 C CA . GLU A 1 306 ? 6.133 -19.011 5.732 1.00 87.62 306 GLU A CA 1
ATOM 2466 C C . GLU A 1 306 ? 7.290 -19.703 5.002 1.00 87.62 306 GLU A C 1
ATOM 2468 O O . GLU A 1 306 ? 7.317 -20.925 4.870 1.00 87.62 306 GLU A O 1
ATOM 2473 N N . SER A 1 307 ? 8.256 -18.922 4.514 1.00 89.25 307 SER A N 1
ATOM 2474 C CA . SER A 1 307 ? 9.426 -19.423 3.807 1.00 89.25 307 SER A CA 1
ATOM 2475 C C . SER A 1 307 ? 10.656 -18.544 4.031 1.00 89.25 307 SER A C 1
ATOM 2477 O O . SER A 1 307 ? 10.557 -17.344 4.292 1.00 89.25 307 SER A O 1
ATOM 2479 N N . ALA A 1 308 ? 11.838 -19.139 3.856 1.00 89.50 308 ALA A N 1
ATOM 2480 C CA . ALA A 1 308 ? 13.113 -18.432 3.968 1.00 89.50 308 ALA A CA 1
ATOM 2481 C C . ALA A 1 308 ? 13.253 -17.290 2.942 1.00 89.50 308 ALA A C 1
ATOM 2483 O O . ALA A 1 308 ? 13.859 -16.270 3.246 1.00 89.50 308 ALA A O 1
ATOM 2484 N N . ILE A 1 309 ? 12.658 -17.420 1.748 1.00 90.50 309 ILE A N 1
ATOM 2485 C CA . ILE A 1 309 ? 12.656 -16.336 0.755 1.00 90.50 309 ILE A CA 1
ATOM 2486 C C . ILE A 1 309 ? 11.833 -15.135 1.226 1.00 90.50 309 ILE A C 1
ATOM 2488 O O . ILE A 1 309 ? 12.233 -13.998 1.000 1.00 90.50 309 ILE A O 1
ATOM 2492 N N . GLN A 1 310 ? 10.696 -15.357 1.889 1.00 91.06 310 GLN A N 1
ATOM 2493 C CA . GLN A 1 310 ? 9.890 -14.262 2.427 1.00 91.06 310 GLN A CA 1
ATOM 2494 C C . GLN A 1 310 ? 10.646 -13.501 3.524 1.00 91.06 310 GLN A C 1
ATOM 2496 O O . GLN A 1 310 ? 10.591 -12.270 3.565 1.00 91.06 310 GLN A O 1
ATOM 2501 N N . GLU A 1 311 ? 11.385 -14.225 4.365 1.00 89.19 311 GLU A N 1
ATOM 2502 C CA . GLU A 1 311 ? 12.273 -13.640 5.368 1.00 89.19 311 GLU A CA 1
ATOM 2503 C C . GLU A 1 311 ? 13.406 -12.827 4.722 1.00 89.19 311 GLU A C 1
ATOM 2505 O O . GLU A 1 311 ? 13.631 -11.680 5.108 1.00 89.19 311 GLU A O 1
ATOM 2510 N N . ASP A 1 312 ? 14.065 -13.372 3.696 1.00 88.19 312 ASP A N 1
ATOM 2511 C CA . ASP A 1 312 ? 15.140 -12.697 2.956 1.00 88.19 312 ASP A CA 1
ATOM 2512 C C . ASP A 1 312 ? 14.632 -11.442 2.227 1.00 88.19 312 ASP A C 1
ATOM 2514 O O . ASP A 1 312 ? 15.243 -10.373 2.289 1.00 88.19 312 ASP A O 1
ATOM 2518 N N . ILE A 1 313 ? 13.444 -11.513 1.615 1.00 89.25 313 ILE A N 1
ATOM 2519 C CA . ILE A 1 313 ? 12.763 -10.349 1.038 1.00 89.25 313 ILE A CA 1
ATOM 2520 C C . ILE A 1 313 ? 12.542 -9.287 2.119 1.00 89.25 313 ILE A C 1
ATOM 2522 O O . ILE A 1 313 ? 12.871 -8.118 1.917 1.00 89.25 313 ILE A O 1
ATOM 2526 N N . PHE A 1 314 ? 11.986 -9.666 3.266 1.00 89.19 314 PHE A N 1
ATOM 2527 C CA . PHE A 1 314 ? 11.671 -8.709 4.316 1.00 89.19 314 PHE A CA 1
ATOM 2528 C C . PHE A 1 314 ? 12.926 -8.057 4.915 1.00 89.19 314 PHE A C 1
ATOM 2530 O O . PHE A 1 314 ? 12.967 -6.834 5.047 1.00 89.19 314 PHE A O 1
ATOM 2537 N N . LYS A 1 315 ? 13.952 -8.852 5.242 1.00 86.12 315 LYS A N 1
ATOM 2538 C CA . LYS A 1 315 ? 15.176 -8.378 5.905 1.00 86.12 315 LYS A CA 1
ATOM 2539 C C . LYS A 1 315 ? 16.136 -7.657 4.954 1.00 86.12 315 LYS A C 1
ATOM 2541 O O . LYS A 1 315 ? 16.777 -6.691 5.362 1.00 86.12 315 LYS A O 1
ATOM 2546 N N . ASN A 1 316 ? 16.232 -8.102 3.698 1.00 83.62 316 ASN A N 1
ATOM 2547 C CA . ASN A 1 316 ? 17.312 -7.694 2.792 1.00 83.62 316 ASN A CA 1
ATOM 2548 C C . ASN A 1 316 ? 16.836 -6.973 1.517 1.00 83.62 316 ASN A C 1
ATOM 2550 O O . ASN A 1 316 ? 17.615 -6.229 0.909 1.00 83.62 316 ASN A O 1
ATOM 2554 N N . PHE A 1 317 ? 15.574 -7.145 1.099 1.00 86.19 317 PHE A N 1
ATOM 2555 C CA . PHE A 1 317 ? 15.017 -6.430 -0.058 1.00 86.19 317 PHE A CA 1
ATOM 2556 C C . PHE A 1 317 ? 14.229 -5.173 0.328 1.00 86.19 317 PHE A C 1
ATOM 2558 O O . PHE A 1 317 ? 14.445 -4.111 -0.281 1.00 86.19 317 PHE A O 1
ATOM 2565 N N . LEU A 1 318 ? 13.320 -5.279 1.304 1.00 88.75 318 LEU A N 1
ATOM 2566 C CA . LEU A 1 318 ? 12.575 -4.134 1.836 1.00 88.75 318 LEU A CA 1
ATOM 2567 C C . LEU A 1 318 ? 13.514 -3.223 2.636 1.00 88.75 318 LEU A C 1
ATOM 2569 O O . LEU A 1 318 ? 14.451 -3.688 3.276 1.00 88.75 318 LEU A O 1
ATOM 2573 N N . ARG A 1 319 ? 13.271 -1.909 2.620 1.00 88.12 319 ARG A N 1
ATOM 2574 C CA . ARG A 1 319 ? 14.099 -0.938 3.359 1.00 88.12 319 ARG A CA 1
ATOM 2575 C C . ARG A 1 319 ? 13.593 -0.714 4.785 1.00 88.12 319 ARG A C 1
ATOM 2577 O O . ARG A 1 319 ? 13.529 0.425 5.231 1.00 88.12 319 ARG A O 1
ATOM 2584 N N . VAL A 1 320 ? 13.194 -1.770 5.491 1.00 88.69 320 VAL A N 1
ATOM 2585 C CA . VAL A 1 320 ? 12.777 -1.663 6.904 1.00 88.69 320 VAL A CA 1
ATOM 2586 C C . VAL A 1 320 ? 14.008 -1.515 7.795 1.00 88.69 320 VAL A C 1
ATOM 2588 O O . VAL A 1 320 ? 14.116 -0.564 8.566 1.00 88.69 320 VAL A O 1
ATOM 2591 N N . PHE A 1 321 ? 14.975 -2.417 7.633 1.00 88.50 321 PHE A N 1
ATOM 2592 C CA . PHE A 1 321 ? 16.232 -2.386 8.368 1.00 88.50 321 PHE A CA 1
ATOM 2593 C C . PHE A 1 321 ? 17.334 -1.675 7.584 1.00 88.50 321 PHE A C 1
ATOM 2595 O O . PHE A 1 321 ? 17.355 -1.670 6.349 1.00 88.50 321 PHE A O 1
ATOM 2602 N N . PHE A 1 322 ? 18.265 -1.073 8.317 1.00 85.25 322 PHE A N 1
ATOM 2603 C CA . PHE A 1 322 ? 19.529 -0.631 7.767 1.00 85.25 322 PHE A CA 1
ATOM 2604 C C . PHE A 1 322 ? 20.362 -1.865 7.419 1.00 85.25 322 PHE A C 1
ATOM 2606 O O . PHE A 1 322 ? 20.688 -2.678 8.282 1.00 85.25 322 PHE A O 1
ATOM 2613 N N . ASN A 1 323 ? 20.671 -2.023 6.133 1.00 76.94 323 ASN A N 1
ATOM 2614 C CA . ASN A 1 323 ? 21.461 -3.139 5.641 1.00 76.94 323 ASN A CA 1
ATOM 2615 C C . ASN A 1 323 ? 22.440 -2.661 4.564 1.00 76.94 323 ASN A C 1
ATOM 2617 O O . ASN A 1 323 ? 22.036 -2.128 3.523 1.00 76.94 323 ASN A O 1
ATOM 2621 N N . ASN A 1 324 ? 23.727 -2.894 4.816 1.00 61.91 324 ASN A N 1
ATOM 2622 C CA . ASN A 1 324 ? 24.815 -2.569 3.895 1.00 61.91 324 ASN A CA 1
ATOM 2623 C C . ASN A 1 324 ? 24.811 -3.483 2.656 1.00 61.91 324 ASN A C 1
ATOM 2625 O O . ASN A 1 324 ? 25.206 -3.060 1.570 1.00 61.91 324 ASN A O 1
ATOM 2629 N N . ASN A 1 325 ? 24.285 -4.704 2.783 1.00 62.31 325 ASN A N 1
ATOM 2630 C CA . ASN A 1 325 ? 24.245 -5.713 1.728 1.00 62.31 325 ASN A CA 1
ATOM 2631 C C . ASN A 1 325 ? 22.867 -5.737 1.052 1.00 62.31 325 ASN A C 1
ATOM 2633 O O . ASN A 1 325 ? 22.065 -6.647 1.254 1.00 62.31 325 ASN A O 1
ATOM 2637 N N . LYS A 1 326 ? 22.572 -4.723 0.231 1.00 66.31 326 LYS A N 1
ATOM 2638 C CA . LYS A 1 326 ? 21.326 -4.677 -0.555 1.00 66.31 326 LYS A CA 1
ATOM 2639 C C . LYS A 1 326 ? 21.307 -5.803 -1.594 1.00 66.31 326 LYS A C 1
ATOM 2641 O O . LYS A 1 326 ? 22.121 -5.804 -2.517 1.00 66.31 326 LYS A O 1
ATOM 2646 N N . ILE A 1 327 ? 20.342 -6.717 -1.495 1.00 73.69 327 ILE A N 1
ATOM 2647 C CA . ILE A 1 327 ? 20.200 -7.833 -2.441 1.00 73.69 327 ILE A CA 1
ATOM 2648 C C . ILE A 1 327 ? 19.269 -7.425 -3.597 1.00 73.69 327 ILE A C 1
ATOM 2650 O O . ILE A 1 327 ? 18.202 -6.836 -3.395 1.00 73.69 327 ILE A O 1
ATOM 2654 N N . SER A 1 328 ? 19.684 -7.698 -4.838 1.00 79.31 328 SER A N 1
ATOM 2655 C CA . SER A 1 328 ? 18.857 -7.482 -6.032 1.00 79.31 328 SER A CA 1
ATOM 2656 C C . SER A 1 328 ? 17.807 -8.592 -6.190 1.00 79.31 328 SER A C 1
ATOM 2658 O O . SER A 1 328 ? 17.986 -9.705 -5.704 1.00 79.31 328 SER A O 1
ATOM 2660 N N . LEU A 1 329 ? 16.724 -8.326 -6.931 1.00 78.69 329 LEU A N 1
ATOM 2661 C CA . LEU A 1 329 ? 15.706 -9.347 -7.237 1.00 78.69 329 LEU A CA 1
ATOM 2662 C C . LEU A 1 329 ? 16.282 -10.575 -7.953 1.00 78.69 329 LEU A C 1
ATOM 2664 O O . LEU A 1 329 ? 15.796 -11.686 -7.765 1.00 78.69 329 LEU A O 1
ATOM 2668 N N . GLU A 1 330 ? 17.299 -10.357 -8.785 1.00 78.44 330 GLU A N 1
ATOM 2669 C CA . GLU A 1 330 ? 17.994 -11.414 -9.517 1.00 78.44 330 GLU A CA 1
ATOM 2670 C C . GLU A 1 330 ? 18.817 -12.279 -8.564 1.00 78.44 330 GLU A C 1
ATOM 2672 O O . GLU A 1 330 ? 18.756 -13.501 -8.650 1.00 78.44 330 GLU A O 1
ATOM 2677 N N . ASN A 1 331 ? 19.497 -11.667 -7.592 1.00 83.81 331 ASN A N 1
ATOM 2678 C CA . ASN A 1 331 ? 20.258 -12.401 -6.585 1.00 83.81 331 ASN A CA 1
ATOM 2679 C C . ASN A 1 331 ? 19.341 -13.212 -5.660 1.00 83.81 331 ASN A C 1
ATOM 2681 O O . ASN A 1 331 ? 19.657 -14.360 -5.376 1.00 83.81 331 ASN A O 1
ATOM 2685 N N . ILE A 1 332 ? 18.181 -12.673 -5.261 1.00 84.19 332 ILE A N 1
ATOM 2686 C CA . ILE A 1 332 ? 17.178 -13.441 -4.496 1.00 84.19 332 ILE A CA 1
ATOM 2687 C C . ILE A 1 332 ? 16.688 -14.636 -5.324 1.00 84.19 332 ILE A C 1
ATOM 2689 O O . ILE A 1 332 ? 16.657 -15.758 -4.830 1.00 84.19 332 ILE A O 1
ATOM 2693 N N . GLY A 1 333 ? 16.357 -14.426 -6.603 1.00 84.56 333 GLY A N 1
ATOM 2694 C CA . GLY A 1 333 ? 15.955 -15.518 -7.495 1.00 84.56 333 GLY A CA 1
ATOM 2695 C C . GLY A 1 333 ? 17.022 -16.605 -7.613 1.00 84.56 333 GLY A C 1
ATOM 2696 O O . GLY A 1 333 ? 16.709 -17.785 -7.485 1.00 84.56 333 GLY A O 1
ATOM 2697 N N . ASN A 1 334 ? 18.286 -16.212 -7.769 1.00 86.75 334 ASN A N 1
ATOM 2698 C CA . ASN A 1 334 ? 19.409 -17.143 -7.860 1.00 86.75 334 ASN A CA 1
ATOM 2699 C C . ASN A 1 334 ? 19.640 -17.910 -6.548 1.00 86.75 334 ASN A C 1
ATOM 2701 O O . ASN A 1 334 ? 19.843 -19.119 -6.592 1.00 86.75 334 ASN A O 1
ATOM 2705 N N . ASN A 1 335 ? 19.558 -17.245 -5.391 1.00 89.06 335 ASN A N 1
ATOM 2706 C CA . ASN A 1 335 ? 19.770 -17.872 -4.080 1.00 89.06 335 ASN A CA 1
ATOM 2707 C C . ASN A 1 335 ? 18.748 -18.980 -3.779 1.00 89.06 335 ASN A C 1
ATOM 2709 O O . ASN A 1 335 ? 19.079 -19.954 -3.107 1.00 89.06 335 ASN A O 1
ATOM 2713 N N . TYR A 1 336 ? 17.522 -18.843 -4.289 1.00 90.75 336 TYR A N 1
ATOM 2714 C CA . TYR A 1 336 ? 16.427 -19.789 -4.051 1.00 90.75 336 TYR A CA 1
ATOM 2715 C C . TYR A 1 336 ? 16.047 -20.622 -5.286 1.00 90.75 336 TYR A C 1
ATOM 2717 O O . TYR A 1 336 ? 15.064 -21.357 -5.238 1.00 90.75 336 TYR A O 1
ATOM 2725 N N . ASN A 1 337 ? 16.813 -20.541 -6.382 1.00 89.12 337 ASN A N 1
ATOM 2726 C CA . ASN A 1 337 ? 16.525 -21.202 -7.664 1.00 89.12 337 ASN A CA 1
ATOM 2727 C C . ASN A 1 337 ? 15.108 -20.918 -8.212 1.00 89.12 337 ASN A C 1
ATOM 2729 O O . ASN A 1 337 ? 14.436 -21.814 -8.722 1.00 89.12 337 ASN A O 1
ATOM 2733 N N . LEU A 1 338 ? 14.653 -19.666 -8.121 1.00 88.38 338 LEU A N 1
ATOM 2734 C CA . LEU A 1 338 ? 13.337 -19.221 -8.583 1.00 88.38 338 LEU A CA 1
ATOM 2735 C C . LEU A 1 338 ? 13.436 -18.255 -9.764 1.00 88.38 338 LEU A C 1
ATOM 2737 O O . LEU A 1 338 ? 14.353 -17.439 -9.874 1.00 88.38 338 LEU A O 1
ATOM 2741 N N . SER A 1 339 ? 12.426 -18.281 -10.631 1.00 87.62 339 SER A N 1
ATOM 2742 C CA . SER A 1 339 ? 12.269 -17.271 -11.675 1.00 87.62 339 SER A CA 1
ATOM 2743 C C . SER A 1 339 ? 11.907 -15.903 -11.080 1.00 87.62 339 SER A C 1
ATOM 2745 O O . SER A 1 339 ? 11.232 -15.791 -10.056 1.00 87.62 339 SER A O 1
ATOM 2747 N N . LEU A 1 340 ? 12.244 -14.818 -11.787 1.00 80.62 340 LEU A N 1
ATOM 2748 C CA . LEU A 1 340 ? 11.841 -13.457 -11.395 1.00 80.62 340 LEU A CA 1
ATOM 2749 C C . LEU A 1 340 ? 10.318 -13.295 -11.239 1.00 80.62 340 LEU A C 1
ATOM 2751 O O . LEU A 1 340 ? 9.855 -12.426 -10.499 1.00 80.62 340 LEU A O 1
ATOM 2755 N N . GLY A 1 341 ? 9.527 -14.095 -11.959 1.00 81.06 341 GLY A N 1
ATOM 2756 C CA . GLY A 1 341 ? 8.071 -14.101 -11.833 1.00 81.06 341 GLY A CA 1
ATOM 2757 C C . GLY A 1 341 ? 7.603 -14.650 -10.486 1.00 81.06 341 GLY A C 1
ATOM 2758 O O . GLY A 1 341 ? 6.681 -14.091 -9.897 1.00 81.06 341 GLY A O 1
ATOM 2759 N N . GLU A 1 342 ? 8.254 -15.699 -9.990 1.00 84.38 342 GLU A N 1
ATOM 2760 C CA . GLU A 1 342 ? 7.972 -16.327 -8.694 1.00 84.38 342 GLU A CA 1
ATOM 2761 C C . GLU A 1 342 ? 8.441 -15.445 -7.540 1.00 84.38 342 GLU A C 1
ATOM 2763 O O . GLU A 1 342 ? 7.646 -15.146 -6.653 1.00 84.38 342 GLU A O 1
ATOM 2768 N N . VAL A 1 343 ? 9.654 -14.889 -7.623 1.00 86.31 343 VAL A N 1
ATOM 2769 C CA . VAL A 1 343 ? 10.159 -13.919 -6.633 1.00 86.31 343 VAL A CA 1
ATOM 2770 C C . VAL A 1 343 ? 9.199 -12.732 -6.487 1.00 86.31 343 VAL A C 1
ATOM 2772 O O . VAL A 1 343 ? 8.870 -12.309 -5.382 1.00 86.31 343 VAL A O 1
ATOM 2775 N N . ARG A 1 344 ? 8.659 -12.211 -7.598 1.00 84.75 344 ARG A N 1
ATOM 2776 C CA . ARG A 1 344 ? 7.659 -11.128 -7.562 1.00 84.75 344 ARG A CA 1
ATOM 2777 C C . ARG A 1 344 ? 6.340 -11.530 -6.899 1.00 84.75 344 ARG A C 1
ATOM 2779 O O . ARG A 1 344 ? 5.652 -10.647 -6.386 1.00 84.75 344 ARG A O 1
ATOM 2786 N N . LYS A 1 345 ? 5.945 -12.807 -6.950 1.00 86.94 345 LYS A N 1
ATOM 2787 C CA . LYS A 1 345 ? 4.754 -13.295 -6.237 1.00 86.94 345 LYS A CA 1
ATOM 2788 C C . LYS A 1 345 ? 5.010 -13.305 -4.732 1.00 86.94 345 LYS A C 1
ATOM 2790 O O . LYS A 1 345 ? 4.196 -12.739 -4.011 1.00 86.94 345 LYS A O 1
ATOM 2795 N N . GLU A 1 346 ? 6.155 -13.825 -4.293 1.00 89.44 346 GLU A N 1
ATOM 2796 C CA . GLU A 1 346 ? 6.545 -13.806 -2.875 1.00 89.44 346 GLU A CA 1
ATOM 2797 C C . GLU A 1 346 ? 6.628 -12.376 -2.333 1.00 89.44 346 GLU A C 1
ATOM 2799 O O . GLU A 1 346 ? 6.049 -12.070 -1.294 1.00 89.44 346 GLU A O 1
ATOM 2804 N N . ILE A 1 347 ? 7.217 -11.444 -3.090 1.00 87.00 347 ILE A N 1
ATOM 2805 C CA . ILE A 1 347 ? 7.261 -10.024 -2.700 1.00 87.00 347 ILE A CA 1
ATOM 2806 C C . ILE A 1 347 ? 5.861 -9.460 -2.485 1.00 87.00 347 ILE A C 1
ATOM 2808 O O . ILE A 1 347 ? 5.630 -8.754 -1.509 1.00 87.00 347 ILE A O 1
ATOM 2812 N N . LYS A 1 348 ? 4.907 -9.764 -3.372 1.00 86.88 348 LYS A N 1
ATOM 2813 C CA . LYS A 1 348 ? 3.525 -9.296 -3.209 1.00 86.88 348 LYS A CA 1
ATOM 2814 C C . LYS A 1 348 ? 2.897 -9.805 -1.917 1.00 86.88 348 LYS A C 1
ATOM 2816 O O . LYS A 1 348 ? 2.153 -9.051 -1.297 1.00 86.88 348 LYS A O 1
ATOM 2821 N N . LEU A 1 349 ? 3.177 -11.048 -1.528 1.00 88.75 349 LEU A N 1
ATOM 2822 C CA . LEU A 1 349 ? 2.676 -11.627 -0.282 1.00 88.75 349 LEU A CA 1
ATOM 2823 C C . LEU A 1 349 ? 3.301 -10.930 0.929 1.00 88.75 349 LEU A C 1
ATOM 2825 O O . LEU A 1 349 ? 2.567 -10.389 1.756 1.00 88.75 349 LEU A O 1
ATOM 2829 N N . VAL A 1 350 ? 4.636 -10.839 0.969 1.00 88.94 350 VAL A N 1
ATOM 2830 C CA . VAL A 1 350 ? 5.366 -10.170 2.060 1.00 88.94 350 VAL A CA 1
ATOM 2831 C C . VAL A 1 350 ? 4.933 -8.718 2.195 1.00 88.94 350 VAL A C 1
ATOM 2833 O O . VAL A 1 350 ? 4.655 -8.264 3.302 1.00 88.94 350 VAL A O 1
ATOM 2836 N N . VAL A 1 351 ? 4.836 -7.985 1.084 1.00 86.38 351 VAL A N 1
ATOM 2837 C CA . VAL A 1 351 ? 4.440 -6.575 1.092 1.00 86.38 351 VAL A CA 1
ATOM 2838 C C . VAL A 1 351 ? 2.996 -6.417 1.540 1.00 86.38 351 VAL A C 1
ATOM 2840 O O . VAL A 1 351 ? 2.723 -5.541 2.351 1.00 86.38 351 VAL A O 1
ATOM 2843 N N . LYS A 1 352 ? 2.067 -7.247 1.050 1.00 85.06 352 LYS A N 1
ATOM 2844 C CA . LYS A 1 352 ? 0.658 -7.167 1.456 1.00 85.06 352 LYS A CA 1
ATOM 2845 C C . LYS A 1 352 ? 0.511 -7.364 2.962 1.00 85.06 352 LYS A C 1
ATOM 2847 O O . LYS A 1 352 ? -0.184 -6.583 3.601 1.00 85.06 352 LYS A O 1
ATOM 2852 N N . ASP A 1 353 ? 1.169 -8.374 3.518 1.00 84.31 353 ASP A N 1
ATOM 2853 C CA . ASP A 1 353 ? 1.147 -8.612 4.960 1.00 84.31 353 ASP A CA 1
ATOM 2854 C C . ASP A 1 353 ? 1.842 -7.476 5.739 1.00 84.31 353 ASP A C 1
ATOM 2856 O O . ASP A 1 353 ? 1.294 -6.948 6.706 1.00 84.31 353 ASP A O 1
ATOM 2860 N N . THR A 1 354 ? 3.005 -7.026 5.264 1.00 83.25 354 THR A N 1
ATOM 2861 C CA . THR A 1 354 ? 3.755 -5.929 5.891 1.00 83.25 354 THR A CA 1
ATOM 2862 C C . THR A 1 354 ? 2.962 -4.620 5.872 1.00 83.25 354 THR A C 1
ATOM 2864 O O . THR A 1 354 ? 2.955 -3.922 6.875 1.00 83.25 354 THR A O 1
ATOM 2867 N N . LEU A 1 355 ? 2.234 -4.307 4.794 1.00 80.25 355 LEU A N 1
ATOM 2868 C CA . LEU A 1 355 ? 1.359 -3.131 4.693 1.00 80.25 355 LEU A CA 1
ATOM 2869 C C . LEU A 1 355 ? 0.262 -3.131 5.754 1.00 80.25 355 LEU A C 1
ATOM 2871 O O . LEU A 1 355 ? 0.027 -2.103 6.386 1.00 80.25 355 LEU A O 1
ATOM 2875 N N . VAL A 1 356 ? -0.399 -4.277 5.949 1.00 78.75 356 VAL A N 1
ATOM 2876 C CA . VAL A 1 356 ? -1.441 -4.424 6.974 1.00 78.75 356 VAL A CA 1
ATOM 2877 C C . VAL A 1 356 ? -0.851 -4.112 8.346 1.00 78.75 356 VAL A C 1
ATOM 2879 O O . VAL A 1 356 ? -1.378 -3.269 9.061 1.00 78.75 356 VAL A O 1
ATOM 2882 N N . LYS A 1 357 ? 0.298 -4.707 8.674 1.00 80.69 357 LYS A N 1
ATOM 2883 C CA . LYS A 1 357 ? 0.974 -4.508 9.965 1.00 80.69 357 LYS A CA 1
ATOM 2884 C C . LYS A 1 357 ? 1.487 -3.080 10.152 1.00 80.69 357 LYS A C 1
ATOM 2886 O O . LYS A 1 357 ? 1.300 -2.498 11.215 1.00 80.69 357 LYS A O 1
ATOM 2891 N N . ILE A 1 358 ? 2.072 -2.498 9.106 1.00 76.44 358 ILE A N 1
ATOM 2892 C CA . ILE A 1 358 ? 2.579 -1.125 9.095 1.00 76.44 358 ILE A CA 1
ATOM 2893 C C . ILE A 1 358 ? 1.452 -0.109 9.331 1.00 76.44 358 ILE A C 1
ATOM 2895 O O . ILE A 1 358 ? 1.639 0.844 10.081 1.00 76.44 358 ILE A O 1
ATOM 2899 N N . LYS A 1 359 ? 0.262 -0.323 8.753 1.00 76.00 359 LYS A N 1
ATOM 2900 C CA . LYS A 1 359 ? -0.896 0.560 8.968 1.00 76.00 359 LYS A CA 1
ATOM 2901 C C . LYS A 1 359 ? -1.255 0.685 10.450 1.00 76.00 359 LYS A C 1
ATOM 2903 O O . LYS A 1 359 ? -1.690 1.744 10.889 1.00 76.00 359 LYS A O 1
ATOM 2908 N N . HIS A 1 360 ? -1.055 -0.376 11.225 1.00 76.75 360 HIS A N 1
ATOM 2909 C CA . HIS A 1 360 ? -1.367 -0.377 12.648 1.00 76.75 360 HIS A CA 1
ATOM 2910 C C . HIS A 1 360 ? -0.297 0.303 13.518 1.00 76.75 360 HIS A C 1
ATOM 2912 O O . HIS A 1 360 ? -0.535 0.542 14.701 1.00 76.75 360 HIS A O 1
ATOM 2918 N N . LEU A 1 361 ? 0.847 0.691 12.940 1.00 74.38 361 LEU A N 1
ATOM 2919 C CA . LEU A 1 361 ? 1.900 1.403 13.664 1.00 74.38 361 LEU A CA 1
ATOM 2920 C C . LEU A 1 361 ? 1.438 2.764 14.197 1.00 74.38 361 LEU A C 1
ATOM 2922 O O . LEU A 1 361 ? 1.904 3.195 15.245 1.00 74.38 361 LEU A O 1
ATOM 2926 N N . SER A 1 362 ? 0.465 3.404 13.538 1.00 71.69 362 SER A N 1
ATOM 2927 C CA . SER A 1 362 ? -0.082 4.705 13.953 1.00 71.69 362 SER A CA 1
ATOM 2928 C C . SER A 1 362 ? -0.831 4.688 15.288 1.00 71.69 362 SER A C 1
ATOM 2930 O O . SER A 1 362 ? -1.278 5.737 15.754 1.00 71.69 362 SER A O 1
ATOM 2932 N N . PHE A 1 363 ? -1.067 3.504 15.857 1.00 72.44 363 PHE A N 1
ATOM 2933 C CA . PHE A 1 363 ? -1.766 3.341 17.130 1.00 72.44 363 PHE A CA 1
ATOM 2934 C C . PHE A 1 363 ? -0.829 3.177 18.323 1.00 72.44 363 PHE A C 1
ATOM 2936 O O . PHE A 1 363 ? -1.284 3.298 19.459 1.00 72.44 363 PHE A O 1
ATOM 2943 N N . TYR A 1 364 ? 0.458 2.929 18.086 1.00 73.25 364 TYR A N 1
ATOM 2944 C CA . TYR A 1 364 ? 1.441 2.931 19.159 1.00 73.25 364 TYR A CA 1
ATOM 2945 C C . TYR A 1 364 ? 1.711 4.365 19.619 1.00 73.25 364 TYR A C 1
ATOM 2947 O O . TYR A 1 364 ? 1.746 5.301 18.821 1.00 73.25 364 TYR A O 1
ATOM 2955 N N . TYR A 1 365 ? 1.899 4.526 20.924 1.00 58.41 365 TYR A N 1
ATOM 2956 C CA . TYR A 1 365 ? 2.096 5.822 21.559 1.00 58.41 365 TYR A CA 1
ATOM 2957 C C . TYR A 1 365 ? 3.569 5.990 21.937 1.00 58.41 365 TYR A C 1
ATOM 2959 O O . TYR A 1 365 ? 4.028 5.337 22.874 1.00 58.41 365 TYR A O 1
ATOM 2967 N N . ASP A 1 366 ? 4.314 6.843 21.225 1.00 62.78 366 ASP A N 1
ATOM 2968 C CA . ASP A 1 366 ? 5.713 7.136 21.568 1.00 62.78 366 ASP A CA 1
ATOM 2969 C C . ASP A 1 366 ? 6.093 8.603 21.313 1.00 62.78 366 ASP A C 1
ATOM 2971 O O . ASP A 1 366 ? 6.251 9.055 20.176 1.00 62.78 366 ASP A O 1
ATOM 2975 N N . ILE A 1 367 ? 6.235 9.339 22.418 1.00 56.59 367 ILE A N 1
ATOM 2976 C CA . ILE A 1 367 ? 6.622 10.756 22.472 1.00 56.59 367 ILE A CA 1
ATOM 2977 C C . ILE A 1 367 ? 8.154 10.913 22.531 1.00 56.59 367 ILE A C 1
ATOM 2979 O O . ILE A 1 367 ? 8.685 11.972 22.195 1.00 56.59 367 ILE A O 1
ATOM 2983 N N . ASP A 1 368 ? 8.893 9.878 22.936 1.00 59.50 368 ASP A N 1
ATOM 2984 C CA . ASP A 1 368 ? 10.303 10.014 23.314 1.00 59.50 368 ASP A CA 1
ATOM 2985 C C . ASP A 1 368 ? 11.224 10.103 22.085 1.00 59.50 368 ASP A C 1
ATOM 2987 O O . ASP A 1 368 ? 12.238 10.800 22.117 1.00 59.50 368 ASP A O 1
ATOM 2991 N N . MET A 1 369 ? 10.806 9.518 20.959 1.00 60.84 369 MET A N 1
ATOM 2992 C CA . MET A 1 369 ? 11.457 9.650 19.646 1.00 60.84 369 MET A CA 1
ATOM 2993 C C . MET A 1 369 ? 11.477 11.088 19.101 1.00 60.84 369 MET A C 1
ATOM 2995 O O . MET A 1 369 ? 12.459 11.505 18.491 1.00 60.84 369 MET A O 1
ATOM 2999 N N . LEU A 1 370 ? 10.408 11.864 19.309 1.00 58.12 370 LEU A N 1
ATOM 3000 C CA . LEU A 1 370 ? 10.299 13.218 18.750 1.00 58.12 370 LEU A CA 1
ATOM 3001 C C . LEU A 1 370 ? 11.254 14.200 19.431 1.00 58.12 370 LEU A C 1
ATOM 3003 O O . LEU A 1 370 ? 11.833 15.049 18.757 1.00 58.12 370 LEU A O 1
ATOM 3007 N N . LYS A 1 371 ? 11.472 14.052 20.742 1.00 60.44 371 LYS A N 1
ATOM 3008 C CA . LYS A 1 371 ? 12.366 14.930 21.512 1.00 60.44 371 LYS A CA 1
ATOM 3009 C C . LYS A 1 371 ? 13.805 14.901 20.996 1.00 60.44 371 LYS A C 1
ATOM 3011 O O . LYS A 1 371 ? 14.430 15.945 20.926 1.00 60.44 371 LYS A O 1
ATOM 3016 N N . ILE A 1 372 ? 14.296 13.731 20.589 1.00 59.62 372 ILE A N 1
ATOM 3017 C CA . ILE A 1 372 ? 15.677 13.548 20.109 1.00 59.62 372 ILE A CA 1
ATOM 3018 C C . ILE A 1 372 ? 15.911 14.256 18.766 1.00 59.62 372 ILE A C 1
ATOM 3020 O O . ILE A 1 372 ? 17.011 14.714 18.487 1.00 59.62 372 ILE A O 1
ATOM 3024 N N . ILE A 1 373 ? 14.884 14.335 17.918 1.00 60.38 373 ILE A N 1
ATOM 3025 C CA . ILE A 1 373 ? 15.029 14.755 16.515 1.00 60.38 373 ILE A CA 1
ATOM 3026 C C . ILE A 1 373 ? 14.635 16.225 16.322 1.00 60.38 373 ILE A C 1
ATOM 3028 O O . ILE A 1 373 ? 15.114 16.888 15.403 1.00 60.38 373 ILE A O 1
ATOM 3032 N N . LEU A 1 374 ? 13.792 16.766 17.206 1.00 58.25 374 LEU A N 1
ATOM 3033 C CA . LEU A 1 374 ? 13.403 18.179 17.189 1.00 58.25 374 LEU A CA 1
ATOM 3034 C C . LEU A 1 374 ? 14.574 19.136 17.479 1.00 58.25 374 LEU A C 1
ATOM 3036 O O . LEU A 1 374 ? 14.507 20.290 17.052 1.00 58.25 374 LEU A O 1
ATOM 3040 N N . ASP A 1 375 ? 15.652 18.656 18.104 1.00 51.94 375 ASP A N 1
ATOM 3041 C CA . ASP A 1 375 ? 16.853 19.453 18.387 1.00 51.94 375 ASP A CA 1
ATOM 3042 C C . ASP A 1 375 ? 17.738 19.699 17.140 1.00 51.94 375 ASP A C 1
ATOM 3044 O O . ASP A 1 375 ? 18.588 20.587 17.160 1.00 51.94 375 ASP A O 1
ATOM 3048 N N . GLU A 1 376 ? 17.495 19.007 16.015 1.00 54.62 376 GLU A N 1
ATOM 3049 C CA . GLU A 1 376 ? 18.256 19.153 14.755 1.00 54.62 376 GLU A CA 1
ATOM 3050 C C . GLU A 1 376 ? 17.422 19.731 13.585 1.00 54.62 376 GLU A C 1
ATOM 3052 O O . GLU A 1 376 ? 17.641 19.419 12.411 1.00 54.62 376 GLU A O 1
ATOM 3057 N N . LYS A 1 377 ? 16.427 20.582 13.873 1.00 58.97 377 LYS A N 1
ATOM 3058 C CA . LYS A 1 377 ? 15.568 21.199 12.841 1.00 58.97 377 LYS A CA 1
ATOM 3059 C C . LYS A 1 377 ? 16.376 22.086 11.877 1.00 58.97 377 LYS A C 1
ATOM 3061 O O . LYS A 1 377 ? 17.030 23.034 12.302 1.00 58.97 377 LYS A O 1
ATOM 3066 N N . GLN A 1 378 ? 16.232 21.857 10.568 1.00 59.44 378 GLN A N 1
ATOM 3067 C CA . GLN A 1 378 ? 16.748 22.741 9.512 1.00 59.44 378 GLN A CA 1
ATOM 3068 C C . GLN A 1 378 ? 15.614 23.173 8.569 1.00 59.44 378 GLN A C 1
ATOM 3070 O O . GLN A 1 378 ? 14.853 22.344 8.081 1.00 59.44 378 GLN A O 1
ATOM 3075 N N . ASP A 1 379 ? 15.477 24.479 8.318 1.00 59.66 379 ASP A N 1
ATOM 3076 C CA . ASP A 1 379 ? 14.655 25.067 7.243 1.00 59.66 379 ASP A CA 1
ATOM 3077 C C . ASP A 1 379 ? 13.252 24.452 7.043 1.00 59.66 379 ASP A C 1
ATOM 3079 O O . ASP A 1 379 ? 12.874 24.053 5.940 1.00 59.66 379 ASP A O 1
ATOM 3083 N N . GLY A 1 380 ? 12.474 24.321 8.124 1.00 67.12 380 GLY A N 1
ATOM 3084 C CA . GLY A 1 380 ? 11.064 23.899 8.058 1.00 67.12 380 GLY A CA 1
ATOM 3085 C C . GLY A 1 380 ? 10.817 22.440 7.644 1.00 67.12 380 GLY A C 1
ATOM 3086 O O . GLY A 1 380 ? 9.661 22.040 7.518 1.00 67.12 380 GLY A O 1
ATOM 3087 N N . HIS A 1 381 ? 11.864 21.632 7.474 1.00 74.06 381 HIS A N 1
ATOM 3088 C CA . HIS A 1 381 ? 11.770 20.210 7.155 1.00 74.06 381 HIS A CA 1
ATOM 3089 C C . HIS A 1 381 ? 12.658 19.379 8.087 1.00 74.06 381 HIS A C 1
ATOM 3091 O O . HIS A 1 381 ? 13.561 19.884 8.748 1.00 74.06 381 HIS A O 1
ATOM 3097 N N . LEU A 1 382 ? 12.369 18.087 8.171 1.00 76.06 382 LEU A N 1
ATOM 3098 C CA . LEU A 1 382 ? 13.088 17.134 8.998 1.00 76.06 382 LEU A CA 1
ATOM 3099 C C . LEU A 1 382 ? 13.531 15.976 8.108 1.00 76.06 382 LEU A C 1
ATOM 3101 O O . LEU A 1 382 ? 12.734 15.367 7.389 1.00 76.06 382 LEU A O 1
ATOM 3105 N N . LEU A 1 383 ? 14.832 15.703 8.132 1.00 76.12 383 LEU A N 1
ATOM 3106 C CA . LEU A 1 383 ? 15.451 14.612 7.397 1.00 76.12 383 LEU A CA 1
ATOM 3107 C C . LEU A 1 383 ? 16.319 13.815 8.345 1.00 76.12 383 LEU A C 1
ATOM 3109 O O . LEU A 1 383 ? 17.247 14.348 8.943 1.00 76.12 383 LEU A O 1
ATOM 3113 N N . ILE A 1 384 ? 16.039 12.522 8.423 1.00 79.81 384 ILE A N 1
ATOM 3114 C CA . ILE A 1 384 ? 16.872 11.599 9.175 1.00 79.81 384 ILE A CA 1
ATOM 3115 C C . ILE A 1 384 ? 18.120 11.321 8.336 1.00 79.81 384 ILE A C 1
ATOM 3117 O O . ILE A 1 384 ? 18.078 10.573 7.357 1.00 79.81 384 ILE A O 1
ATOM 3121 N N . THR A 1 385 ? 19.219 11.982 8.689 1.00 82.12 385 THR A N 1
ATOM 3122 C CA . THR A 1 385 ? 20.546 11.702 8.134 1.00 82.12 385 THR A CA 1
ATOM 3123 C C . THR A 1 385 ? 21.078 10.378 8.682 1.00 82.12 385 THR A C 1
ATOM 3125 O O . THR A 1 385 ? 20.541 9.839 9.652 1.00 82.12 385 THR A O 1
ATOM 3128 N N . ASP A 1 386 ? 22.146 9.849 8.082 1.00 83.75 386 ASP A N 1
ATOM 3129 C CA . ASP A 1 386 ? 22.758 8.599 8.551 1.00 83.75 386 ASP A CA 1
ATOM 3130 C C . ASP A 1 386 ? 23.250 8.731 10.006 1.00 83.75 386 ASP A C 1
ATOM 3132 O O . ASP A 1 386 ? 23.026 7.830 10.806 1.00 83.75 386 ASP A O 1
ATOM 3136 N N . SER A 1 387 ? 23.774 9.902 10.393 1.00 84.44 387 SER A N 1
ATOM 3137 C CA . SER A 1 387 ? 24.176 10.202 11.777 1.00 84.44 387 SER A CA 1
ATOM 3138 C C . SER A 1 387 ? 22.997 10.166 12.759 1.00 84.44 387 SER A C 1
ATOM 3140 O O . SER A 1 387 ? 23.104 9.586 13.839 1.00 84.44 387 SER A O 1
ATOM 3142 N N . ILE A 1 388 ? 21.856 10.766 12.397 1.00 83.06 388 ILE A N 1
ATOM 3143 C CA . ILE A 1 388 ? 20.649 10.755 13.244 1.00 83.06 388 ILE A CA 1
ATOM 3144 C C . ILE A 1 388 ? 20.105 9.328 13.358 1.00 83.06 388 ILE A C 1
ATOM 3146 O O . ILE A 1 388 ? 19.756 8.877 14.447 1.00 83.06 388 ILE A O 1
ATOM 3150 N N . MET A 1 389 ? 20.051 8.601 12.238 1.00 88.12 389 MET A N 1
ATOM 3151 C CA . MET A 1 389 ? 19.624 7.204 12.205 1.00 88.12 389 MET A CA 1
ATOM 3152 C C . MET A 1 389 ? 20.503 6.336 13.115 1.00 88.12 389 MET A C 1
ATOM 3154 O O . MET A 1 389 ? 19.967 5.545 13.887 1.00 88.12 389 MET A O 1
ATOM 3158 N N . GLU A 1 390 ? 21.828 6.481 13.045 1.00 88.44 390 GLU A N 1
ATOM 3159 C CA . GLU A 1 390 ? 22.775 5.766 13.907 1.00 88.44 390 GLU A CA 1
ATOM 3160 C C . GLU A 1 390 ? 22.550 6.091 15.385 1.00 88.44 390 GLU A C 1
ATOM 3162 O O . GLU A 1 390 ? 22.476 5.172 16.199 1.00 88.44 390 GLU A O 1
ATOM 3167 N N . ASN A 1 391 ? 22.360 7.367 15.731 1.00 86.38 391 ASN A N 1
ATOM 3168 C CA . ASN A 1 391 ? 22.090 7.787 17.105 1.00 86.38 391 ASN A CA 1
ATOM 3169 C C . ASN A 1 391 ? 20.794 7.157 17.654 1.00 86.38 391 ASN A C 1
ATOM 3171 O O . ASN A 1 391 ? 20.810 6.509 18.701 1.00 86.38 391 ASN A O 1
ATOM 3175 N N . ILE A 1 392 ? 19.694 7.248 16.898 1.00 85.31 392 ILE A N 1
ATOM 3176 C CA . ILE A 1 392 ? 18.406 6.632 17.256 1.00 85.31 392 ILE A CA 1
ATOM 3177 C C . ILE A 1 392 ? 18.565 5.115 17.422 1.00 85.31 392 ILE A C 1
ATOM 3179 O O . ILE A 1 392 ? 18.129 4.537 18.421 1.00 85.31 392 ILE A O 1
ATOM 3183 N N . ASN A 1 393 ? 19.197 4.452 16.452 1.00 89.06 393 ASN A N 1
ATOM 3184 C CA . ASN A 1 393 ? 19.385 3.006 16.479 1.00 89.06 393 ASN A CA 1
ATOM 3185 C C . ASN A 1 393 ? 20.217 2.563 17.690 1.00 89.06 393 ASN A C 1
ATOM 3187 O O . ASN A 1 393 ? 19.831 1.609 18.367 1.00 89.06 393 ASN A O 1
ATOM 3191 N N . CYS A 1 394 ? 21.298 3.279 18.007 1.00 88.44 394 CYS A N 1
ATOM 3192 C CA . CYS A 1 394 ? 22.123 3.033 19.187 1.00 88.44 394 CYS A CA 1
ATOM 3193 C C . CYS A 1 394 ? 21.339 3.237 20.488 1.00 88.44 394 CYS A C 1
ATOM 3195 O O . CYS A 1 394 ? 21.361 2.368 21.357 1.00 88.44 394 CYS A O 1
ATOM 3197 N N . GLN A 1 395 ? 20.605 4.346 20.612 1.00 85.31 395 GLN A N 1
ATOM 3198 C CA . GLN A 1 395 ? 19.848 4.672 21.821 1.00 85.31 395 GLN A CA 1
ATOM 3199 C C . GLN A 1 395 ? 18.762 3.638 22.132 1.00 85.31 395 GLN A C 1
ATOM 3201 O O . GLN A 1 395 ? 18.570 3.263 23.289 1.00 85.31 395 GLN A O 1
ATOM 3206 N N . PHE A 1 396 ? 18.048 3.166 21.109 1.00 84.06 396 PHE A N 1
ATOM 3207 C CA . PHE A 1 396 ? 16.932 2.235 21.287 1.00 84.06 396 PHE A CA 1
ATOM 3208 C C . PHE A 1 396 ? 17.306 0.765 21.058 1.00 84.06 396 PHE A C 1
ATOM 3210 O O . PHE A 1 396 ? 16.434 -0.101 21.153 1.00 84.06 396 PHE A O 1
ATOM 3217 N N . ASN A 1 397 ? 18.584 0.472 20.789 1.00 86.75 397 ASN A N 1
ATOM 3218 C CA . ASN A 1 397 ? 19.089 -0.856 20.433 1.00 86.75 397 ASN A CA 1
ATOM 3219 C C . ASN A 1 397 ? 18.290 -1.485 19.275 1.00 86.75 397 ASN A C 1
ATOM 3221 O O . ASN A 1 397 ? 17.710 -2.565 19.400 1.00 86.75 397 ASN A O 1
ATOM 3225 N N . THR A 1 398 ? 18.220 -0.759 18.160 1.00 90.00 398 THR A N 1
ATOM 3226 C CA . THR A 1 398 ? 17.512 -1.157 16.937 1.00 90.00 398 THR A CA 1
ATOM 3227 C C . THR A 1 398 ? 18.420 -1.030 15.713 1.00 90.00 398 THR A C 1
ATOM 3229 O O . THR A 1 398 ? 19.574 -0.627 15.818 1.00 90.00 398 THR A O 1
ATOM 3232 N N . SER A 1 399 ? 17.926 -1.420 14.539 1.00 91.69 399 SER A N 1
ATOM 3233 C CA . SER A 1 399 ? 18.690 -1.404 13.286 1.00 91.69 399 SER A CA 1
ATOM 3234 C C . SER A 1 399 ? 17.835 -0.943 12.107 1.00 91.69 399 SER A C 1
ATOM 3236 O O . SER A 1 399 ? 17.862 -1.548 11.035 1.00 91.69 399 SER A O 1
ATOM 3238 N N . PHE A 1 400 ? 17.001 0.075 12.304 1.00 90.88 400 PHE A N 1
ATOM 3239 C CA . PHE A 1 400 ? 16.086 0.569 11.277 1.00 90.88 400 PHE A CA 1
ATOM 3240 C C . PHE A 1 400 ? 16.773 1.462 10.250 1.00 90.88 400 PHE A C 1
ATOM 3242 O O . PHE A 1 400 ? 17.768 2.119 10.546 1.00 90.88 400 PHE A O 1
ATOM 3249 N N . SER A 1 401 ? 16.231 1.492 9.033 1.00 90.69 401 SER A N 1
ATOM 3250 C CA . SER A 1 401 ? 16.697 2.421 8.003 1.00 90.69 401 SER A CA 1
ATOM 3251 C C . SER A 1 401 ? 16.213 3.848 8.288 1.00 90.69 401 SER A C 1
ATOM 3253 O O . SER A 1 401 ? 15.169 4.049 8.913 1.00 90.69 401 SER A O 1
ATOM 3255 N N . SER A 1 402 ? 16.919 4.849 7.760 1.00 89.12 402 SER A N 1
ATOM 3256 C CA . SER A 1 402 ? 16.482 6.250 7.818 1.00 89.12 402 SER A CA 1
ATOM 3257 C C . SER A 1 402 ? 15.113 6.467 7.159 1.00 89.12 402 SER A C 1
ATOM 3259 O O . SER A 1 402 ? 14.273 7.178 7.712 1.00 89.12 402 SER A O 1
ATOM 3261 N N . ASP A 1 403 ? 14.839 5.801 6.030 1.00 88.19 403 ASP A N 1
ATOM 3262 C CA . ASP A 1 403 ? 13.536 5.847 5.350 1.00 88.19 403 ASP A CA 1
ATOM 3263 C C . ASP A 1 403 ? 12.413 5.315 6.269 1.00 88.19 403 ASP A C 1
ATOM 3265 O O . ASP A 1 403 ? 11.350 5.927 6.386 1.00 88.19 403 ASP A O 1
ATOM 3269 N N . PHE A 1 404 ? 12.653 4.194 6.959 1.00 88.94 404 PHE A N 1
ATOM 3270 C CA . PHE A 1 404 ? 11.666 3.576 7.845 1.00 88.94 404 PHE A CA 1
ATOM 3271 C C . PHE A 1 404 ? 11.434 4.392 9.119 1.00 88.94 404 PHE A C 1
ATOM 3273 O O . PHE A 1 404 ? 10.284 4.608 9.500 1.00 88.94 404 PHE A O 1
ATOM 3280 N N . LEU A 1 405 ? 12.495 4.926 9.728 1.00 87.44 405 LEU A N 1
ATOM 3281 C CA . LEU A 1 405 ? 12.375 5.853 10.856 1.00 87.44 405 LEU A CA 1
ATOM 3282 C C . LEU A 1 405 ? 11.607 7.128 10.463 1.00 87.44 405 LEU A C 1
ATOM 3284 O O . LEU A 1 405 ? 10.758 7.583 11.227 1.00 87.44 405 LEU A O 1
ATOM 3288 N N . THR A 1 406 ? 11.832 7.664 9.255 1.00 87.25 406 THR A N 1
ATOM 3289 C CA . THR A 1 406 ? 11.113 8.851 8.746 1.00 87.25 406 THR A CA 1
ATOM 3290 C C . THR A 1 406 ? 9.621 8.568 8.643 1.00 87.25 406 THR A C 1
ATOM 3292 O O . THR A 1 406 ? 8.788 9.386 9.034 1.00 87.25 406 THR A O 1
ATOM 3295 N N . TYR A 1 407 ? 9.273 7.378 8.153 1.00 87.25 407 TYR A N 1
ATOM 3296 C CA . TYR A 1 407 ? 7.890 6.942 8.101 1.00 87.25 407 TYR A CA 1
ATOM 3297 C C . TYR A 1 407 ? 7.284 6.757 9.497 1.00 87.25 407 TYR A C 1
ATOM 3299 O O . TYR A 1 407 ? 6.196 7.273 9.729 1.00 87.25 407 TYR A O 1
ATOM 3307 N N . ILE A 1 408 ? 7.977 6.107 10.440 1.00 82.75 408 ILE A N 1
ATOM 3308 C CA . ILE A 1 408 ? 7.484 5.949 11.822 1.00 82.75 408 ILE A CA 1
ATOM 3309 C C . ILE A 1 408 ? 7.189 7.310 12.454 1.00 82.75 408 ILE A C 1
ATOM 3311 O O . ILE A 1 408 ? 6.107 7.507 12.998 1.00 82.75 408 ILE A O 1
ATOM 3315 N N . LEU A 1 409 ? 8.107 8.269 12.329 1.00 80.25 409 LEU A N 1
ATOM 3316 C CA . LEU A 1 409 ? 7.901 9.623 12.844 1.00 80.25 409 LEU A CA 1
ATOM 3317 C C . LEU A 1 409 ? 6.690 10.312 12.220 1.00 80.25 409 LEU A C 1
ATOM 3319 O O . LEU A 1 409 ? 5.977 11.034 12.908 1.00 80.25 409 LEU A O 1
ATOM 3323 N N . SER A 1 410 ? 6.429 10.066 10.934 1.00 81.19 410 SER A N 1
ATOM 3324 C CA . SER A 1 410 ? 5.268 10.637 10.246 1.00 81.19 410 SER A CA 1
ATOM 3325 C C . SER A 1 410 ? 3.923 10.164 10.797 1.00 81.19 410 SER A C 1
ATOM 3327 O O . SER A 1 410 ? 2.906 10.817 10.568 1.00 81.19 410 SER A O 1
ATOM 3329 N N . LEU A 1 411 ? 3.904 9.034 11.509 1.00 78.19 411 LEU A N 1
ATOM 3330 C CA . LEU A 1 411 ? 2.691 8.486 12.109 1.00 78.19 411 LEU A CA 1
ATOM 3331 C C . LEU A 1 411 ? 2.331 9.161 13.435 1.00 78.19 411 LEU A C 1
ATOM 3333 O O . LEU A 1 411 ? 1.190 9.030 13.887 1.00 78.19 411 LEU A O 1
ATOM 3337 N N . ASN A 1 412 ? 3.267 9.885 14.053 1.00 69.69 412 ASN A N 1
ATOM 3338 C CA . ASN A 1 412 ? 3.007 10.575 15.306 1.00 69.69 412 ASN A CA 1
ATOM 3339 C C . ASN A 1 412 ? 2.042 11.752 15.096 1.00 69.69 412 ASN A C 1
ATOM 3341 O O . ASN A 1 412 ? 2.203 12.591 14.211 1.00 69.69 412 ASN A O 1
ATOM 3345 N N . LYS A 1 413 ? 1.011 11.813 15.946 1.00 55.09 413 LYS A N 1
ATOM 3346 C CA . LYS A 1 413 ? -0.155 12.699 15.791 1.00 55.09 413 LYS A CA 1
ATOM 3347 C C . LYS A 1 413 ? 0.063 14.151 16.231 1.00 55.09 413 LYS A C 1
ATOM 3349 O O . LYS A 1 413 ? -0.889 14.919 16.179 1.00 55.09 413 LYS A O 1
ATOM 3354 N N . GLU A 1 414 ? 1.266 14.567 16.628 1.00 56.41 414 GLU A N 1
ATOM 3355 C CA . GLU A 1 414 ? 1.515 15.936 17.126 1.00 56.41 414 GLU A CA 1
ATOM 3356 C C . GLU A 1 414 ? 1.387 17.049 16.060 1.00 56.41 414 GLU A C 1
ATOM 3358 O O . GLU A 1 414 ? 1.663 18.210 16.339 1.00 56.41 414 GLU A O 1
ATOM 3363 N N . HIS A 1 415 ? 0.888 16.747 14.855 1.00 58.53 415 HIS A N 1
ATOM 3364 C CA . HIS A 1 415 ? 0.490 17.707 13.813 1.00 58.53 415 HIS A CA 1
ATOM 3365 C C . HIS A 1 415 ? 1.577 18.691 13.344 1.00 58.53 415 HIS A C 1
ATOM 3367 O O . HIS A 1 415 ? 1.289 19.544 12.505 1.00 58.53 415 HIS A O 1
ATOM 3373 N N . SER A 1 416 ? 2.817 18.577 13.814 1.00 71.19 416 SER A N 1
ATOM 3374 C CA . SER A 1 416 ? 3.912 19.475 13.446 1.00 71.19 416 SER A CA 1
ATOM 3375 C C . SER A 1 416 ? 4.464 19.173 12.056 1.00 71.19 416 SER A C 1
ATOM 3377 O O . SER A 1 416 ? 4.831 20.106 11.348 1.00 71.19 416 SER A O 1
ATOM 3379 N N . TYR A 1 417 ? 4.433 17.909 11.617 1.00 80.00 417 TYR A N 1
ATOM 3380 C CA . TYR A 1 417 ? 4.977 17.491 10.325 1.00 80.00 417 TYR A CA 1
ATOM 3381 C C . TYR A 1 417 ? 4.015 16.613 9.521 1.00 80.00 417 TYR A C 1
ATOM 3383 O O . TYR A 1 417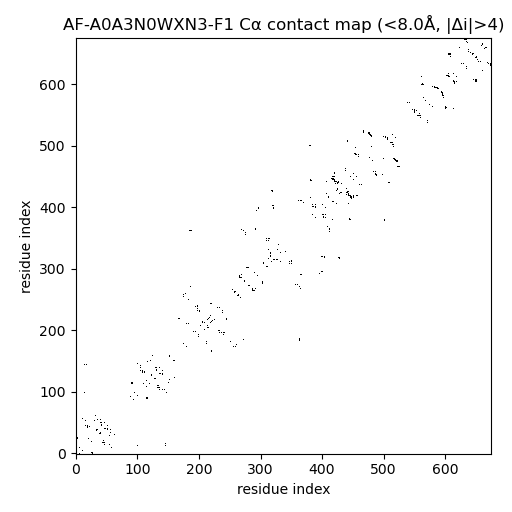 ? 3.225 15.842 10.065 1.00 80.00 417 TYR A O 1
ATOM 3391 N N . LYS A 1 418 ? 4.133 16.701 8.196 1.00 85.44 418 LYS A N 1
ATOM 3392 C CA . LYS A 1 418 ? 3.410 15.908 7.203 1.00 85.44 418 LYS A CA 1
ATOM 3393 C C . LYS A 1 418 ? 4.405 15.159 6.319 1.00 85.44 418 LYS A C 1
ATOM 3395 O O . LYS A 1 418 ? 5.417 15.721 5.897 1.00 85.44 418 LYS A O 1
ATOM 3400 N N . LEU A 1 419 ? 4.096 13.898 6.019 1.00 88.75 419 LEU A N 1
ATOM 3401 C CA . LEU A 1 419 ? 4.881 13.080 5.097 1.00 88.75 419 LEU A CA 1
ATOM 3402 C C . LEU A 1 419 ? 4.736 13.599 3.660 1.00 88.75 419 LEU A C 1
ATOM 3404 O O . LEU A 1 419 ? 3.620 13.738 3.156 1.00 88.75 419 LEU A O 1
ATOM 3408 N N . VAL A 1 420 ? 5.864 13.828 2.994 1.00 89.75 420 VAL A N 1
ATOM 3409 C CA . VAL A 1 420 ? 5.956 14.041 1.547 1.00 89.75 420 VAL A CA 1
ATOM 3410 C C . VAL A 1 420 ? 6.702 12.850 0.947 1.00 89.75 420 VAL A C 1
ATOM 3412 O O . VAL A 1 420 ? 7.823 12.535 1.350 1.00 89.75 420 VAL A O 1
ATOM 3415 N N . GLY A 1 421 ? 6.056 12.175 -0.003 1.00 88.62 421 GLY A N 1
ATOM 3416 C CA . GLY A 1 421 ? 6.553 10.963 -0.654 1.00 88.62 421 GLY A CA 1
ATOM 3417 C C . GLY A 1 421 ? 5.681 9.730 -0.420 1.00 88.62 421 GLY A C 1
ATOM 3418 O O . GLY A 1 421 ? 4.788 9.732 0.426 1.00 88.62 421 GLY A O 1
ATOM 3419 N N . ALA A 1 422 ? 5.931 8.668 -1.191 1.00 87.38 422 ALA A N 1
ATOM 3420 C CA . ALA A 1 422 ? 5.191 7.410 -1.091 1.00 87.38 422 ALA A CA 1
ATOM 3421 C C . ALA A 1 422 ? 6.039 6.323 -0.419 1.00 87.38 422 ALA A C 1
ATOM 3423 O O . ALA A 1 422 ? 7.029 5.844 -0.980 1.00 87.38 422 ALA A O 1
ATOM 3424 N N . TYR A 1 423 ? 5.640 5.901 0.781 1.00 87.12 423 TYR A N 1
ATOM 3425 C CA . TYR A 1 423 ? 6.363 4.878 1.540 1.00 87.12 423 TYR A CA 1
ATOM 3426 C C . TYR A 1 423 ? 6.326 3.507 0.846 1.00 87.12 423 TYR A C 1
ATOM 3428 O O . TYR A 1 423 ? 7.256 2.714 1.000 1.00 87.12 423 TYR A O 1
ATOM 3436 N N . GLU A 1 424 ? 5.314 3.237 0.015 1.00 86.62 424 GLU A N 1
ATOM 3437 C CA . GLU A 1 424 ? 5.255 2.031 -0.809 1.00 86.62 424 GLU A CA 1
ATOM 3438 C C . GLU A 1 424 ? 6.382 1.986 -1.845 1.00 86.62 424 GLU A C 1
ATOM 3440 O O . GLU A 1 424 ? 6.945 0.919 -2.095 1.00 86.62 424 GLU A O 1
ATOM 3445 N N . ASP A 1 425 ? 6.749 3.138 -2.409 1.00 85.88 425 ASP A N 1
ATOM 3446 C CA . ASP A 1 425 ? 7.810 3.247 -3.412 1.00 85.88 425 ASP A CA 1
ATOM 3447 C C . ASP A 1 425 ? 9.197 3.113 -2.755 1.00 85.88 425 ASP A C 1
ATOM 3449 O O . ASP A 1 425 ? 10.079 2.434 -3.288 1.00 85.88 425 ASP A O 1
ATOM 3453 N N . VAL A 1 426 ? 9.367 3.708 -1.570 1.00 86.62 426 VAL A N 1
ATOM 3454 C CA . VAL A 1 426 ? 10.661 3.818 -0.879 1.00 86.62 426 VAL A CA 1
ATOM 3455 C C . VAL A 1 426 ? 10.952 2.603 0.008 1.00 86.62 426 VAL A C 1
ATOM 3457 O O . VAL A 1 426 ? 11.965 1.924 -0.177 1.00 86.62 426 VAL A O 1
ATOM 3460 N N . ILE A 1 427 ? 10.062 2.304 0.959 1.00 86.56 427 ILE A N 1
ATOM 3461 C CA . ILE A 1 427 ? 10.269 1.274 1.989 1.00 86.56 427 ILE A CA 1
ATOM 3462 C C . ILE A 1 427 ? 9.947 -0.105 1.426 1.00 86.56 427 ILE A C 1
ATOM 3464 O O . ILE A 1 427 ? 10.746 -1.036 1.543 1.00 86.56 427 ILE A O 1
ATOM 3468 N N . LEU A 1 428 ? 8.784 -0.230 0.786 1.00 84.06 428 LEU A N 1
ATOM 3469 C CA . LEU A 1 428 ? 8.275 -1.521 0.324 1.00 84.06 428 LEU A CA 1
ATOM 3470 C C . LEU A 1 428 ? 8.734 -1.876 -1.093 1.00 84.06 428 LEU A C 1
ATOM 3472 O O . LEU A 1 428 ? 8.587 -3.025 -1.514 1.00 84.06 428 LEU A O 1
ATOM 3476 N N . LYS A 1 429 ? 9.279 -0.900 -1.836 1.00 79.75 429 LYS A N 1
ATOM 3477 C CA . LYS A 1 429 ? 9.644 -1.017 -3.259 1.00 79.75 429 LYS A CA 1
ATOM 3478 C C . LYS A 1 429 ? 8.523 -1.638 -4.100 1.00 79.75 429 LYS A C 1
ATOM 3480 O O . LYS A 1 429 ? 8.770 -2.375 -5.060 1.00 79.75 429 LYS A O 1
ATOM 3485 N N . TYR A 1 430 ? 7.280 -1.363 -3.723 1.00 70.94 430 TYR A N 1
ATOM 3486 C CA . TYR A 1 430 ? 6.096 -1.996 -4.267 1.00 70.94 430 TYR A CA 1
ATOM 3487 C C . TYR A 1 430 ? 5.258 -0.992 -5.040 1.00 70.94 430 TYR A C 1
ATOM 3489 O O . TYR A 1 430 ? 4.464 -0.240 -4.482 1.00 70.94 430 TYR A O 1
ATOM 3497 N N . ASN A 1 431 ? 5.401 -1.029 -6.363 1.00 66.50 431 ASN A N 1
ATOM 3498 C CA . ASN A 1 431 ? 4.598 -0.195 -7.239 1.00 66.50 431 ASN A CA 1
ATOM 3499 C C . ASN A 1 431 ? 3.287 -0.913 -7.605 1.00 66.50 431 ASN A C 1
ATOM 3501 O O . ASN A 1 431 ? 3.255 -1.794 -8.471 1.00 66.50 431 ASN A O 1
ATOM 3505 N N . THR A 1 432 ? 2.199 -0.533 -6.936 1.00 54.56 432 THR A N 1
ATOM 3506 C CA . THR A 1 432 ? 0.837 -1.003 -7.239 1.00 54.56 432 THR A CA 1
ATOM 3507 C C . THR A 1 432 ? 0.302 -0.447 -8.552 1.00 54.56 432 THR A C 1
ATOM 3509 O O . THR A 1 432 ? -0.554 -1.074 -9.180 1.00 54.56 432 THR A O 1
ATOM 3512 N N . ASN A 1 433 ? 0.790 0.717 -8.980 1.00 57.38 433 ASN A N 1
ATOM 3513 C CA . ASN A 1 433 ? 0.135 1.525 -9.989 1.00 57.38 433 ASN A CA 1
ATOM 3514 C C . ASN A 1 433 ? 1.017 1.634 -11.237 1.00 57.38 433 ASN A C 1
ATOM 3516 O O . ASN A 1 433 ? 1.926 2.457 -11.324 1.00 57.38 433 ASN A O 1
ATOM 3520 N N . LYS A 1 434 ? 0.723 0.801 -12.244 1.00 55.16 434 LYS A N 1
ATOM 3521 C CA . LYS A 1 434 ? 1.466 0.762 -13.520 1.00 55.16 434 LYS A CA 1
ATOM 3522 C C . LYS A 1 434 ? 1.517 2.117 -14.248 1.00 55.16 434 LYS A C 1
ATOM 3524 O O . LYS A 1 434 ? 2.371 2.288 -15.109 1.00 55.16 434 LYS A O 1
ATOM 3529 N N . ASN A 1 435 ? 0.633 3.050 -13.885 1.00 58.41 435 ASN A N 1
ATOM 3530 C CA . ASN A 1 435 ? 0.491 4.368 -14.501 1.00 58.41 435 ASN A CA 1
ATOM 3531 C C . ASN A 1 435 ? 1.154 5.507 -13.702 1.00 58.41 435 ASN A C 1
ATOM 3533 O O . ASN A 1 435 ? 1.058 6.659 -14.118 1.00 58.41 435 ASN A O 1
ATOM 3537 N N . LYS A 1 436 ? 1.805 5.230 -12.561 1.00 64.75 436 LYS A N 1
ATOM 3538 C CA . LYS A 1 436 ? 2.557 6.261 -11.826 1.00 64.75 436 LYS A CA 1
ATOM 3539 C C . LYS A 1 436 ? 3.761 6.727 -12.656 1.00 64.75 436 LYS A C 1
ATOM 3541 O O . LYS A 1 436 ? 4.612 5.918 -13.024 1.00 64.75 436 LYS A O 1
ATOM 3546 N N . LEU A 1 437 ? 3.829 8.033 -12.927 1.00 69.50 437 LEU A N 1
ATOM 3547 C CA . LEU A 1 437 ? 4.941 8.677 -13.640 1.00 69.50 437 LEU A CA 1
ATOM 3548 C C . LEU A 1 437 ? 6.198 8.759 -12.761 1.00 69.50 437 LEU A C 1
ATOM 3550 O O . LEU A 1 437 ? 7.306 8.447 -13.215 1.00 69.50 437 LEU A O 1
ATOM 3554 N N . HIS A 1 438 ? 6.031 9.144 -11.490 1.00 83.12 438 HIS A N 1
ATOM 3555 C CA . HIS A 1 438 ? 7.102 9.173 -10.498 1.00 83.12 438 HIS A CA 1
ATOM 3556 C C . HIS A 1 438 ? 7.096 7.974 -9.553 1.00 83.12 438 HIS A C 1
ATOM 3558 O O . HIS A 1 438 ? 6.057 7.397 -9.254 1.00 83.12 438 HIS A O 1
ATOM 3564 N N . ILE A 1 439 ? 8.299 7.605 -9.115 1.00 84.94 439 ILE A N 1
ATOM 3565 C CA . ILE A 1 439 ? 8.557 6.595 -8.088 1.00 84.94 439 ILE A CA 1
ATOM 3566 C C . ILE A 1 439 ? 9.512 7.285 -7.128 1.00 84.94 439 ILE A C 1
ATOM 3568 O O . ILE A 1 439 ? 10.616 7.648 -7.547 1.00 84.94 439 ILE A O 1
ATOM 3572 N N . TRP A 1 440 ? 9.061 7.493 -5.896 1.00 88.00 440 TRP A N 1
ATOM 3573 C CA . TRP A 1 440 ? 9.813 8.234 -4.888 1.00 88.00 440 TRP A CA 1
ATOM 3574 C C . TRP A 1 440 ? 11.100 7.507 -4.493 1.00 88.00 440 TRP A C 1
ATOM 3576 O O . TRP A 1 440 ? 11.111 6.280 -4.356 1.00 88.00 440 TRP A O 1
ATOM 3586 N N . LYS A 1 441 ? 12.195 8.255 -4.326 1.00 86.06 441 LYS A N 1
ATOM 3587 C CA . LYS A 1 441 ? 13.500 7.713 -3.917 1.00 86.06 441 LYS A CA 1
ATOM 3588 C C . LYS A 1 441 ? 13.710 7.790 -2.408 1.00 86.06 441 LYS A C 1
ATOM 3590 O O . LYS A 1 441 ? 14.367 6.892 -1.865 1.00 86.06 441 LYS A O 1
ATOM 3595 N N . LYS A 1 442 ? 13.168 8.834 -1.769 1.00 87.81 442 LYS A N 1
ATOM 3596 C CA . LYS A 1 442 ? 13.224 9.090 -0.325 1.00 87.81 442 LYS A CA 1
ATOM 3597 C C . LYS A 1 442 ? 11.886 9.579 0.234 1.00 87.81 442 LYS A C 1
ATOM 3599 O O . LYS A 1 442 ? 10.987 9.982 -0.504 1.00 87.81 442 LYS A O 1
ATOM 3604 N N . LEU A 1 443 ? 11.776 9.514 1.559 1.00 89.00 443 LEU A N 1
ATOM 3605 C CA . LEU A 1 443 ? 10.691 10.111 2.332 1.00 89.00 443 LEU A CA 1
ATOM 3606 C C . LEU A 1 443 ? 11.158 11.393 3.015 1.00 89.00 443 LEU A C 1
ATOM 3608 O O . LEU A 1 443 ? 12.319 11.512 3.406 1.00 89.00 443 LEU A O 1
ATOM 3612 N N . TYR A 1 444 ? 10.231 12.334 3.174 1.00 87.88 444 TYR A N 1
ATOM 3613 C CA . TYR A 1 444 ? 10.502 13.646 3.748 1.00 87.88 444 TYR A CA 1
ATOM 3614 C C . TYR A 1 444 ? 9.423 14.017 4.761 1.00 87.88 444 TYR A C 1
ATOM 3616 O O . TYR A 1 444 ? 8.240 13.762 4.533 1.00 87.88 444 TYR A O 1
ATOM 3624 N N . LEU A 1 445 ? 9.820 14.664 5.854 1.00 86.06 445 LEU A N 1
ATOM 3625 C CA . LEU A 1 445 ? 8.904 15.268 6.815 1.00 86.06 445 LEU A CA 1
ATOM 3626 C C . LEU A 1 445 ? 8.965 16.781 6.663 1.00 86.06 445 LEU A C 1
ATOM 3628 O O . LEU A 1 445 ? 10.019 17.384 6.844 1.00 86.06 445 LEU A O 1
ATOM 3632 N N . LEU A 1 446 ? 7.844 17.399 6.317 1.00 86.12 446 LEU A N 1
ATOM 3633 C CA . LEU A 1 446 ? 7.753 18.842 6.118 1.00 86.12 446 LEU A CA 1
ATOM 3634 C C . LEU A 1 446 ? 6.783 19.436 7.132 1.00 86.12 446 LEU A C 1
ATOM 3636 O O . LEU A 1 446 ? 5.764 18.812 7.422 1.00 86.12 446 LEU A O 1
ATOM 3640 N N . ASP A 1 447 ? 7.085 20.620 7.666 1.00 82.81 447 ASP A N 1
ATOM 3641 C CA . ASP A 1 447 ? 6.186 21.321 8.585 1.00 82.81 447 ASP A CA 1
ATOM 3642 C C . ASP A 1 447 ? 4.769 21.391 8.000 1.00 82.81 447 ASP A C 1
ATOM 3644 O O . ASP A 1 447 ? 4.588 21.725 6.826 1.00 82.81 447 ASP A O 1
ATOM 3648 N N . THR A 1 448 ? 3.752 21.058 8.793 1.00 83.69 448 THR A N 1
ATOM 3649 C CA . THR A 1 448 ? 2.366 20.956 8.315 1.00 83.69 448 THR A CA 1
ATOM 3650 C C . THR A 1 448 ? 1.863 22.257 7.690 1.00 83.69 448 THR A C 1
ATOM 3652 O O . THR A 1 448 ? 1.075 22.213 6.739 1.00 83.69 448 THR A O 1
ATOM 3655 N N . GLN A 1 449 ? 2.317 23.418 8.175 1.00 81.31 449 GLN A N 1
ATOM 3656 C CA . GLN A 1 449 ? 1.949 24.701 7.583 1.00 81.31 449 GLN A CA 1
ATOM 3657 C C . GLN A 1 449 ? 2.513 24.832 6.167 1.00 81.31 449 GLN A C 1
ATOM 3659 O O . GLN A 1 449 ? 1.782 25.232 5.267 1.00 81.31 449 GLN A O 1
ATOM 3664 N N . LEU A 1 450 ? 3.771 24.439 5.951 1.00 80.69 450 LEU A N 1
ATOM 3665 C CA . LEU A 1 450 ? 4.422 24.465 4.637 1.00 80.69 450 LEU A CA 1
ATOM 3666 C C . LEU A 1 450 ? 3.875 23.381 3.703 1.00 80.69 450 LEU A C 1
ATOM 3668 O O . LEU A 1 450 ? 3.581 23.637 2.535 1.00 80.69 450 LEU A O 1
ATOM 3672 N N . ALA A 1 451 ? 3.673 22.173 4.222 1.00 84.25 451 ALA A N 1
ATOM 3673 C CA . ALA A 1 451 ? 3.248 21.012 3.453 1.00 84.25 451 ALA A CA 1
ATOM 3674 C C . ALA A 1 451 ? 1.826 21.120 2.886 1.00 84.25 451 ALA A C 1
ATOM 3676 O O . ALA A 1 451 ? 1.481 20.397 1.954 1.00 84.25 451 ALA A O 1
ATOM 3677 N N . ASN A 1 452 ? 0.995 22.002 3.443 1.00 85.69 452 ASN A N 1
ATOM 3678 C CA . ASN A 1 452 ? -0.369 22.244 2.971 1.00 85.69 452 ASN A CA 1
ATOM 3679 C C . ASN A 1 452 ? -0.480 23.415 1.983 1.00 85.69 452 ASN A C 1
ATOM 3681 O O . ASN A 1 452 ? -1.527 23.576 1.362 1.00 85.69 452 ASN A O 1
ATOM 3685 N N . ILE A 1 453 ? 0.569 24.226 1.828 1.00 85.06 453 ILE A N 1
ATOM 3686 C CA . ILE A 1 453 ? 0.571 25.369 0.902 1.00 85.06 453 ILE A CA 1
ATOM 3687 C C . ILE A 1 453 ? 0.869 24.923 -0.535 1.00 85.06 453 ILE A C 1
ATOM 3689 O O . ILE A 1 453 ? 0.547 25.647 -1.471 1.00 85.06 453 ILE A O 1
ATOM 3693 N N . PHE A 1 454 ? 1.460 23.744 -0.731 1.00 86.69 454 PHE A N 1
ATOM 3694 C CA . PHE A 1 454 ? 2.036 23.348 -2.012 1.00 86.69 454 PHE A CA 1
ATOM 3695 C C . PHE A 1 454 ? 1.716 21.894 -2.385 1.00 86.69 454 PHE A C 1
ATOM 3697 O O . PHE A 1 454 ? 1.766 20.997 -1.541 1.00 86.69 454 PHE A O 1
ATOM 3704 N N . ASP A 1 455 ? 1.438 21.659 -3.665 1.00 89.19 455 ASP A N 1
ATOM 3705 C CA . ASP A 1 455 ? 1.176 20.342 -4.243 1.00 89.19 455 ASP A CA 1
ATOM 3706 C C . ASP A 1 455 ? 2.478 19.658 -4.696 1.00 89.19 455 ASP A C 1
ATOM 3708 O O . ASP A 1 455 ? 2.873 19.685 -5.867 1.00 89.19 455 ASP A O 1
ATOM 3712 N N . TRP A 1 456 ? 3.176 19.055 -3.732 1.00 89.88 456 TRP A N 1
ATOM 3713 C CA . TRP A 1 456 ? 4.495 18.443 -3.933 1.00 89.88 456 TRP A CA 1
ATOM 3714 C C . TRP A 1 456 ? 4.486 17.261 -4.907 1.00 89.88 456 TRP A C 1
ATOM 3716 O O . TRP A 1 456 ? 5.448 17.057 -5.650 1.00 89.88 456 TRP A O 1
ATOM 3726 N N . GLU A 1 457 ? 3.410 16.474 -4.910 1.00 88.56 457 GLU A N 1
ATOM 3727 C CA . GLU A 1 457 ? 3.311 15.275 -5.739 1.00 88.56 457 GLU A CA 1
ATOM 3728 C C . GLU A 1 457 ? 3.087 15.638 -7.209 1.00 88.56 457 GLU A C 1
ATOM 3730 O O . GLU A 1 457 ? 3.800 15.134 -8.082 1.00 88.56 457 GLU A O 1
ATOM 3735 N N . ASN A 1 458 ? 2.154 16.551 -7.499 1.00 88.75 458 ASN A N 1
ATOM 3736 C CA . ASN A 1 458 ? 1.924 16.992 -8.874 1.00 88.75 458 ASN A CA 1
ATOM 3737 C C . ASN A 1 458 ? 3.112 17.773 -9.434 1.00 88.75 458 ASN A C 1
ATOM 3739 O O . ASN A 1 458 ? 3.457 17.588 -10.601 1.00 88.75 458 ASN A O 1
ATOM 3743 N N . PHE A 1 459 ? 3.781 18.573 -8.602 1.00 90.44 459 PHE A N 1
ATOM 3744 C CA . PHE A 1 459 ? 5.000 19.278 -8.984 1.00 90.44 459 PHE A CA 1
ATOM 3745 C C . PHE A 1 459 ? 6.073 18.324 -9.531 1.00 90.44 459 PHE A C 1
ATOM 3747 O O . PHE A 1 459 ? 6.589 18.532 -10.632 1.00 90.44 459 PHE A O 1
ATOM 3754 N N . ILE A 1 460 ? 6.368 17.236 -8.815 1.00 89.19 460 ILE A N 1
ATOM 3755 C CA . ILE A 1 460 ? 7.377 16.269 -9.264 1.00 89.19 460 ILE A CA 1
ATOM 3756 C C . ILE A 1 460 ? 6.896 15.416 -10.422 1.00 89.19 460 ILE A C 1
ATOM 3758 O O . ILE A 1 460 ? 7.675 15.146 -11.338 1.00 89.19 460 ILE A O 1
ATOM 3762 N N . ASN A 1 461 ? 5.626 15.014 -10.421 1.00 87.00 461 ASN A N 1
ATOM 3763 C CA . ASN A 1 461 ? 5.065 14.270 -11.540 1.00 87.00 461 ASN A CA 1
ATOM 3764 C C . ASN A 1 461 ? 5.132 15.074 -12.846 1.00 87.00 461 ASN A C 1
ATOM 3766 O O . ASN A 1 461 ? 5.506 14.498 -13.866 1.00 87.00 461 ASN A O 1
ATOM 3770 N N . ASP A 1 462 ? 4.846 16.383 -12.834 1.00 87.12 462 ASP A N 1
ATOM 3771 C CA . ASP A 1 462 ? 4.965 17.229 -14.031 1.00 87.12 462 ASP A CA 1
ATOM 3772 C C . ASP A 1 462 ? 6.428 17.413 -14.452 1.00 87.12 462 ASP A C 1
ATOM 3774 O O . ASP A 1 462 ? 6.765 17.223 -15.620 1.00 87.12 462 ASP A O 1
ATOM 3778 N N . LEU A 1 463 ? 7.339 17.703 -13.514 1.00 85.38 463 LEU A N 1
ATOM 3779 C CA . LEU A 1 463 ? 8.769 17.801 -13.836 1.00 85.38 463 LEU A CA 1
ATOM 3780 C C . LEU A 1 463 ? 9.312 16.502 -14.446 1.00 85.38 463 LEU A C 1
ATOM 3782 O O . LEU A 1 463 ? 10.060 16.533 -15.425 1.00 85.38 463 LEU A O 1
ATOM 3786 N N . LYS A 1 464 ? 8.911 15.353 -13.904 1.00 81.38 464 LYS A N 1
ATOM 3787 C CA . LYS A 1 464 ? 9.319 14.049 -14.417 1.00 81.38 464 LYS A CA 1
ATOM 3788 C C . LYS A 1 464 ? 8.639 13.705 -15.739 1.00 81.38 464 LYS A C 1
ATOM 3790 O O . LYS A 1 464 ? 9.276 13.144 -16.619 1.00 81.38 464 LYS A O 1
ATOM 3795 N N . ALA A 1 465 ? 7.376 14.078 -15.938 1.00 79.56 465 ALA A N 1
ATOM 3796 C CA . ALA A 1 465 ? 6.730 13.950 -17.242 1.00 79.56 465 ALA A CA 1
ATOM 3797 C C . ALA A 1 465 ? 7.512 14.727 -18.309 1.00 79.56 465 ALA A C 1
ATOM 3799 O O . ALA A 1 465 ? 7.778 14.193 -19.383 1.00 79.56 465 ALA A O 1
ATOM 3800 N N . ARG A 1 466 ? 7.954 15.948 -17.980 1.00 76.88 466 ARG A N 1
ATOM 3801 C CA . ARG A 1 466 ? 8.745 16.826 -18.854 1.00 76.88 466 ARG A CA 1
ATOM 3802 C C . ARG A 1 466 ? 10.130 16.284 -19.180 1.00 76.88 466 ARG A C 1
ATOM 3804 O O . ARG A 1 466 ? 10.588 16.511 -20.294 1.00 76.88 466 ARG A O 1
ATOM 3811 N N . SER A 1 467 ? 10.768 15.526 -18.284 1.00 65.31 467 SER A N 1
ATOM 3812 C CA . SER A 1 467 ? 12.012 14.821 -18.630 1.00 65.31 467 SER A CA 1
ATOM 3813 C C . SER A 1 467 ? 11.795 13.655 -19.607 1.00 65.31 467 SER A C 1
ATOM 3815 O O . SER A 1 467 ? 12.742 13.233 -20.267 1.00 65.31 467 SER A O 1
ATOM 3817 N N . PHE A 1 468 ? 10.556 13.169 -19.762 1.00 59.00 468 PHE A N 1
ATOM 3818 C CA . PHE A 1 468 ? 10.189 12.121 -20.721 1.00 59.00 468 PHE A CA 1
ATOM 3819 C C . PHE A 1 468 ? 9.563 12.634 -22.032 1.00 59.00 468 PHE A C 1
ATOM 3821 O O . PHE A 1 468 ? 9.388 11.834 -22.959 1.00 59.00 468 PHE A O 1
ATOM 3828 N N . VAL A 1 469 ? 9.209 13.923 -22.143 1.00 59.25 469 VAL A N 1
ATOM 3829 C CA . VAL A 1 469 ? 8.618 14.480 -23.374 1.00 59.25 469 VAL A CA 1
ATOM 3830 C C . VAL A 1 469 ? 9.642 14.410 -24.513 1.00 59.25 469 VAL A C 1
ATOM 3832 O O . VAL A 1 469 ? 10.753 14.916 -24.411 1.00 59.25 469 VAL A O 1
ATOM 3835 N N . ARG A 1 470 ? 9.252 13.775 -25.626 1.00 48.88 470 ARG A N 1
ATOM 3836 C CA . ARG A 1 470 ? 10.093 13.508 -26.812 1.00 48.88 470 ARG A CA 1
ATOM 3837 C C . ARG A 1 470 ? 10.263 14.712 -27.758 1.00 48.88 470 ARG A C 1
ATOM 3839 O O . ARG A 1 470 ? 10.584 14.513 -28.928 1.00 48.88 470 ARG A O 1
ATOM 3846 N N . SER A 1 471 ? 10.000 15.937 -27.312 1.00 46.62 471 SER A N 1
ATOM 3847 C CA . SER A 1 471 ? 10.200 17.134 -28.138 1.00 46.62 471 SER A CA 1
ATOM 3848 C C . SER A 1 471 ? 11.699 17.402 -28.276 1.00 46.62 471 SER A C 1
ATOM 3850 O O . SER A 1 471 ? 12.416 17.426 -27.282 1.00 46.62 471 SER A O 1
ATOM 3852 N N . GLY A 1 472 ? 12.180 17.549 -29.510 1.00 51.03 472 GLY A N 1
ATOM 3853 C CA . GLY A 1 472 ? 13.607 17.583 -29.852 1.00 51.03 472 GLY A CA 1
ATOM 3854 C C . GLY A 1 472 ? 14.397 18.816 -29.400 1.00 51.03 472 GLY A C 1
ATOM 3855 O O . GLY A 1 472 ? 15.530 18.966 -29.843 1.00 51.03 472 GLY A O 1
ATOM 3856 N N . GLU A 1 473 ? 13.842 19.678 -28.551 1.00 55.81 473 GLU A N 1
ATOM 3857 C CA . GLU A 1 473 ? 14.447 20.955 -28.171 1.00 55.81 473 GLU A CA 1
ATOM 3858 C C . GLU A 1 473 ? 14.771 20.977 -26.677 1.00 55.81 473 GLU A C 1
ATOM 3860 O O . GLU A 1 473 ? 13.923 20.676 -25.834 1.00 55.81 473 GLU A O 1
ATOM 3865 N N . GLU A 1 474 ? 16.015 21.332 -26.356 1.00 62.72 474 GLU A N 1
ATOM 3866 C CA . GLU A 1 474 ? 16.403 21.690 -24.996 1.00 62.72 474 GLU A CA 1
ATOM 3867 C C . GLU A 1 474 ? 15.646 22.954 -24.601 1.00 62.72 474 GLU A C 1
ATOM 3869 O O . GLU A 1 474 ? 15.712 23.977 -25.283 1.00 62.72 474 GLU A O 1
ATOM 3874 N N . PHE A 1 475 ? 14.924 22.893 -23.489 1.00 70.38 475 PHE A N 1
ATOM 3875 C CA . PHE A 1 475 ? 14.245 24.057 -22.945 1.00 70.38 475 PHE A CA 1
ATOM 3876 C C . PHE A 1 475 ? 14.578 24.213 -21.469 1.00 70.38 475 PHE A C 1
ATOM 3878 O O . PHE A 1 475 ? 14.905 23.258 -20.759 1.00 70.38 475 PHE A O 1
ATOM 3885 N N . SER A 1 476 ? 14.492 25.452 -21.000 1.00 73.38 476 SER A N 1
ATOM 3886 C CA . SER A 1 476 ? 14.691 25.786 -19.599 1.00 73.38 476 SER A CA 1
ATOM 3887 C C . SER A 1 476 ? 13.424 26.432 -19.053 1.00 73.38 476 SER A C 1
ATOM 3889 O O . SER A 1 476 ? 12.766 27.213 -19.742 1.00 73.38 476 SER A O 1
ATOM 3891 N N . LEU A 1 477 ? 13.041 26.062 -17.834 1.00 78.94 477 LEU A N 1
ATOM 3892 C CA . LEU A 1 477 ? 11.905 26.662 -17.139 1.00 78.94 477 LEU A CA 1
ATOM 3893 C C . LEU A 1 477 ? 12.427 27.509 -15.991 1.00 78.94 477 LEU A C 1
ATOM 3895 O O . LEU A 1 477 ? 13.206 27.012 -15.183 1.00 78.94 477 LEU A O 1
ATOM 3899 N N . ASN A 1 478 ? 11.970 28.756 -15.876 1.00 83.19 478 ASN A N 1
ATOM 3900 C CA . ASN A 1 478 ? 12.265 29.543 -14.684 1.00 83.19 478 ASN A CA 1
ATOM 3901 C C . ASN A 1 478 ? 11.659 28.860 -13.456 1.00 83.19 478 ASN A C 1
ATOM 3903 O O . ASN A 1 478 ? 10.439 28.681 -13.385 1.00 83.19 478 ASN A O 1
ATOM 3907 N N . PHE A 1 479 ? 12.514 28.464 -12.512 1.00 81.00 479 PHE A N 1
ATOM 3908 C CA . PHE A 1 479 ? 12.112 27.604 -11.408 1.00 81.00 479 PHE A CA 1
ATOM 3909 C C . PHE A 1 479 ? 11.049 28.265 -10.526 1.00 81.00 479 PHE A C 1
ATOM 3911 O O . PHE A 1 479 ? 9.971 27.707 -10.314 1.00 81.00 479 PHE A O 1
ATOM 3918 N N . LYS A 1 480 ? 11.304 29.506 -10.104 1.00 80.38 480 LYS A N 1
ATOM 3919 C CA . LYS A 1 480 ? 10.405 30.278 -9.242 1.00 80.38 480 LYS A CA 1
ATOM 3920 C C . LYS A 1 480 ? 9.042 30.528 -9.889 1.00 80.38 480 LYS A C 1
ATOM 3922 O O . LYS A 1 480 ? 8.015 30.312 -9.249 1.00 80.38 480 LYS A O 1
ATOM 3927 N N . SER A 1 481 ? 9.012 30.936 -11.160 1.00 81.38 481 SER A N 1
ATOM 3928 C CA . SER A 1 481 ? 7.753 31.124 -11.895 1.00 81.38 481 SER A CA 1
ATOM 3929 C C . SER A 1 481 ? 6.993 29.815 -12.094 1.00 81.38 481 SER A C 1
ATOM 3931 O O . SER A 1 481 ? 5.764 29.810 -12.097 1.00 81.38 481 SER A O 1
ATOM 3933 N N . PHE A 1 482 ? 7.702 28.699 -12.262 1.00 83.56 482 PHE A N 1
ATOM 3934 C CA . PHE A 1 482 ? 7.084 27.395 -12.461 1.00 83.56 482 PHE A CA 1
ATOM 3935 C C . PHE A 1 482 ? 6.399 26.869 -11.192 1.00 83.56 482 PHE A C 1
ATOM 3937 O O . PHE A 1 482 ? 5.290 26.339 -11.281 1.00 83.56 482 PHE A O 1
ATOM 3944 N N . LEU A 1 483 ? 7.005 27.077 -10.019 1.00 82.44 483 LEU A N 1
ATOM 3945 C CA . LEU A 1 483 ? 6.447 26.667 -8.725 1.00 82.44 483 LEU A CA 1
ATOM 3946 C C . LEU A 1 483 ? 5.077 27.291 -8.430 1.00 82.44 483 LEU A C 1
ATOM 3948 O O . LEU A 1 483 ? 4.241 26.646 -7.803 1.00 82.44 483 LEU A O 1
ATOM 3952 N N . LEU A 1 484 ? 4.801 28.497 -8.942 1.00 83.12 484 LEU A N 1
ATOM 3953 C CA . LEU A 1 484 ? 3.514 29.183 -8.757 1.00 83.12 484 LEU A CA 1
ATOM 3954 C C . LEU A 1 484 ? 2.302 28.348 -9.198 1.00 83.12 484 LEU A C 1
ATOM 3956 O O . LEU A 1 484 ? 1.211 28.543 -8.672 1.00 83.12 484 LEU A O 1
ATOM 3960 N N . LYS A 1 485 ? 2.481 27.408 -10.135 1.00 84.94 485 LYS A N 1
ATOM 3961 C CA . LYS A 1 485 ? 1.408 26.521 -10.614 1.00 84.94 485 LYS A CA 1
ATOM 3962 C C . LYS A 1 485 ? 0.897 25.543 -9.554 1.00 84.94 485 LYS A C 1
ATOM 3964 O O . LYS A 1 485 ? -0.204 25.027 -9.705 1.00 84.94 485 LYS A O 1
ATOM 3969 N N . TYR A 1 486 ? 1.697 25.278 -8.525 1.00 87.94 486 TYR A N 1
ATOM 3970 C CA . TYR A 1 486 ? 1.465 24.218 -7.543 1.00 87.94 486 TYR A CA 1
ATOM 3971 C C . TYR A 1 486 ? 1.128 24.755 -6.152 1.00 87.94 486 TYR A C 1
ATOM 3973 O O . TYR A 1 486 ? 1.002 23.981 -5.210 1.00 87.94 486 TYR A O 1
ATOM 3981 N N . ILE A 1 487 ? 0.969 26.071 -6.001 1.00 83.88 487 ILE A N 1
ATOM 3982 C CA . ILE A 1 487 ? 0.575 26.680 -4.731 1.00 83.88 487 ILE A CA 1
ATOM 3983 C C . ILE A 1 487 ? -0.946 26.607 -4.578 1.00 83.88 487 ILE A C 1
ATOM 3985 O O . ILE A 1 487 ? -1.701 27.009 -5.465 1.00 83.88 487 ILE A O 1
ATOM 3989 N N . HIS A 1 488 ? -1.401 26.140 -3.422 1.00 77.81 488 HIS A N 1
ATOM 3990 C CA . HIS A 1 488 ? -2.801 26.169 -3.029 1.00 77.81 488 HIS A CA 1
ATOM 3991 C C . HIS A 1 488 ? -3.176 27.564 -2.494 1.00 77.81 488 HIS A C 1
ATOM 3993 O O . HIS A 1 488 ? -2.662 27.999 -1.465 1.00 77.81 488 HIS A O 1
ATOM 3999 N N . ASN A 1 489 ? -4.127 28.230 -3.164 1.00 60.91 489 ASN A N 1
ATOM 4000 C CA . ASN A 1 489 ? -4.655 29.571 -2.856 1.00 60.91 489 ASN A CA 1
ATOM 4001 C C . ASN A 1 489 ? -3.625 30.720 -2.940 1.00 60.91 489 ASN A C 1
ATOM 4003 O O . ASN A 1 489 ? -2.423 30.533 -2.805 1.00 60.91 489 ASN A O 1
ATOM 4007 N N . SER A 1 490 ? -4.113 31.941 -3.177 1.00 53.00 490 SER A N 1
ATOM 4008 C CA . SER A 1 490 ? -3.370 33.168 -3.527 1.00 53.00 490 SER A CA 1
ATOM 4009 C C . SER A 1 490 ? -2.431 33.742 -2.439 1.00 53.00 490 SER A C 1
ATOM 4011 O O . SER A 1 490 ? -2.303 34.956 -2.310 1.00 53.00 490 SER A O 1
ATOM 4013 N N . ASN A 1 491 ? -1.755 32.906 -1.649 1.00 57.19 491 ASN A N 1
ATOM 4014 C CA . ASN A 1 491 ? -0.814 33.292 -0.595 1.00 57.19 491 ASN A CA 1
ATOM 4015 C C . ASN A 1 491 ? 0.629 33.375 -1.124 1.00 57.19 491 ASN A C 1
ATOM 4017 O O . ASN A 1 491 ? 1.531 32.689 -0.642 1.00 57.19 491 ASN A O 1
ATOM 4021 N N . GLY A 1 492 ? 0.872 34.252 -2.105 1.00 57.25 492 GLY A N 1
ATOM 4022 C CA . GLY A 1 492 ? 2.198 34.440 -2.717 1.00 57.25 492 GLY A CA 1
ATOM 4023 C C . GLY A 1 492 ? 3.318 34.834 -1.737 1.00 57.25 492 GLY A C 1
ATOM 4024 O O . GLY A 1 492 ? 4.490 34.640 -2.045 1.00 57.25 492 GLY A O 1
ATOM 4025 N N . GLN A 1 493 ? 2.978 35.329 -0.540 1.00 60.06 493 GLN A N 1
ATOM 4026 C CA . GLN A 1 493 ? 3.942 35.731 0.495 1.00 60.06 493 GLN A CA 1
ATOM 4027 C C . GLN A 1 493 ? 4.739 34.557 1.091 1.00 60.06 493 GLN A C 1
ATOM 4029 O O . GLN A 1 493 ? 5.901 34.746 1.436 1.00 60.06 493 GLN A O 1
ATOM 4034 N N . LYS A 1 494 ? 4.169 33.343 1.149 1.00 65.75 494 LYS A N 1
ATOM 4035 C CA . LYS A 1 494 ? 4.851 32.151 1.695 1.00 65.75 494 LYS A CA 1
ATOM 4036 C C . LYS A 1 494 ? 5.591 31.316 0.646 1.00 65.75 494 LYS A C 1
ATOM 4038 O O . LYS A 1 494 ? 6.222 30.322 0.987 1.00 65.75 494 LYS A O 1
ATOM 4043 N N . LEU A 1 495 ? 5.574 31.726 -0.628 1.00 68.81 495 LEU A N 1
ATOM 4044 C CA . LEU A 1 495 ? 6.311 31.035 -1.696 1.00 68.81 495 LEU A CA 1
ATOM 4045 C C . LEU A 1 495 ? 7.801 30.917 -1.363 1.00 68.81 495 LEU A C 1
ATOM 4047 O O . LEU A 1 495 ? 8.398 29.865 -1.579 1.00 68.81 495 LEU A O 1
ATOM 4051 N N . ASN A 1 496 ? 8.394 31.981 -0.819 1.00 76.19 496 ASN A N 1
ATOM 4052 C CA . ASN A 1 496 ? 9.819 31.989 -0.510 1.00 76.19 496 ASN A CA 1
ATOM 4053 C C . ASN A 1 496 ? 10.199 30.928 0.538 1.00 76.19 496 ASN A C 1
ATOM 4055 O O . ASN A 1 496 ? 11.309 30.415 0.486 1.00 76.19 496 ASN A O 1
ATOM 4059 N N . GLU A 1 497 ? 9.274 30.546 1.424 1.00 79.62 497 GLU A N 1
ATOM 4060 C CA . GLU A 1 497 ? 9.489 29.492 2.425 1.00 79.62 497 GLU A CA 1
ATOM 4061 C C . GLU A 1 497 ? 9.504 28.089 1.788 1.00 79.62 497 GLU A C 1
ATOM 4063 O O . GLU A 1 497 ? 10.139 27.176 2.305 1.00 79.62 497 GLU A O 1
ATOM 4068 N N . THR A 1 498 ? 8.844 27.908 0.638 1.00 81.19 498 THR A N 1
ATOM 4069 C CA . THR A 1 498 ? 8.789 26.617 -0.078 1.00 81.19 498 THR A CA 1
ATOM 4070 C C . THR A 1 498 ? 9.987 26.376 -1.000 1.00 81.19 498 THR A C 1
ATOM 4072 O O . THR A 1 498 ? 10.297 25.225 -1.309 1.00 81.19 498 THR A O 1
ATOM 4075 N N . LEU A 1 499 ? 10.676 27.443 -1.426 1.00 82.12 499 LEU A N 1
ATOM 4076 C CA . LEU A 1 499 ? 11.753 27.385 -2.423 1.00 82.12 499 LEU A CA 1
ATOM 4077 C C . LEU A 1 499 ? 12.924 26.467 -2.023 1.00 82.12 499 LEU A C 1
ATOM 4079 O O . LEU A 1 499 ? 13.274 25.613 -2.841 1.00 82.12 499 LEU A O 1
ATOM 4083 N N . PRO A 1 500 ? 13.502 26.563 -0.805 1.00 84.12 500 PRO A N 1
ATOM 4084 C CA . PRO A 1 500 ? 14.661 25.746 -0.436 1.00 84.12 500 PRO A CA 1
ATOM 4085 C C . PRO A 1 500 ? 14.337 24.249 -0.434 1.00 84.12 500 PRO A C 1
ATOM 4087 O O . PRO A 1 500 ? 15.118 23.421 -0.903 1.00 84.12 500 PRO A O 1
ATOM 4090 N N . PHE A 1 501 ? 13.145 23.889 0.051 1.00 85.94 501 PHE A N 1
ATOM 4091 C CA . PHE A 1 501 ? 12.710 22.498 0.058 1.00 85.94 501 PHE A CA 1
ATOM 4092 C C . PHE A 1 501 ? 12.385 21.997 -1.354 1.00 85.94 501 PHE A C 1
ATOM 4094 O O . PHE A 1 501 ? 12.774 20.884 -1.700 1.00 85.94 501 PHE A O 1
ATOM 4101 N N . ALA A 1 502 ? 11.742 22.813 -2.198 1.00 87.06 502 ALA A N 1
ATOM 4102 C CA . ALA A 1 502 ? 11.474 22.459 -3.591 1.00 87.06 502 ALA A CA 1
ATOM 4103 C C . ALA A 1 502 ? 12.764 22.191 -4.378 1.00 87.06 502 ALA A C 1
ATOM 4105 O O . ALA A 1 502 ? 12.834 21.209 -5.117 1.00 87.06 502 ALA A O 1
ATOM 4106 N N . GLU A 1 503 ? 13.789 23.030 -4.199 1.00 84.81 503 GLU A N 1
ATOM 4107 C CA . GLU A 1 503 ? 15.108 22.839 -4.806 1.00 84.81 503 GLU A CA 1
ATOM 4108 C C . GLU A 1 503 ? 15.720 21.505 -4.369 1.00 84.81 503 GLU A C 1
ATOM 4110 O O . GLU A 1 503 ? 16.065 20.661 -5.198 1.00 84.81 503 GLU A O 1
ATOM 4115 N N . LYS A 1 504 ? 15.767 21.266 -3.054 1.00 84.00 504 LYS A N 1
ATOM 4116 C CA . LYS A 1 504 ? 16.281 20.023 -2.474 1.00 84.00 504 LYS A CA 1
ATOM 4117 C C . LYS A 1 504 ? 15.555 18.796 -3.013 1.00 84.00 504 LYS A C 1
ATOM 4119 O O . LYS A 1 504 ? 16.182 17.777 -3.304 1.00 84.00 504 LYS A O 1
ATOM 4124 N N . LEU A 1 505 ? 14.238 18.893 -3.152 1.00 88.00 505 LEU A N 1
ATOM 4125 C CA . LEU A 1 505 ? 13.406 17.810 -3.643 1.00 88.00 505 LEU A CA 1
ATOM 4126 C C . LEU A 1 505 ? 13.724 17.508 -5.115 1.00 88.00 505 LEU A C 1
ATOM 4128 O O . LEU A 1 505 ? 13.925 16.345 -5.451 1.00 88.00 505 LEU A O 1
ATOM 4132 N N . VAL A 1 506 ? 13.884 18.525 -5.970 1.00 84.50 506 VAL A N 1
ATOM 4133 C CA . VAL A 1 506 ? 14.338 18.338 -7.361 1.00 84.50 506 VAL A CA 1
ATOM 4134 C C . VAL A 1 506 ? 15.736 17.719 -7.418 1.00 84.50 506 VAL A C 1
ATOM 4136 O O . VAL A 1 506 ? 15.932 16.730 -8.131 1.00 84.50 506 VAL A O 1
ATOM 4139 N N . ASN A 1 507 ? 16.677 18.239 -6.629 1.00 81.12 507 ASN A N 1
ATOM 4140 C CA . ASN A 1 507 ? 18.056 17.756 -6.590 1.00 81.12 507 ASN A CA 1
ATOM 4141 C C . ASN A 1 507 ? 18.116 16.261 -6.234 1.00 81.12 507 ASN A C 1
ATOM 4143 O O . ASN A 1 507 ? 18.845 15.501 -6.867 1.00 81.12 507 ASN A O 1
ATOM 4147 N N . VAL A 1 508 ? 17.320 15.811 -5.260 1.00 82.06 508 VAL A N 1
ATOM 4148 C CA . VAL A 1 508 ? 17.337 14.414 -4.798 1.00 82.06 508 VAL A CA 1
ATOM 4149 C C . VAL A 1 508 ? 16.475 13.496 -5.670 1.00 82.06 508 VAL A C 1
ATOM 4151 O O . VAL A 1 508 ? 16.935 12.444 -6.120 1.00 82.06 508 VAL A O 1
ATOM 4154 N N . GLU A 1 509 ? 15.220 13.862 -5.926 1.00 86.50 509 GLU A N 1
ATOM 4155 C CA . GLU A 1 509 ? 14.268 12.979 -6.610 1.00 86.50 509 GLU A CA 1
ATOM 4156 C C . GLU A 1 509 ? 14.540 12.890 -8.115 1.00 86.50 509 GLU A C 1
ATOM 4158 O O . GLU A 1 509 ? 14.378 11.816 -8.707 1.00 86.50 509 GLU A O 1
ATOM 4163 N N . LEU A 1 510 ? 15.012 13.978 -8.732 1.00 78.94 510 LEU A N 1
ATOM 4164 C CA . LEU A 1 510 ? 15.299 14.043 -10.166 1.00 78.94 510 LEU A CA 1
ATOM 4165 C C . LEU A 1 510 ? 16.796 13.999 -10.497 1.00 78.94 510 LEU A C 1
ATOM 4167 O O . LEU A 1 510 ? 17.114 13.902 -11.674 1.00 78.94 510 LEU A O 1
ATOM 4171 N N . GLU A 1 511 ? 17.699 14.023 -9.506 1.00 76.75 511 GLU A N 1
ATOM 4172 C CA . GLU A 1 511 ? 19.162 14.084 -9.732 1.00 76.75 511 GLU A CA 1
ATOM 4173 C C . GLU A 1 511 ? 19.585 15.286 -10.603 1.00 76.75 511 GLU A C 1
ATOM 4175 O O . GLU A 1 511 ? 20.581 15.244 -11.323 1.00 76.75 511 GLU A O 1
ATOM 4180 N N . LYS A 1 512 ? 18.818 16.382 -10.534 1.00 71.75 512 LYS A N 1
ATOM 4181 C CA . LYS A 1 512 ? 19.074 17.623 -11.271 1.00 71.75 512 LYS A CA 1
ATOM 4182 C C . LYS A 1 512 ? 19.448 18.729 -10.306 1.00 71.75 512 LYS A C 1
ATOM 4184 O O . LYS A 1 512 ? 18.565 19.242 -9.638 1.00 71.75 512 LYS A O 1
ATOM 4189 N N . PHE A 1 513 ? 20.723 19.104 -10.274 1.00 67.19 513 PHE A N 1
ATOM 4190 C CA . PHE A 1 513 ? 21.212 20.202 -9.444 1.00 67.19 513 PHE A CA 1
ATOM 4191 C C . PHE A 1 513 ? 20.756 21.547 -10.011 1.00 67.19 513 PHE A C 1
ATOM 4193 O O . PHE A 1 513 ? 21.181 21.951 -11.095 1.00 67.19 513 PHE A O 1
ATOM 4200 N N . ILE A 1 514 ? 19.873 22.218 -9.284 1.00 70.38 514 ILE A N 1
ATOM 4201 C CA . ILE A 1 514 ? 19.365 23.555 -9.592 1.00 70.38 514 ILE A CA 1
ATOM 4202 C C . ILE A 1 514 ? 19.515 24.448 -8.360 1.00 70.38 514 ILE A C 1
ATOM 4204 O O . ILE A 1 514 ? 19.561 23.944 -7.247 1.00 70.38 514 ILE A O 1
ATOM 4208 N N . ASP A 1 515 ? 19.586 25.757 -8.575 1.00 66.62 515 ASP A N 1
ATOM 4209 C CA . ASP A 1 515 ? 19.544 26.791 -7.530 1.00 66.62 515 ASP A CA 1
ATOM 4210 C C . ASP A 1 515 ? 18.173 27.485 -7.606 1.00 66.62 515 ASP A C 1
ATOM 4212 O O . ASP A 1 515 ? 17.639 27.658 -8.709 1.00 66.62 515 ASP A O 1
ATOM 4216 N N . ILE A 1 516 ? 17.618 27.895 -6.459 1.00 66.19 516 ILE A N 1
ATOM 4217 C CA . ILE A 1 516 ? 16.408 28.721 -6.291 1.00 66.19 516 ILE A CA 1
ATOM 4218 C C . ILE A 1 516 ? 16.201 29.771 -7.398 1.00 66.19 516 ILE A C 1
ATOM 4220 O O . ILE A 1 516 ? 15.071 29.962 -7.861 1.00 66.19 516 ILE A O 1
ATOM 4224 N N . ASN A 1 517 ? 17.260 30.477 -7.806 1.00 69.75 517 ASN A N 1
ATOM 4225 C CA . ASN A 1 517 ? 17.157 31.589 -8.763 1.00 69.75 517 ASN A CA 1
ATOM 4226 C C . ASN A 1 517 ? 17.399 31.199 -10.228 1.00 69.75 517 ASN A C 1
ATOM 4228 O O . ASN A 1 517 ? 17.205 32.026 -11.121 1.00 69.75 517 ASN A O 1
ATOM 4232 N N . ASN A 1 518 ? 17.803 29.959 -10.490 1.00 73.62 518 ASN A N 1
ATOM 4233 C CA . ASN A 1 518 ? 18.164 29.503 -11.824 1.00 73.62 518 ASN A CA 1
ATOM 4234 C C . ASN A 1 518 ? 16.982 28.862 -12.564 1.00 73.62 518 ASN A C 1
ATOM 4236 O O . ASN A 1 518 ? 15.905 28.599 -12.022 1.00 73.62 518 ASN A O 1
ATOM 4240 N N . ASN A 1 519 ? 17.181 28.618 -13.858 1.00 74.56 519 ASN A N 1
ATOM 4241 C CA . ASN A 1 519 ? 16.233 27.842 -14.643 1.00 74.56 519 ASN A CA 1
ATOM 4242 C C . ASN A 1 519 ? 16.492 26.342 -14.448 1.00 74.56 519 ASN A C 1
ATOM 4244 O O . ASN A 1 519 ? 17.638 25.895 -14.442 1.00 74.56 519 ASN A O 1
ATOM 4248 N N . ILE A 1 520 ? 15.424 25.547 -14.383 1.00 72.50 520 ILE A N 1
ATOM 4249 C CA . ILE A 1 520 ? 15.525 24.094 -14.504 1.00 72.50 520 ILE A CA 1
ATOM 4250 C C . ILE A 1 520 ? 15.779 23.759 -15.969 1.00 72.50 520 ILE A C 1
ATOM 4252 O O . ILE A 1 520 ? 14.902 23.945 -16.817 1.00 72.50 520 ILE A O 1
ATOM 4256 N N . GLY A 1 521 ? 16.974 23.245 -16.254 1.00 68.12 521 GLY A N 1
ATOM 4257 C CA . GLY A 1 521 ? 17.329 22.706 -17.560 1.00 68.12 521 GLY A CA 1
ATOM 4258 C C . GLY A 1 521 ? 16.678 21.344 -17.809 1.00 68.12 521 GLY A C 1
ATOM 4259 O O . GLY A 1 521 ? 16.858 20.380 -17.052 1.00 68.12 521 GLY A O 1
ATOM 4260 N N . PHE A 1 522 ? 15.945 21.234 -18.910 1.00 67.31 522 PHE A N 1
ATOM 4261 C CA . PHE A 1 522 ? 15.546 19.951 -19.473 1.00 67.31 522 PHE A CA 1
ATOM 4262 C C . PHE A 1 522 ? 16.465 19.652 -20.639 1.00 67.31 522 PHE A C 1
ATOM 4264 O O . PHE A 1 522 ? 16.175 19.940 -21.795 1.00 67.31 522 PHE A O 1
ATOM 4271 N N . VAL A 1 523 ? 17.613 19.087 -20.284 1.00 56.41 523 VAL A N 1
ATOM 4272 C CA . VAL A 1 523 ? 18.500 18.454 -21.247 1.00 56.41 523 VAL A CA 1
ATOM 4273 C C . VAL A 1 523 ? 17.908 17.094 -21.589 1.00 56.41 523 VAL A C 1
ATOM 4275 O O . VAL A 1 523 ? 17.307 16.427 -20.740 1.00 56.41 523 VAL A O 1
ATOM 4278 N N . LYS A 1 524 ? 18.088 16.672 -22.836 1.00 53.81 524 LYS A N 1
ATOM 4279 C CA . LYS A 1 524 ? 17.798 15.314 -23.282 1.00 53.81 524 LYS A CA 1
ATOM 4280 C C . LYS A 1 524 ? 18.557 14.319 -22.391 1.00 53.81 524 LYS A C 1
ATOM 4282 O O . LYS A 1 524 ? 19.749 14.103 -22.582 1.00 53.81 524 LYS A O 1
ATOM 4287 N N . GLU A 1 525 ? 17.885 13.685 -21.430 1.00 42.69 525 GLU A N 1
ATOM 4288 C CA . GLU A 1 525 ? 18.460 12.583 -20.648 1.00 42.69 525 GLU A CA 1
ATOM 4289 C C . GLU A 1 525 ? 18.580 11.337 -21.544 1.00 42.69 525 GLU A C 1
ATOM 4291 O O . GLU A 1 525 ? 17.749 10.429 -21.559 1.00 42.69 525 GLU A O 1
ATOM 4296 N N . THR A 1 526 ? 19.643 11.292 -22.345 1.00 43.44 526 THR A N 1
ATOM 4297 C CA . THR A 1 526 ? 20.060 10.131 -23.148 1.00 43.44 526 THR A CA 1
ATOM 4298 C C . THR A 1 526 ? 20.650 9.003 -22.302 1.00 43.44 526 THR A C 1
ATOM 4300 O O . THR A 1 526 ? 20.952 7.935 -22.832 1.00 43.44 526 THR A O 1
ATOM 4303 N N . THR A 1 527 ? 20.791 9.172 -20.988 1.00 39.28 527 THR A N 1
ATOM 4304 C CA . THR A 1 527 ? 21.471 8.215 -20.103 1.00 39.28 527 THR A CA 1
ATOM 4305 C C . THR A 1 527 ? 20.689 6.920 -19.871 1.00 39.28 527 THR A C 1
ATOM 4307 O O . THR A 1 527 ? 21.308 5.873 -19.688 1.00 39.28 527 THR A O 1
ATOM 4310 N N . ARG A 1 528 ? 19.351 6.911 -20.013 1.00 35.47 528 ARG A N 1
ATOM 4311 C CA . ARG A 1 528 ? 18.563 5.654 -20.063 1.00 35.47 528 ARG A CA 1
ATOM 4312 C C . ARG A 1 528 ? 18.488 5.028 -21.466 1.00 35.47 528 ARG A C 1
ATOM 4314 O O . ARG A 1 528 ? 17.970 3.923 -21.623 1.00 35.47 528 ARG A O 1
ATOM 4321 N N . LEU A 1 529 ? 19.042 5.714 -22.468 1.00 40.53 529 LEU A N 1
ATOM 4322 C CA . LEU A 1 529 ? 19.222 5.278 -23.856 1.00 40.53 529 LEU A CA 1
ATOM 4323 C C . LEU A 1 529 ? 20.698 4.947 -24.138 1.00 40.53 529 LEU A C 1
ATOM 4325 O O . LEU A 1 529 ? 21.207 5.194 -25.224 1.00 40.53 529 LEU A O 1
ATOM 4329 N N . THR A 1 530 ? 21.394 4.324 -23.188 1.00 38.16 530 THR A N 1
ATOM 4330 C CA . THR A 1 530 ? 22.671 3.622 -23.426 1.00 38.16 530 THR A CA 1
ATOM 4331 C C . THR A 1 530 ? 22.478 2.260 -24.110 1.00 38.16 530 THR A C 1
ATOM 4333 O O . THR A 1 530 ? 23.347 1.403 -24.089 1.00 38.16 530 THR A O 1
ATOM 4336 N N . TYR A 1 531 ? 21.376 2.063 -24.829 1.00 46.31 531 TYR A N 1
ATOM 4337 C CA . TYR A 1 531 ? 21.533 1.592 -26.200 1.00 46.31 531 TYR A CA 1
ATOM 4338 C C . TYR A 1 531 ? 21.534 2.867 -27.025 1.00 46.31 531 TYR A C 1
ATOM 4340 O O . TYR A 1 531 ? 20.451 3.380 -27.295 1.00 46.31 531 TYR A O 1
ATOM 4348 N N . SER A 1 532 ? 22.719 3.429 -27.306 1.00 53.94 532 SER A N 1
ATOM 4349 C CA . SER A 1 532 ? 22.854 4.733 -27.975 1.00 53.94 532 SER A CA 1
ATOM 4350 C C . SER A 1 532 ? 21.854 4.859 -29.130 1.00 53.94 532 SER A C 1
ATOM 4352 O O . SER A 1 532 ? 21.521 3.854 -29.755 1.00 53.94 532 SER A O 1
ATOM 4354 N N . ALA A 1 533 ? 21.373 6.057 -29.469 1.00 57.31 533 ALA A N 1
ATOM 4355 C CA . ALA A 1 533 ? 20.597 6.224 -30.706 1.00 57.31 533 ALA A CA 1
ATOM 4356 C C . ALA A 1 533 ? 21.315 5.541 -31.891 1.00 57.31 533 ALA A C 1
ATOM 4358 O O . ALA A 1 533 ? 20.689 4.780 -32.616 1.00 57.31 533 ALA A O 1
ATOM 4359 N N . ALA A 1 534 ? 22.651 5.632 -31.931 1.00 63.62 534 ALA A N 1
ATOM 4360 C CA . ALA A 1 534 ? 23.521 4.889 -32.843 1.00 63.62 534 ALA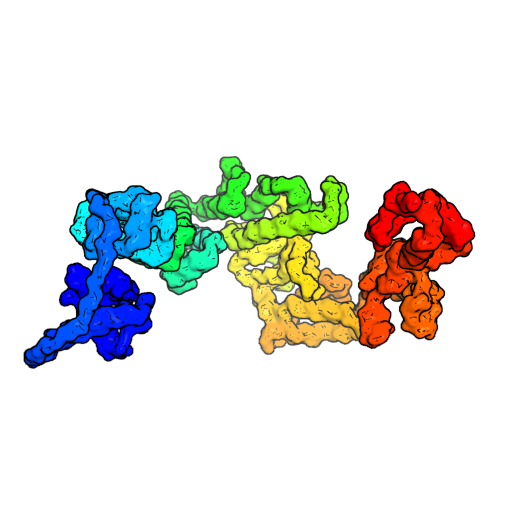 A CA 1
ATOM 4361 C C . ALA A 1 534 ? 23.447 3.349 -32.716 1.00 63.62 534 ALA A C 1
ATOM 4363 O O . ALA A 1 534 ? 23.629 2.643 -33.695 1.00 63.62 534 ALA A O 1
ATOM 4364 N N . THR A 1 535 ? 23.181 2.788 -31.536 1.00 72.06 535 THR A N 1
ATOM 4365 C CA . THR A 1 535 ? 22.920 1.356 -31.314 1.00 72.06 535 THR A CA 1
ATOM 4366 C C . THR A 1 535 ? 21.592 0.929 -31.918 1.00 72.06 535 THR A C 1
ATOM 4368 O O . THR A 1 535 ? 21.545 -0.065 -32.637 1.00 72.06 535 THR A O 1
ATOM 4371 N N . VAL A 1 536 ? 20.516 1.656 -31.610 1.00 79.69 536 VAL A N 1
ATOM 4372 C CA . VAL A 1 536 ? 19.187 1.360 -32.158 1.00 79.69 536 VAL A CA 1
ATOM 4373 C C . VAL A 1 536 ? 19.211 1.535 -33.673 1.00 79.69 536 VAL A C 1
ATOM 4375 O O . VAL A 1 536 ? 18.760 0.657 -34.399 1.00 79.69 536 VAL A O 1
ATOM 4378 N N . GLU A 1 537 ? 19.822 2.614 -34.150 1.00 81.62 537 GLU A N 1
ATOM 4379 C CA . GLU A 1 537 ? 20.022 2.906 -35.564 1.00 81.62 537 GLU A CA 1
ATOM 4380 C C . GLU A 1 537 ? 20.910 1.862 -36.248 1.00 81.62 537 GLU A C 1
ATOM 4382 O O . GLU A 1 537 ? 20.558 1.388 -37.320 1.00 81.62 537 GLU A O 1
ATOM 4387 N N . SER A 1 538 ? 21.995 1.407 -35.614 1.00 84.88 538 SER A N 1
ATOM 4388 C CA . SER A 1 538 ? 22.841 0.315 -36.118 1.00 84.88 538 SER A CA 1
ATOM 4389 C C . SER A 1 538 ? 22.064 -0.997 -36.254 1.00 84.88 538 SER A C 1
ATOM 4391 O O . SER A 1 538 ? 22.188 -1.678 -37.271 1.00 84.88 538 SER A O 1
ATOM 4393 N N . VAL A 1 539 ? 21.221 -1.335 -35.273 1.00 87.12 539 VAL A N 1
ATOM 4394 C CA . VAL A 1 539 ? 20.367 -2.533 -35.307 1.00 87.12 539 VAL A CA 1
ATOM 4395 C C . VAL A 1 539 ? 19.287 -2.414 -36.383 1.00 87.12 539 VAL A C 1
ATOM 4397 O O . VAL A 1 539 ? 19.115 -3.341 -37.169 1.00 87.12 539 VAL A O 1
ATOM 4400 N N . ILE A 1 540 ? 18.594 -1.277 -36.474 1.00 87.38 540 ILE A N 1
ATOM 4401 C CA . ILE A 1 540 ? 17.565 -1.038 -37.497 1.00 87.38 540 ILE A CA 1
ATOM 4402 C C . ILE A 1 540 ? 18.184 -0.993 -38.900 1.00 87.38 540 ILE A C 1
ATOM 4404 O O . ILE A 1 540 ? 17.616 -1.552 -39.833 1.00 87.38 540 ILE A O 1
ATOM 4408 N N . SER A 1 541 ? 19.359 -0.385 -39.060 1.00 87.19 541 SER A N 1
ATOM 4409 C CA . SER A 1 541 ? 20.100 -0.340 -40.326 1.00 87.19 541 SER A CA 1
ATOM 4410 C C . SER A 1 541 ? 20.548 -1.737 -40.761 1.00 87.19 541 SER A C 1
ATOM 4412 O O . SER A 1 541 ? 20.346 -2.123 -41.912 1.00 87.19 541 SER A O 1
ATOM 4414 N N . ALA A 1 542 ? 21.050 -2.552 -39.828 1.00 90.81 542 ALA A N 1
ATOM 4415 C CA . ALA A 1 542 ? 21.361 -3.954 -40.092 1.00 90.81 542 ALA A CA 1
ATOM 4416 C C . ALA A 1 542 ? 20.115 -4.749 -40.517 1.00 90.81 542 ALA A C 1
ATOM 4418 O O . ALA A 1 542 ? 20.180 -5.508 -41.481 1.00 90.81 542 ALA A O 1
ATOM 4419 N N . ILE A 1 543 ? 18.973 -4.541 -39.850 1.00 90.94 543 ILE A N 1
ATOM 4420 C CA . ILE A 1 543 ? 17.697 -5.170 -40.221 1.00 90.94 543 ILE A CA 1
ATOM 4421 C C . ILE A 1 543 ? 17.267 -4.750 -41.628 1.00 90.94 543 ILE A C 1
ATOM 4423 O O . ILE A 1 543 ? 16.953 -5.614 -42.440 1.00 90.94 543 ILE A O 1
ATOM 4427 N N . LYS A 1 544 ? 17.297 -3.450 -41.942 1.00 87.38 544 LYS A N 1
ATOM 4428 C CA . LYS A 1 544 ? 16.961 -2.934 -43.277 1.00 87.38 544 LYS A CA 1
ATOM 4429 C C . LYS A 1 544 ? 17.859 -3.522 -44.359 1.00 87.38 544 LYS A C 1
ATOM 4431 O O . LYS A 1 544 ? 17.362 -3.904 -45.407 1.00 87.38 544 LYS A O 1
ATOM 4436 N N . LYS A 1 545 ? 19.158 -3.664 -44.084 1.00 89.12 545 LYS A N 1
ATOM 4437 C CA . LYS A 1 545 ? 20.116 -4.266 -45.018 1.00 89.12 545 LYS A CA 1
ATOM 4438 C C . LYS A 1 545 ? 19.816 -5.741 -45.296 1.00 89.12 545 LYS A C 1
ATOM 4440 O O . LYS A 1 545 ? 19.947 -6.181 -46.431 1.00 89.12 545 LYS A O 1
ATOM 4445 N N . VAL A 1 546 ? 19.422 -6.504 -44.275 1.00 88.38 546 VAL A N 1
ATOM 4446 C CA . VAL A 1 546 ? 19.031 -7.918 -44.433 1.00 88.38 546 VAL A CA 1
ATOM 4447 C C . VAL A 1 546 ? 17.679 -8.045 -45.143 1.00 88.38 546 VAL A C 1
ATOM 4449 O O . VAL A 1 546 ? 17.506 -8.936 -45.966 1.00 88.38 546 VAL A O 1
ATOM 4452 N N . GLN A 1 547 ? 16.742 -7.143 -44.851 1.00 88.88 547 GLN A N 1
ATOM 4453 C CA . GLN A 1 547 ? 15.381 -7.115 -45.400 1.00 88.88 547 GLN A CA 1
ATOM 4454 C C . GLN A 1 547 ? 15.234 -6.171 -46.597 1.00 88.88 547 GLN A C 1
ATOM 4456 O O . GLN A 1 547 ? 14.153 -5.625 -46.811 1.00 88.88 547 GLN A O 1
ATOM 4461 N N . ASN A 1 548 ? 16.307 -5.937 -47.356 1.00 88.19 548 ASN A N 1
ATOM 4462 C CA . ASN A 1 548 ? 16.301 -4.912 -48.400 1.00 88.19 548 ASN A CA 1
ATOM 4463 C C . ASN A 1 548 ? 15.168 -5.143 -49.413 1.00 88.19 548 ASN A C 1
ATOM 4465 O O . ASN A 1 548 ? 14.399 -4.231 -49.686 1.00 88.19 548 ASN A O 1
ATOM 4469 N N . SER A 1 549 ? 14.992 -6.392 -49.857 1.00 85.12 549 SER A N 1
ATOM 4470 C CA . SER A 1 549 ? 13.931 -6.788 -50.790 1.00 85.12 549 SER A CA 1
ATOM 4471 C C . SER A 1 549 ? 12.525 -6.469 -50.270 1.00 85.12 549 SER A C 1
ATOM 4473 O O . SER A 1 549 ? 11.730 -5.886 -50.998 1.00 85.12 549 SER A O 1
ATOM 4475 N N . PHE A 1 550 ? 12.239 -6.756 -48.994 1.00 85.00 550 PHE A N 1
ATOM 4476 C CA . PHE A 1 550 ? 10.956 -6.426 -48.364 1.00 85.00 550 PHE A CA 1
ATOM 4477 C C . PHE A 1 550 ? 10.715 -4.913 -48.278 1.00 85.00 550 PHE A C 1
ATOM 4479 O O . PHE A 1 550 ? 9.600 -4.456 -48.506 1.00 85.00 550 PHE A O 1
ATOM 4486 N N . PHE A 1 551 ? 11.735 -4.120 -47.937 1.00 81.44 551 PHE A N 1
ATOM 4487 C CA . PHE A 1 551 ? 11.579 -2.665 -47.831 1.00 81.44 551 PHE A CA 1
ATOM 4488 C C . PHE A 1 551 ? 11.516 -1.956 -49.193 1.00 81.44 551 PHE A C 1
ATOM 4490 O O . PHE A 1 551 ? 11.019 -0.834 -49.250 1.00 81.44 551 PHE A O 1
ATOM 4497 N N . GLU A 1 552 ? 11.993 -2.590 -50.268 1.00 83.00 552 GLU A N 1
ATOM 4498 C CA . GLU A 1 552 ? 11.849 -2.100 -51.644 1.00 83.00 552 GLU A CA 1
ATOM 4499 C C . GLU A 1 552 ? 10.469 -2.429 -52.232 1.00 83.00 552 GLU A C 1
ATOM 4501 O O . GLU A 1 552 ? 9.851 -1.565 -52.855 1.00 83.00 552 GLU A O 1
ATOM 4506 N N . SER A 1 553 ? 9.969 -3.654 -52.033 1.00 82.38 553 SER A N 1
ATOM 4507 C CA . SER A 1 553 ? 8.702 -4.108 -52.625 1.00 82.38 553 SER A CA 1
ATOM 4508 C C . SER A 1 553 ? 7.473 -3.868 -51.747 1.00 82.38 553 SER A C 1
ATOM 4510 O O . SER A 1 553 ? 6.354 -3.830 -52.257 1.00 82.38 553 SER A O 1
ATOM 4512 N N . TYR A 1 554 ? 7.668 -3.733 -50.431 1.00 76.25 554 TYR A N 1
ATOM 4513 C CA . TYR A 1 554 ? 6.626 -3.742 -49.398 1.00 76.25 554 TYR A CA 1
ATOM 4514 C C . TYR A 1 554 ? 5.747 -5.009 -49.385 1.00 76.25 554 TYR A C 1
ATOM 4516 O O . TYR A 1 554 ? 4.707 -5.024 -48.725 1.00 76.25 554 TYR A O 1
ATOM 4524 N N . ASN A 1 555 ? 6.158 -6.093 -50.054 1.00 77.88 555 ASN A N 1
ATOM 4525 C CA . ASN A 1 555 ? 5.422 -7.355 -50.086 1.00 77.88 555 ASN A CA 1
ATOM 4526 C C . ASN A 1 555 ? 5.953 -8.341 -49.031 1.00 77.88 555 ASN A C 1
ATOM 4528 O O . ASN A 1 555 ? 7.146 -8.629 -48.973 1.00 77.88 555 ASN A O 1
ATOM 4532 N N . LEU A 1 556 ? 5.057 -8.911 -48.219 1.00 75.56 556 LEU A N 1
ATOM 4533 C CA . LEU A 1 556 ? 5.391 -9.885 -47.171 1.00 75.56 556 LEU A CA 1
ATOM 4534 C C . LEU A 1 556 ? 6.035 -11.175 -47.695 1.00 75.56 556 LEU A C 1
ATOM 4536 O O . LEU A 1 556 ? 6.735 -11.848 -46.929 1.00 75.56 556 LEU A O 1
ATOM 4540 N N . ASP A 1 557 ? 5.807 -11.509 -48.964 1.00 77.81 557 ASP A N 1
ATOM 4541 C CA . ASP A 1 557 ? 6.416 -12.671 -49.618 1.00 77.81 557 ASP A CA 1
ATOM 4542 C C . ASP A 1 557 ? 7.921 -12.480 -49.871 1.00 77.81 557 ASP A C 1
ATOM 4544 O O . ASP A 1 557 ? 8.668 -13.458 -49.891 1.00 77.81 557 ASP A O 1
ATOM 4548 N N . ASP A 1 558 ? 8.388 -11.229 -49.951 1.00 80.81 558 ASP A N 1
ATOM 4549 C CA . ASP A 1 558 ? 9.801 -10.881 -50.156 1.00 80.81 558 ASP A CA 1
ATOM 4550 C C . ASP A 1 558 ? 10.591 -10.787 -48.837 1.00 80.81 558 ASP A C 1
ATOM 4552 O O . ASP A 1 558 ? 11.758 -10.380 -48.813 1.00 80.81 558 ASP A O 1
ATOM 4556 N N . LEU A 1 559 ? 9.967 -11.159 -47.712 1.00 82.62 559 LEU A N 1
ATOM 4557 C CA . LEU A 1 559 ? 10.612 -11.148 -46.405 1.00 82.62 559 LEU A CA 1
ATOM 4558 C C . LEU A 1 559 ? 11.686 -12.240 -46.319 1.00 82.62 559 LEU A C 1
ATOM 4560 O O . LEU A 1 559 ? 11.402 -13.442 -46.327 1.00 82.62 559 LEU A O 1
ATOM 4564 N N . VAL A 1 560 ? 12.934 -11.819 -46.134 1.00 83.44 560 VAL A N 1
ATOM 4565 C CA . VAL A 1 560 ? 14.068 -12.732 -46.001 1.00 83.44 560 VAL A CA 1
ATOM 4566 C C . VAL A 1 560 ? 14.026 -13.397 -44.618 1.00 83.44 560 VAL A C 1
ATOM 4568 O O . VAL A 1 560 ? 13.939 -12.713 -43.599 1.00 83.44 560 VAL A O 1
ATOM 4571 N N . PRO A 1 561 ? 14.113 -14.730 -44.500 1.00 83.75 561 PRO A N 1
ATOM 4572 C CA . PRO A 1 561 ? 14.085 -15.377 -43.190 1.00 83.75 561 PRO A CA 1
ATOM 4573 C C . PRO A 1 561 ? 15.322 -15.019 -42.347 1.00 83.75 561 PRO A C 1
ATOM 4575 O O . PRO A 1 561 ? 16.431 -15.458 -42.649 1.00 83.75 561 PRO A O 1
ATOM 4578 N N . MET A 1 562 ? 15.131 -14.272 -41.254 1.00 86.56 562 MET A N 1
ATOM 4579 C CA . MET A 1 562 ? 16.205 -13.870 -40.331 1.00 86.56 562 MET A CA 1
ATOM 4580 C C . MET A 1 562 ? 15.867 -14.153 -38.860 1.00 86.56 562 MET A C 1
ATOM 4582 O O . MET A 1 562 ? 14.697 -14.163 -38.470 1.00 86.56 562 MET A O 1
ATOM 4586 N N . VAL A 1 563 ? 16.899 -14.340 -38.027 1.00 86.88 563 VAL A N 1
ATOM 4587 C CA . VAL A 1 563 ? 16.791 -14.456 -36.558 1.00 86.88 563 VAL A CA 1
ATOM 4588 C C . VAL A 1 563 ? 17.634 -13.394 -35.848 1.00 86.88 563 VAL A C 1
ATOM 4590 O O . VAL A 1 563 ? 18.588 -12.863 -36.413 1.00 86.88 563 VAL A O 1
ATOM 4593 N N . TYR A 1 564 ? 17.366 -13.131 -34.563 1.00 89.75 564 TYR A N 1
ATOM 4594 C CA . TYR A 1 564 ? 18.134 -12.148 -33.779 1.00 89.75 564 TYR A CA 1
ATOM 4595 C C . TYR A 1 564 ? 19.648 -12.398 -33.769 1.00 89.75 564 TYR A C 1
ATOM 4597 O O . TYR A 1 564 ? 20.426 -11.450 -33.711 1.00 89.75 564 TYR A O 1
ATOM 4605 N N . LYS A 1 565 ? 20.079 -13.664 -33.873 1.00 84.94 565 LYS A N 1
ATOM 4606 C CA . LYS A 1 565 ? 21.501 -14.021 -33.971 1.00 84.94 565 LYS A CA 1
ATOM 4607 C C . LYS A 1 565 ? 22.171 -13.439 -35.223 1.00 84.94 565 LYS A C 1
ATOM 4609 O O . LYS A 1 565 ? 23.347 -13.110 -35.161 1.00 84.94 565 LYS A O 1
ATOM 4614 N N . ASP A 1 566 ? 21.453 -13.298 -36.332 1.00 85.25 566 ASP A N 1
ATOM 4615 C CA . ASP A 1 566 ? 22.032 -12.777 -37.574 1.00 85.25 566 ASP A CA 1
ATOM 4616 C C . ASP A 1 566 ? 22.356 -11.279 -37.416 1.00 85.25 566 ASP A C 1
ATOM 4618 O O . ASP A 1 566 ? 23.457 -10.832 -37.728 1.00 85.25 566 ASP A O 1
ATOM 4622 N N . ILE A 1 567 ? 21.453 -10.525 -36.785 1.00 91.81 567 ILE A N 1
ATOM 4623 C CA . ILE A 1 567 ? 21.670 -9.110 -36.448 1.00 91.81 567 ILE A CA 1
ATOM 4624 C C . ILE A 1 567 ? 22.725 -8.945 -35.341 1.00 91.81 567 ILE A C 1
ATOM 4626 O O . ILE A 1 567 ? 23.491 -7.981 -35.358 1.00 91.81 567 ILE A O 1
ATOM 4630 N N . ALA A 1 568 ? 22.825 -9.903 -34.413 1.00 87.50 568 ALA A N 1
ATOM 4631 C CA . ALA A 1 568 ? 23.860 -9.934 -33.374 1.00 87.50 568 ALA A CA 1
ATOM 4632 C C . ALA A 1 568 ? 25.258 -10.012 -33.979 1.00 87.50 568 ALA A C 1
ATOM 4634 O O . ALA A 1 568 ? 26.142 -9.262 -33.576 1.00 87.50 568 ALA A O 1
ATOM 4635 N N . VAL A 1 569 ? 25.430 -10.863 -34.993 1.00 87.12 569 VAL A N 1
ATOM 4636 C CA . VAL A 1 569 ? 26.694 -11.004 -35.722 1.00 87.12 569 VAL A CA 1
ATOM 4637 C C . VAL A 1 569 ? 27.031 -9.730 -36.499 1.00 87.12 569 VAL A C 1
ATOM 4639 O O . VAL A 1 569 ? 28.173 -9.289 -36.453 1.00 87.12 569 VAL A O 1
ATOM 4642 N N . ILE A 1 570 ? 26.053 -9.107 -37.167 1.00 88.75 570 ILE A N 1
ATOM 4643 C CA . ILE A 1 570 ? 26.283 -7.882 -37.957 1.00 88.75 570 ILE A CA 1
ATOM 4644 C C . ILE A 1 570 ? 26.640 -6.686 -37.065 1.00 88.75 570 ILE A C 1
ATOM 4646 O O . ILE A 1 570 ? 27.471 -5.863 -37.437 1.00 88.75 570 ILE A O 1
ATOM 4650 N N . THR A 1 571 ? 26.000 -6.570 -35.901 1.00 86.75 571 THR A N 1
ATOM 4651 C CA . THR A 1 571 ? 26.138 -5.394 -35.024 1.00 86.75 571 THR A CA 1
ATOM 4652 C C . THR A 1 571 ? 27.122 -5.592 -33.870 1.00 86.75 571 THR A C 1
ATOM 4654 O O . THR A 1 571 ? 27.433 -4.623 -33.180 1.00 86.75 571 THR A O 1
ATOM 4657 N N . GLY A 1 572 ? 27.598 -6.820 -33.636 1.00 83.88 572 GLY A N 1
ATOM 4658 C CA . GLY A 1 572 ? 28.460 -7.169 -32.503 1.00 83.88 572 GLY A CA 1
ATOM 4659 C C . GLY A 1 572 ? 27.760 -7.084 -31.141 1.00 83.88 572 GLY A C 1
ATOM 4660 O O . GLY A 1 572 ? 28.407 -6.793 -30.140 1.00 83.88 572 GLY A O 1
ATOM 4661 N N . ARG A 1 573 ? 26.432 -7.268 -31.093 1.00 84.06 573 ARG A N 1
ATOM 4662 C CA . ARG A 1 573 ? 25.607 -7.049 -29.887 1.00 84.06 573 ARG A CA 1
ATOM 4663 C C . ARG A 1 573 ? 24.976 -8.325 -29.363 1.00 84.06 573 ARG A C 1
ATOM 4665 O O . ARG A 1 573 ? 24.693 -9.246 -30.122 1.00 84.06 573 ARG A O 1
ATOM 4672 N N . ASP A 1 574 ? 24.658 -8.327 -28.071 1.00 81.56 574 ASP A N 1
ATOM 4673 C CA . ASP A 1 574 ? 23.956 -9.442 -27.445 1.00 81.56 574 ASP A CA 1
ATOM 4674 C C . ASP A 1 574 ? 22.564 -9.666 -28.045 1.00 81.56 574 ASP A C 1
ATOM 4676 O O . ASP A 1 574 ? 21.795 -8.737 -28.306 1.00 81.56 574 ASP A O 1
ATOM 4680 N N . ILE A 1 575 ? 22.194 -10.938 -28.178 1.00 83.38 575 ILE A N 1
ATOM 4681 C CA . ILE A 1 575 ? 20.888 -11.359 -28.704 1.00 83.38 575 ILE A CA 1
ATOM 4682 C C . ILE A 1 575 ? 19.742 -10.776 -27.857 1.00 83.38 575 ILE A C 1
ATOM 4684 O O . ILE A 1 575 ? 18.723 -10.339 -28.393 1.00 83.38 575 ILE A O 1
ATOM 4688 N N . SER A 1 576 ? 19.922 -10.712 -26.533 1.00 73.44 576 SER A N 1
ATOM 4689 C CA . SER A 1 576 ? 18.948 -10.134 -25.598 1.00 73.44 576 SER A CA 1
ATOM 4690 C C . SER A 1 576 ? 18.768 -8.625 -25.801 1.00 73.44 576 SER A C 1
ATOM 4692 O O . SER A 1 576 ? 17.649 -8.120 -25.682 1.00 73.44 576 SER A O 1
ATOM 4694 N N . ALA A 1 577 ? 19.837 -7.909 -26.163 1.00 78.69 577 ALA A N 1
ATOM 4695 C CA . ALA A 1 577 ? 19.789 -6.491 -26.498 1.00 78.69 577 ALA A CA 1
ATOM 4696 C C . ALA A 1 577 ? 18.986 -6.255 -27.781 1.00 78.69 577 ALA A C 1
ATOM 4698 O O . ALA A 1 577 ? 18.094 -5.410 -27.801 1.00 78.69 577 ALA A O 1
ATOM 4699 N N . ILE A 1 578 ? 19.238 -7.048 -28.824 1.00 84.00 578 ILE A N 1
ATOM 4700 C CA . ILE A 1 578 ? 18.523 -6.940 -30.103 1.00 84.00 578 ILE A CA 1
ATOM 4701 C C . ILE A 1 578 ? 17.044 -7.267 -29.933 1.00 84.00 578 ILE A C 1
ATOM 4703 O O . ILE A 1 578 ? 16.208 -6.508 -30.417 1.00 84.00 578 ILE A O 1
ATOM 4707 N N . SER A 1 579 ? 16.707 -8.325 -29.188 1.00 83.44 579 SER A N 1
ATOM 4708 C CA . SER A 1 579 ? 15.312 -8.667 -28.886 1.00 83.44 579 SER A CA 1
ATOM 4709 C C . SER A 1 579 ? 14.594 -7.508 -28.190 1.00 83.44 579 SER A C 1
ATOM 4711 O O . SER A 1 579 ? 13.507 -7.114 -28.606 1.00 83.44 579 SER A O 1
ATOM 4713 N N . ARG A 1 580 ? 15.223 -6.901 -27.172 1.00 78.69 580 ARG A N 1
ATOM 4714 C CA . ARG A 1 580 ? 14.660 -5.746 -26.452 1.00 78.69 580 ARG A CA 1
ATOM 4715 C C . ARG A 1 580 ? 14.501 -4.518 -27.349 1.00 78.69 580 ARG A C 1
ATOM 4717 O O . ARG A 1 580 ? 13.523 -3.792 -27.197 1.00 78.69 580 ARG A O 1
ATOM 4724 N N . ILE A 1 581 ? 15.445 -4.271 -28.258 1.00 81.19 581 ILE A N 1
ATOM 4725 C CA . ILE A 1 581 ? 15.373 -3.162 -29.219 1.00 81.19 581 ILE A CA 1
ATOM 4726 C C . ILE A 1 581 ? 14.236 -3.406 -30.219 1.00 81.19 581 ILE A C 1
ATOM 4728 O O . ILE A 1 581 ? 13.437 -2.503 -30.447 1.00 81.19 581 ILE A O 1
ATOM 4732 N N . CYS A 1 582 ? 14.103 -4.614 -30.765 1.00 81.94 582 CYS A N 1
ATOM 4733 C CA . CYS A 1 582 ? 13.068 -4.933 -31.752 1.00 81.94 582 CYS A CA 1
ATOM 4734 C C . CYS A 1 582 ? 11.653 -4.919 -31.153 1.00 81.94 582 CYS A C 1
ATOM 4736 O O . CYS A 1 582 ? 10.714 -4.501 -31.823 1.00 81.94 582 CYS A O 1
ATOM 4738 N N . GLU A 1 583 ? 11.490 -5.316 -29.888 1.00 79.75 583 GLU A N 1
ATOM 4739 C CA . GLU A 1 583 ? 10.193 -5.292 -29.192 1.00 79.75 583 GLU A CA 1
ATOM 4740 C C . GLU A 1 583 ? 9.742 -3.882 -28.786 1.00 79.75 583 GLU A C 1
ATOM 4742 O O . GLU A 1 583 ? 8.547 -3.634 -28.649 1.00 79.75 583 GLU A O 1
ATOM 4747 N N . ARG A 1 584 ? 10.682 -2.950 -28.590 1.00 75.94 584 ARG A N 1
ATOM 4748 C CA . ARG A 1 584 ? 10.391 -1.575 -28.143 1.00 75.94 584 ARG A CA 1
ATOM 4749 C C . ARG A 1 584 ? 10.273 -0.559 -29.276 1.00 75.94 584 ARG A C 1
ATOM 4751 O O . ARG A 1 584 ? 9.860 0.569 -29.015 1.00 75.94 584 ARG A O 1
ATOM 4758 N N . ASN A 1 585 ? 10.657 -0.931 -30.495 1.00 76.69 585 ASN A N 1
ATOM 4759 C CA . ASN A 1 585 ? 10.603 -0.067 -31.669 1.00 76.69 585 ASN A CA 1
ATOM 4760 C C . ASN A 1 585 ? 9.585 -0.596 -32.681 1.00 76.69 585 ASN A C 1
ATOM 4762 O O . ASN A 1 585 ? 9.391 -1.808 -32.820 1.00 76.69 585 ASN A O 1
ATOM 4766 N N . PHE A 1 586 ? 8.973 0.331 -33.414 1.00 75.00 586 PHE A N 1
ATOM 4767 C CA . PHE A 1 586 ? 7.882 0.062 -34.344 1.00 75.00 586 PHE A CA 1
ATOM 4768 C C . PHE A 1 586 ? 8.204 0.622 -35.731 1.00 75.00 586 PHE A C 1
ATOM 4770 O O . PHE A 1 586 ? 8.914 1.621 -35.860 1.00 75.00 586 PHE A O 1
ATOM 4777 N N . LEU A 1 587 ? 7.697 -0.053 -36.753 1.00 79.50 587 LEU A N 1
ATOM 4778 C CA . LEU A 1 587 ? 7.704 0.342 -38.152 1.00 79.50 587 LEU A CA 1
ATOM 4779 C C . LEU A 1 587 ? 6.262 0.638 -38.574 1.00 79.50 587 LEU A C 1
ATOM 4781 O O . LEU A 1 587 ? 5.341 -0.066 -38.165 1.00 79.50 587 LEU A O 1
ATOM 4785 N N . LEU A 1 588 ? 6.074 1.668 -39.392 1.00 71.50 588 LEU A N 1
ATOM 4786 C CA . LEU A 1 588 ? 4.780 1.969 -39.989 1.00 71.50 588 LEU A CA 1
ATOM 4787 C C . LEU A 1 588 ? 4.631 1.129 -41.265 1.00 71.50 588 LEU A C 1
ATOM 4789 O O . LEU A 1 588 ? 5.383 1.329 -42.218 1.00 71.50 588 LEU A O 1
ATOM 4793 N N . PHE A 1 589 ? 3.691 0.186 -41.279 1.00 71.25 589 PHE A N 1
ATOM 4794 C CA . PHE A 1 589 ? 3.399 -0.688 -42.420 1.00 71.25 589 PHE A CA 1
ATOM 4795 C C . PHE A 1 589 ? 1.894 -0.716 -42.673 1.00 71.25 589 PHE A C 1
ATOM 4797 O O . PHE A 1 589 ? 1.115 -0.890 -41.738 1.00 71.25 589 PHE A O 1
ATOM 4804 N N . GLU A 1 590 ? 1.483 -0.467 -43.920 1.00 71.62 590 GLU A N 1
ATOM 4805 C CA . GLU A 1 590 ? 0.067 -0.367 -44.324 1.00 71.62 590 GLU A CA 1
ATOM 4806 C C . GLU A 1 590 ? -0.776 0.562 -43.421 1.00 71.62 590 GLU A C 1
ATOM 4808 O O . GLU A 1 590 ? -1.928 0.284 -43.085 1.00 71.62 590 GLU A O 1
ATOM 4813 N N . GLY A 1 591 ? -0.183 1.678 -42.978 1.00 63.69 591 GLY A N 1
ATOM 4814 C CA . GLY A 1 591 ? -0.846 2.652 -42.104 1.00 63.69 591 GLY A CA 1
ATOM 4815 C C . GLY A 1 591 ? -1.015 2.203 -40.647 1.00 63.69 591 GLY A C 1
ATOM 4816 O O . GLY A 1 591 ? -1.789 2.817 -39.915 1.00 63.69 591 GLY A O 1
ATOM 4817 N N . ARG A 1 592 ? -0.314 1.147 -40.209 1.00 53.31 592 ARG A N 1
ATOM 4818 C CA . ARG A 1 592 ? -0.342 0.643 -38.828 1.00 53.31 592 ARG A CA 1
ATOM 4819 C C . ARG A 1 592 ? 1.058 0.537 -38.238 1.00 53.31 592 ARG A C 1
ATOM 4821 O O . ARG A 1 592 ? 2.011 0.197 -38.935 1.00 53.31 592 ARG A O 1
ATOM 4828 N N . ASP A 1 593 ? 1.157 0.766 -36.934 1.00 62.88 593 ASP A N 1
ATOM 4829 C CA . ASP A 1 593 ? 2.389 0.533 -36.185 1.00 62.88 593 ASP A CA 1
ATOM 4830 C C . ASP A 1 593 ? 2.564 -0.965 -35.911 1.00 62.88 593 ASP A C 1
ATOM 4832 O O . ASP A 1 593 ? 1.773 -1.590 -35.200 1.00 62.88 593 ASP A O 1
ATOM 4836 N N . VAL A 1 594 ? 3.627 -1.546 -36.459 1.00 65.19 594 VAL A N 1
ATOM 4837 C CA . VAL A 1 594 ? 3.995 -2.954 -36.287 1.00 65.19 594 VAL A CA 1
ATOM 4838 C C . VAL A 1 594 ? 5.363 -3.025 -35.608 1.00 65.19 594 VAL A C 1
ATOM 4840 O O . VAL A 1 594 ? 6.259 -2.248 -35.906 1.00 65.19 594 VAL A O 1
ATOM 4843 N N . SER A 1 595 ? 5.563 -3.924 -34.644 1.00 79.62 595 SER A N 1
ATOM 4844 C CA . SER A 1 595 ? 6.875 -4.062 -33.986 1.00 79.62 595 SER A CA 1
ATOM 4845 C C . SER A 1 595 ? 7.928 -4.595 -34.965 1.00 79.62 595 SER A C 1
ATOM 4847 O O . SER A 1 595 ? 7.627 -5.490 -35.750 1.00 79.62 595 SER A O 1
ATOM 4849 N N . TYR A 1 596 ? 9.189 -4.153 -34.859 1.00 83.69 596 TYR A N 1
ATOM 4850 C CA . TYR A 1 596 ? 10.298 -4.728 -35.647 1.00 83.69 596 TYR A CA 1
ATOM 4851 C C . TYR A 1 596 ? 10.480 -6.239 -35.432 1.00 83.69 596 TYR A C 1
ATOM 4853 O O . TYR A 1 596 ? 11.031 -6.911 -36.302 1.00 83.69 596 TYR A O 1
ATOM 4861 N N . LYS A 1 597 ? 9.972 -6.796 -34.321 1.00 84.62 597 LYS A N 1
ATOM 4862 C CA . LYS A 1 597 ? 9.887 -8.248 -34.093 1.00 84.62 597 LYS A CA 1
ATOM 4863 C C . LYS A 1 597 ? 9.155 -8.989 -35.218 1.00 84.62 597 LYS A C 1
ATOM 4865 O O . LYS A 1 597 ? 9.506 -10.125 -35.506 1.00 84.62 597 LYS A O 1
ATOM 4870 N N . PHE A 1 598 ? 8.184 -8.351 -35.872 1.00 81.31 598 PHE A N 1
ATOM 4871 C CA . PHE A 1 598 ? 7.418 -8.919 -36.986 1.00 81.31 598 PHE A CA 1
ATOM 4872 C C . PHE A 1 598 ? 8.289 -9.378 -38.164 1.00 81.31 598 PHE A C 1
ATOM 4874 O O . PHE A 1 598 ? 7.946 -10.336 -38.850 1.00 81.31 598 PHE A O 1
ATOM 4881 N N . LEU A 1 599 ? 9.437 -8.730 -38.375 1.00 83.56 599 LEU A N 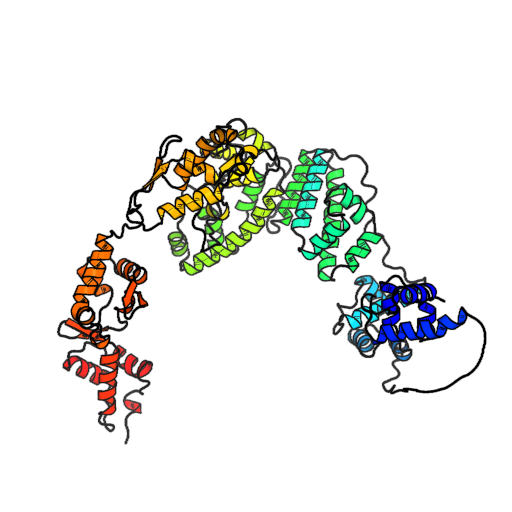1
ATOM 4882 C CA . LEU A 1 599 ? 10.355 -9.060 -39.465 1.00 83.56 599 LEU A CA 1
ATOM 4883 C C . LEU A 1 599 ? 11.187 -10.324 -39.181 1.00 83.56 599 LEU A C 1
ATOM 4885 O O . LEU A 1 599 ? 11.909 -10.803 -40.054 1.00 83.56 599 LEU A O 1
ATOM 4889 N N . PHE A 1 600 ? 11.118 -10.863 -37.961 1.00 85.19 600 PHE A N 1
ATOM 4890 C CA . PHE A 1 600 ? 11.819 -12.077 -37.563 1.00 85.19 600 PHE A CA 1
ATOM 4891 C C . PHE A 1 600 ? 10.862 -13.265 -37.633 1.00 85.19 600 PHE A C 1
ATOM 4893 O O . PHE A 1 600 ? 9.787 -13.259 -37.036 1.00 85.19 600 PHE A O 1
ATOM 4900 N N . ARG A 1 601 ? 11.267 -14.307 -38.360 1.00 71.38 601 ARG A N 1
ATOM 4901 C CA . ARG A 1 601 ? 10.491 -15.545 -38.486 1.00 71.38 601 ARG A CA 1
ATOM 4902 C C . ARG A 1 601 ? 11.050 -16.570 -37.505 1.00 71.38 601 ARG A C 1
ATOM 4904 O O . ARG A 1 601 ? 12.231 -16.920 -37.570 1.00 71.38 601 ARG A O 1
ATOM 4911 N N . ASP A 1 602 ? 10.198 -17.086 -36.630 1.00 59.72 602 ASP A N 1
ATOM 4912 C CA . ASP A 1 602 ? 10.545 -18.253 -35.825 1.00 59.72 602 ASP A CA 1
ATOM 4913 C C . ASP A 1 602 ? 10.674 -19.496 -36.728 1.00 59.72 602 ASP A C 1
ATOM 4915 O O . ASP A 1 602 ? 9.981 -19.637 -37.737 1.00 59.72 602 ASP A O 1
ATOM 4919 N N . GLY A 1 603 ? 11.608 -20.393 -36.393 1.00 65.06 603 GLY A N 1
ATOM 4920 C CA . GLY A 1 603 ? 11.776 -21.664 -37.110 1.00 65.06 603 GLY A CA 1
ATOM 4921 C C . GLY A 1 603 ? 12.572 -21.601 -38.425 1.00 65.06 603 GLY A C 1
ATOM 4922 O O . GLY A 1 603 ? 12.299 -22.363 -39.346 1.00 65.06 603 GLY A O 1
ATOM 4923 N N . THR A 1 604 ? 13.574 -20.729 -38.564 1.00 75.25 604 THR A N 1
ATOM 4924 C CA . THR A 1 604 ? 14.419 -20.742 -39.779 1.00 75.25 604 THR A CA 1
ATOM 4925 C C . THR A 1 604 ? 15.307 -21.988 -39.882 1.00 75.25 604 THR A C 1
ATOM 4927 O O . THR A 1 604 ? 15.876 -22.458 -38.894 1.00 75.25 604 THR A O 1
ATOM 4930 N N . ILE A 1 605 ? 15.466 -22.506 -41.101 1.00 80.44 605 ILE A N 1
ATOM 4931 C CA . ILE A 1 605 ? 16.287 -23.678 -41.424 1.00 80.44 605 ILE A CA 1
ATOM 4932 C C . ILE A 1 605 ? 17.432 -23.238 -42.325 1.00 80.44 605 ILE A C 1
ATOM 4934 O O . ILE A 1 605 ? 17.231 -22.490 -43.280 1.00 80.44 605 ILE A O 1
ATOM 4938 N N . LYS A 1 606 ? 18.644 -23.698 -42.010 1.00 81.31 606 LYS A N 1
ATOM 4939 C CA . LYS A 1 606 ? 19.843 -23.377 -42.785 1.00 81.31 606 LYS A CA 1
ATOM 4940 C C . LYS A 1 606 ? 19.919 -24.215 -44.053 1.00 81.31 606 LYS A C 1
ATOM 4942 O O . LYS A 1 606 ? 19.662 -25.420 -44.012 1.00 81.31 606 LYS A O 1
ATOM 4947 N N . LYS A 1 607 ? 20.348 -23.585 -45.138 1.00 85.19 607 LYS A N 1
ATOM 4948 C CA . LYS A 1 607 ? 20.759 -24.250 -46.365 1.00 85.19 607 LYS A CA 1
ATOM 4949 C C . LYS A 1 607 ? 22.275 -24.468 -46.415 1.00 85.19 607 LYS A C 1
ATOM 4951 O O . LYS A 1 607 ? 23.029 -23.883 -45.637 1.00 85.19 607 LYS A O 1
ATOM 4956 N N . THR A 1 608 ? 22.721 -25.338 -47.315 1.00 81.06 608 THR A N 1
ATOM 4957 C CA . THR A 1 608 ? 24.136 -25.669 -47.553 1.00 81.06 608 THR A CA 1
ATOM 4958 C C . THR A 1 608 ? 24.927 -24.516 -48.162 1.00 81.06 608 THR A C 1
ATOM 4960 O O . THR A 1 608 ? 26.126 -24.427 -47.929 1.00 81.06 608 THR A O 1
ATOM 4963 N N . ASP A 1 609 ? 24.261 -23.614 -48.884 1.00 78.06 609 ASP A N 1
ATOM 4964 C CA . ASP A 1 609 ? 24.824 -22.368 -49.427 1.00 78.06 609 ASP A CA 1
ATOM 4965 C C . ASP A 1 609 ? 24.952 -21.245 -48.373 1.00 78.06 609 ASP A C 1
ATOM 4967 O O . ASP A 1 609 ? 25.392 -20.140 -48.681 1.00 78.06 609 ASP A O 1
ATOM 4971 N N . GLY A 1 610 ? 24.573 -21.518 -47.118 1.00 72.25 610 GLY A N 1
ATOM 4972 C CA . GLY A 1 610 ? 24.603 -20.560 -46.013 1.00 72.25 610 GLY A CA 1
ATOM 4973 C C . GLY A 1 610 ? 23.353 -19.685 -45.891 1.00 72.25 610 GLY A C 1
ATOM 4974 O O . GLY A 1 610 ? 23.203 -18.999 -44.876 1.00 72.25 610 GLY A O 1
ATOM 4975 N N . THR A 1 611 ? 22.429 -19.739 -46.855 1.00 78.19 611 THR A N 1
ATOM 4976 C CA . THR A 1 611 ? 21.146 -19.025 -46.786 1.00 78.19 611 THR A CA 1
ATOM 4977 C C . THR A 1 611 ? 20.178 -19.707 -45.814 1.00 78.19 611 THR A C 1
ATOM 4979 O O . THR A 1 611 ? 20.435 -20.798 -45.290 1.00 78.19 611 THR A O 1
ATOM 4982 N N . ARG A 1 612 ? 19.054 -19.054 -45.504 1.00 79.75 612 ARG A N 1
ATOM 4983 C CA . ARG A 1 612 ? 18.016 -19.608 -44.628 1.00 79.75 612 ARG A CA 1
ATOM 4984 C C . ARG A 1 612 ? 16.660 -19.583 -45.304 1.00 79.75 612 ARG A C 1
ATOM 4986 O O . ARG A 1 612 ? 16.336 -18.657 -46.036 1.00 79.75 612 ARG A O 1
ATOM 4993 N N . VAL A 1 613 ? 15.852 -20.585 -44.989 1.00 81.25 613 VAL A N 1
ATOM 4994 C CA . VAL A 1 613 ? 14.444 -20.662 -45.385 1.00 81.25 613 VAL A CA 1
ATOM 4995 C C . VAL A 1 613 ? 13.546 -20.730 -44.159 1.00 81.25 613 VAL A C 1
ATOM 4997 O O . VAL A 1 613 ? 14.000 -21.052 -43.058 1.00 81.25 613 VAL A O 1
ATOM 5000 N N . THR A 1 614 ? 12.263 -20.434 -44.338 1.00 79.44 614 THR A N 1
ATOM 5001 C CA . THR A 1 614 ? 11.284 -20.591 -43.259 1.00 79.44 614 THR A CA 1
ATOM 5002 C C . THR A 1 614 ? 10.976 -22.067 -42.995 1.00 79.44 614 THR A C 1
ATOM 5004 O O . THR A 1 614 ? 11.103 -22.914 -43.884 1.00 79.44 614 THR A O 1
ATOM 5007 N N . GLN A 1 615 ? 10.522 -22.370 -41.775 1.00 81.19 615 GLN A N 1
ATOM 5008 C CA . GLN A 1 615 ? 10.006 -23.693 -41.414 1.00 81.19 615 GLN A CA 1
ATOM 5009 C C . GLN A 1 615 ? 8.898 -24.150 -42.367 1.00 81.19 615 GLN A C 1
ATOM 5011 O O . GLN A 1 615 ? 8.857 -25.318 -42.738 1.00 81.19 615 GLN A O 1
ATOM 5016 N N . ILE A 1 616 ? 8.026 -23.218 -42.765 1.00 79.94 616 ILE A N 1
ATOM 5017 C CA . ILE A 1 616 ? 6.862 -23.460 -43.625 1.00 79.94 616 ILE A CA 1
ATOM 5018 C C . ILE A 1 616 ? 7.312 -24.008 -44.979 1.00 79.94 616 ILE A C 1
ATOM 5020 O O . ILE A 1 616 ? 6.848 -25.062 -45.391 1.00 79.94 616 ILE A O 1
ATOM 5024 N N . THR A 1 617 ? 8.319 -23.388 -45.598 1.00 82.31 617 THR A N 1
ATOM 5025 C CA . THR A 1 617 ? 8.873 -23.854 -46.877 1.00 82.31 617 THR A CA 1
ATOM 5026 C C . THR A 1 617 ? 9.348 -25.308 -46.804 1.00 82.31 617 THR A C 1
ATOM 5028 O O . THR A 1 617 ? 9.152 -26.082 -47.735 1.00 82.31 617 THR A O 1
ATOM 5031 N N . VAL A 1 618 ? 9.970 -25.708 -45.692 1.00 86.56 618 VAL A N 1
ATOM 5032 C CA . VAL A 1 618 ? 10.431 -27.093 -45.510 1.00 86.56 618 VAL A CA 1
ATOM 5033 C C . VAL A 1 618 ? 9.277 -28.036 -45.178 1.00 86.56 618 VAL A C 1
ATOM 5035 O O . VAL A 1 618 ? 9.291 -29.176 -45.636 1.00 86.56 618 VAL A O 1
ATOM 5038 N N . LEU A 1 619 ? 8.272 -27.581 -44.426 1.00 85.75 619 LEU A N 1
ATOM 5039 C CA . LEU A 1 619 ? 7.046 -28.342 -44.180 1.00 85.75 619 LEU A CA 1
ATOM 5040 C C . LEU A 1 619 ? 6.322 -28.664 -45.493 1.00 85.75 619 LEU A C 1
ATOM 5042 O O . LEU A 1 619 ? 5.935 -29.814 -45.686 1.00 85.75 619 LEU A O 1
ATOM 5046 N N . ASP A 1 620 ? 6.226 -27.704 -46.413 1.00 87.12 620 ASP A N 1
ATOM 5047 C CA . ASP A 1 620 ? 5.603 -27.902 -47.726 1.00 87.12 620 ASP A CA 1
ATOM 5048 C C . ASP A 1 620 ? 6.389 -28.895 -48.590 1.00 87.12 620 ASP A C 1
ATOM 5050 O O . ASP A 1 620 ? 5.805 -29.777 -49.217 1.00 87.12 620 ASP A O 1
ATOM 5054 N N . ILE A 1 621 ? 7.724 -28.822 -48.572 1.00 89.62 621 ILE A N 1
ATOM 5055 C CA . ILE A 1 621 ? 8.578 -29.791 -49.275 1.00 89.62 621 ILE A CA 1
ATOM 5056 C C . ILE A 1 621 ? 8.399 -31.197 -48.689 1.00 89.62 621 ILE A C 1
ATOM 5058 O O . ILE A 1 621 ? 8.222 -32.151 -49.443 1.00 89.62 621 ILE A O 1
ATOM 5062 N N . ILE A 1 622 ? 8.407 -31.339 -47.357 1.00 91.12 622 ILE A N 1
ATOM 5063 C CA . ILE A 1 622 ? 8.184 -32.632 -46.687 1.00 91.12 622 ILE A CA 1
ATOM 5064 C C . ILE A 1 622 ? 6.799 -33.179 -47.037 1.00 91.12 622 ILE A C 1
ATOM 5066 O O . ILE A 1 622 ? 6.671 -34.364 -47.343 1.00 91.12 622 ILE A O 1
ATOM 5070 N N . LYS A 1 623 ? 5.771 -32.328 -47.015 1.00 91.25 623 LYS A N 1
ATOM 5071 C CA . LYS A 1 623 ? 4.405 -32.698 -47.383 1.00 91.25 623 LYS A CA 1
ATOM 5072 C C . LYS A 1 623 ? 4.346 -33.199 -48.827 1.00 91.25 623 LYS A C 1
ATOM 5074 O O . LYS A 1 623 ? 3.898 -34.319 -49.040 1.00 91.25 623 LYS A O 1
ATOM 5079 N N . ASN A 1 624 ? 4.905 -32.454 -49.780 1.00 91.94 624 ASN A N 1
ATOM 5080 C CA . ASN A 1 624 ? 4.963 -32.853 -51.189 1.00 91.94 624 ASN A CA 1
ATOM 5081 C C . ASN A 1 624 ? 5.759 -34.151 -51.409 1.00 91.94 624 ASN A C 1
ATOM 5083 O O . ASN A 1 624 ? 5.366 -34.979 -52.229 1.00 91.94 624 ASN A O 1
ATOM 5087 N N . MET A 1 625 ? 6.864 -34.360 -50.684 1.00 91.50 625 MET A N 1
ATOM 5088 C CA . MET A 1 625 ? 7.636 -35.608 -50.748 1.00 91.50 625 MET A CA 1
ATOM 5089 C C . MET A 1 625 ? 6.822 -36.812 -50.271 1.00 91.50 625 MET A C 1
ATOM 5091 O O . MET A 1 625 ? 6.939 -37.888 -50.851 1.00 91.50 625 MET A O 1
ATOM 5095 N N . ILE A 1 626 ? 6.024 -36.639 -49.214 1.00 90.94 626 ILE A N 1
ATOM 5096 C CA . ILE A 1 626 ? 5.190 -37.706 -48.654 1.00 90.94 626 ILE A CA 1
ATOM 5097 C C . ILE A 1 626 ? 3.941 -37.936 -49.515 1.00 90.94 626 ILE A C 1
ATOM 5099 O O . ILE A 1 626 ? 3.565 -39.081 -49.731 1.00 90.94 626 ILE A O 1
ATOM 5103 N N . GLU A 1 627 ? 3.309 -36.889 -50.045 1.00 89.69 627 GLU A N 1
ATOM 5104 C CA . GLU A 1 627 ? 2.140 -37.017 -50.928 1.00 89.69 627 GLU A CA 1
ATOM 5105 C C . GLU A 1 627 ? 2.474 -37.762 -52.227 1.00 89.69 627 GLU A C 1
ATOM 5107 O O . GLU A 1 627 ? 1.671 -38.565 -52.700 1.00 89.69 627 GLU A O 1
ATOM 5112 N N . ASN A 1 628 ? 3.686 -37.558 -52.751 1.00 89.44 628 ASN A N 1
ATOM 5113 C CA . ASN A 1 628 ? 4.183 -38.219 -53.958 1.00 89.44 628 ASN A CA 1
ATOM 5114 C C . ASN A 1 628 ? 5.017 -39.482 -53.666 1.00 89.44 628 ASN A C 1
ATOM 5116 O O . ASN A 1 628 ? 5.717 -39.983 -54.550 1.00 89.44 628 ASN A O 1
ATOM 5120 N N . GLU A 1 629 ? 4.994 -40.006 -52.435 1.00 89.56 629 GLU A N 1
ATOM 5121 C CA . GLU A 1 629 ? 5.778 -41.189 -52.082 1.00 89.56 629 GLU A CA 1
ATOM 5122 C C . GLU A 1 629 ? 5.183 -42.482 -52.664 1.00 89.56 629 GLU A C 1
ATOM 5124 O O . GLU A 1 629 ? 3.971 -42.636 -52.824 1.00 89.56 629 GLU A O 1
ATOM 5129 N N . ASN A 1 630 ? 6.036 -43.476 -52.924 1.00 89.94 630 ASN A N 1
ATOM 5130 C CA . ASN A 1 630 ? 5.554 -44.815 -53.248 1.00 89.94 630 ASN A CA 1
ATOM 5131 C C . ASN A 1 630 ? 4.943 -45.459 -51.991 1.00 89.94 630 ASN A C 1
ATOM 5133 O O . ASN A 1 630 ? 5.671 -45.857 -51.080 1.00 89.94 630 ASN A O 1
ATOM 5137 N N . LYS A 1 631 ? 3.617 -45.626 -51.962 1.00 87.25 631 LYS A N 1
ATOM 5138 C CA . LYS A 1 631 ? 2.890 -46.173 -50.802 1.00 87.25 631 LYS A CA 1
ATOM 5139 C C . LYS A 1 631 ? 3.233 -47.629 -50.458 1.00 87.25 631 LYS A C 1
ATOM 5141 O O . LYS A 1 631 ? 3.053 -48.025 -49.310 1.00 87.25 631 LYS A O 1
ATOM 5146 N N . GLN A 1 632 ? 3.803 -48.407 -51.384 1.00 86.50 632 GLN A N 1
ATOM 5147 C CA . GLN A 1 632 ? 4.326 -49.749 -51.078 1.00 86.50 632 GLN A CA 1
ATOM 5148 C C . GLN A 1 632 ? 5.671 -49.699 -50.335 1.00 86.50 632 GLN A C 1
ATOM 5150 O O . GLN A 1 632 ? 6.054 -50.652 -49.650 1.00 86.50 632 GLN A O 1
ATOM 5155 N N . LYS A 1 633 ? 6.402 -48.583 -50.441 1.00 88.56 633 LYS A N 1
ATOM 5156 C CA . LYS A 1 633 ? 7.688 -48.349 -49.772 1.00 88.56 633 LYS A CA 1
ATOM 5157 C C . LYS A 1 633 ? 7.797 -46.880 -49.323 1.00 88.56 633 LYS A C 1
ATOM 5159 O O . LYS A 1 633 ? 8.593 -46.132 -49.898 1.00 88.56 633 LYS A O 1
ATOM 5164 N N . PRO A 1 634 ? 7.011 -46.471 -48.309 1.00 90.75 634 PRO A N 1
ATOM 5165 C CA . PRO A 1 634 ? 6.940 -45.082 -47.866 1.00 90.75 634 PRO A CA 1
ATOM 5166 C C . PRO A 1 634 ? 8.293 -44.587 -47.353 1.00 90.75 634 PRO A C 1
ATOM 5168 O O . PRO A 1 634 ? 9.102 -45.354 -46.815 1.00 90.75 634 PRO A O 1
ATOM 5171 N N . LEU A 1 635 ? 8.545 -43.290 -47.511 1.00 92.06 635 LEU A N 1
ATOM 5172 C CA . LEU A 1 635 ? 9.806 -42.670 -47.135 1.00 92.06 635 LEU A CA 1
ATOM 5173 C C . LEU A 1 635 ? 9.952 -42.646 -45.608 1.00 92.06 635 LEU A C 1
ATOM 5175 O O . LEU A 1 635 ? 9.070 -42.196 -44.868 1.00 92.06 635 LEU A O 1
ATOM 5179 N N . THR A 1 636 ? 11.092 -43.132 -45.117 1.00 93.19 636 THR A N 1
ATOM 5180 C CA . THR A 1 636 ? 11.456 -43.017 -43.701 1.00 93.19 636 THR A CA 1
ATOM 5181 C C . THR A 1 636 ? 11.926 -41.599 -43.385 1.00 93.19 636 THR A C 1
ATOM 5183 O O . THR A 1 636 ? 12.447 -40.902 -44.256 1.00 93.19 636 THR A O 1
ATOM 5186 N N . ASP A 1 637 ? 11.806 -41.182 -42.121 1.00 93.00 637 ASP A N 1
ATOM 5187 C CA . ASP A 1 637 ? 12.267 -39.856 -41.676 1.00 93.00 637 ASP A CA 1
ATOM 5188 C C . ASP A 1 637 ? 13.777 -39.650 -41.941 1.00 93.00 637 ASP A C 1
ATOM 5190 O O . ASP A 1 637 ? 14.211 -38.537 -42.232 1.00 93.00 637 ASP A O 1
ATOM 5194 N N . ASP A 1 638 ? 14.576 -40.727 -41.902 1.00 92.50 638 ASP A N 1
ATOM 5195 C CA . ASP A 1 638 ? 15.996 -40.701 -42.290 1.00 92.50 638 ASP A CA 1
ATOM 5196 C C . ASP A 1 638 ? 16.170 -40.399 -43.782 1.00 92.50 638 ASP A C 1
ATOM 5198 O O . ASP A 1 638 ? 17.025 -39.601 -44.164 1.00 92.50 638 ASP A O 1
ATOM 5202 N N . LYS A 1 639 ? 15.343 -41.013 -44.636 1.00 92.81 639 LYS A N 1
ATOM 5203 C CA . LYS A 1 639 ? 15.425 -40.823 -46.084 1.00 92.81 639 LYS A CA 1
ATOM 5204 C C . LYS A 1 639 ? 14.943 -39.437 -46.503 1.00 92.81 639 LYS A C 1
ATOM 5206 O O . LYS A 1 639 ? 15.573 -38.822 -47.353 1.00 92.81 639 LYS A O 1
ATOM 5211 N N . ILE A 1 640 ? 13.898 -38.914 -45.860 1.00 92.69 640 ILE A N 1
ATOM 5212 C CA . ILE A 1 640 ? 13.441 -37.530 -46.057 1.00 92.69 640 ILE A CA 1
ATOM 5213 C C . ILE A 1 640 ? 14.529 -36.537 -45.617 1.00 92.69 640 ILE A C 1
ATOM 5215 O O . ILE A 1 640 ? 14.816 -35.590 -46.339 1.00 92.69 640 ILE A O 1
ATOM 5219 N N . SER A 1 641 ? 15.187 -36.768 -44.473 1.00 94.38 641 SER A N 1
ATOM 5220 C CA . SER A 1 641 ? 16.314 -35.936 -44.016 1.00 94.38 641 SER A CA 1
ATOM 5221 C C . SER A 1 641 ? 17.472 -35.919 -45.023 1.00 94.38 641 SER A C 1
ATOM 5223 O O . SER A 1 641 ? 18.060 -34.864 -45.264 1.00 94.38 641 SER A O 1
ATOM 5225 N N . LEU A 1 642 ? 17.769 -37.061 -45.649 1.00 92.62 642 LEU A N 1
ATOM 5226 C CA . LEU A 1 642 ? 18.818 -37.175 -46.661 1.00 92.62 642 LEU A CA 1
ATOM 5227 C C . LEU A 1 642 ? 18.445 -36.455 -47.966 1.00 92.62 642 LEU A C 1
ATOM 5229 O O . LEU A 1 642 ? 19.248 -35.670 -48.459 1.00 92.62 642 LEU A O 1
ATOM 5233 N N . LEU A 1 643 ? 17.218 -36.635 -48.463 1.00 92.56 643 LEU A N 1
ATOM 5234 C CA . LEU A 1 643 ? 16.710 -35.934 -49.653 1.00 92.56 643 LEU A CA 1
ATOM 5235 C C . LEU A 1 643 ? 16.675 -34.414 -49.452 1.00 92.56 643 LEU A C 1
ATOM 5237 O O . LEU A 1 643 ? 17.084 -33.656 -50.327 1.00 92.56 643 LEU A O 1
ATOM 5241 N N . LEU A 1 644 ? 16.249 -33.952 -48.273 1.00 91.19 644 LEU A N 1
ATOM 5242 C CA . LEU A 1 644 ? 16.310 -32.533 -47.920 1.00 91.19 644 LEU A CA 1
ATOM 5243 C C . LEU A 1 644 ? 17.748 -32.012 -47.968 1.00 91.19 644 LEU A C 1
ATOM 5245 O O . LEU A 1 644 ? 17.975 -30.930 -48.501 1.00 91.19 644 LEU A O 1
ATOM 5249 N N . LYS A 1 645 ? 18.720 -32.790 -47.478 1.00 91.00 645 LYS A N 1
ATOM 5250 C CA . LYS A 1 645 ? 20.141 -32.429 -47.530 1.00 91.00 645 LYS A CA 1
ATOM 5251 C C . LYS A 1 645 ? 20.676 -32.363 -48.964 1.00 91.00 645 LYS A C 1
ATOM 5253 O O . LYS A 1 645 ? 21.445 -31.453 -49.256 1.00 91.00 645 LYS A O 1
ATOM 5258 N N . GLU A 1 646 ? 20.259 -33.270 -49.847 1.00 91.00 646 GLU A N 1
ATOM 5259 C CA . GLU A 1 646 ? 20.592 -33.238 -51.284 1.00 91.00 646 GLU A CA 1
ATOM 5260 C C . GLU A 1 646 ? 20.014 -32.000 -51.981 1.00 91.00 646 GLU A C 1
ATOM 5262 O O . GLU A 1 646 ? 20.691 -31.372 -52.788 1.00 91.00 646 GLU A O 1
ATOM 5267 N N . MET A 1 647 ? 18.807 -31.580 -51.596 1.00 87.94 647 MET A N 1
ATOM 5268 C CA . MET A 1 647 ? 18.189 -30.321 -52.037 1.00 87.94 647 MET A CA 1
ATOM 5269 C C . MET A 1 647 ? 18.787 -29.075 -51.357 1.00 87.94 647 MET A C 1
ATOM 5271 O O . MET A 1 647 ? 18.305 -27.958 -51.549 1.00 87.94 647 MET A O 1
ATOM 5275 N N . GLY A 1 648 ? 19.824 -29.258 -50.537 1.00 87.19 648 GLY A N 1
ATOM 5276 C CA . GLY A 1 648 ? 20.552 -28.189 -49.873 1.00 87.19 648 GLY A CA 1
ATOM 5277 C C . GLY A 1 648 ? 19.954 -27.724 -48.547 1.00 87.19 648 GLY A C 1
ATOM 5278 O O . GLY A 1 648 ? 20.406 -26.713 -48.034 1.00 87.19 648 GLY A O 1
ATOM 5279 N N . TYR A 1 649 ? 18.980 -28.416 -47.951 1.00 89.75 649 TYR A N 1
ATOM 5280 C CA . TYR A 1 649 ? 18.375 -28.076 -46.653 1.00 89.75 649 TYR A CA 1
ATOM 5281 C C . TYR A 1 649 ? 18.973 -28.908 -45.508 1.00 89.75 649 TYR A C 1
ATOM 5283 O O . TYR A 1 649 ? 18.909 -30.137 -45.495 1.00 89.75 649 TYR A O 1
ATOM 5291 N N . ILE A 1 650 ? 19.512 -28.249 -44.480 1.00 87.56 650 ILE A N 1
ATOM 5292 C CA . ILE A 1 650 ? 20.157 -28.916 -43.341 1.00 87.56 650 ILE A CA 1
ATOM 5293 C C . ILE A 1 650 ? 19.113 -29.196 -42.252 1.00 87.56 650 ILE A C 1
ATOM 5295 O O . ILE A 1 650 ? 18.905 -28.391 -41.343 1.00 87.56 650 ILE A O 1
ATOM 5299 N N . VAL A 1 651 ? 18.455 -30.356 -42.333 1.00 89.12 651 VAL A N 1
ATOM 5300 C CA . VAL A 1 651 ? 17.406 -30.770 -41.385 1.00 89.12 651 VAL A CA 1
ATOM 5301 C C . VAL A 1 651 ? 17.719 -32.151 -40.822 1.00 89.12 651 VAL A C 1
ATOM 5303 O O . VAL A 1 651 ? 17.820 -33.126 -41.561 1.00 89.12 651 VAL A O 1
ATOM 5306 N N . ALA A 1 652 ? 17.856 -32.251 -39.499 1.00 90.00 652 ALA A N 1
ATOM 5307 C CA . ALA A 1 652 ? 18.111 -33.523 -38.827 1.00 90.00 652 ALA A CA 1
ATOM 5308 C C . ALA A 1 652 ? 16.862 -34.421 -38.808 1.00 90.00 652 ALA A C 1
ATOM 5310 O O . ALA A 1 652 ? 15.739 -33.931 -38.681 1.00 90.00 652 ALA A O 1
ATOM 5311 N N . ARG A 1 653 ? 17.053 -35.747 -38.813 1.00 92.81 653 ARG A N 1
ATOM 5312 C CA . ARG A 1 653 ? 15.972 -36.752 -38.738 1.00 92.81 653 ARG A CA 1
ATOM 5313 C C . ARG A 1 653 ? 14.941 -36.474 -37.638 1.00 92.81 653 ARG A C 1
ATOM 5315 O O . ARG A 1 653 ? 13.745 -36.550 -37.893 1.00 92.81 653 ARG A O 1
ATOM 5322 N N . ARG A 1 654 ? 15.376 -36.143 -36.412 1.00 89.81 654 ARG A N 1
ATOM 5323 C CA . ARG A 1 654 ? 14.455 -35.840 -35.293 1.00 89.81 654 ARG A CA 1
ATOM 5324 C C . ARG A 1 654 ? 13.562 -34.633 -35.597 1.00 89.81 654 ARG A C 1
ATOM 5326 O O . ARG A 1 654 ? 12.394 -34.638 -35.230 1.00 89.81 654 ARG A O 1
ATOM 5333 N N . THR A 1 655 ? 14.092 -33.637 -36.304 1.00 88.44 655 THR A N 1
ATOM 5334 C CA . THR A 1 655 ? 13.342 -32.455 -36.742 1.00 88.44 655 THR A CA 1
ATOM 5335 C C . THR A 1 655 ? 12.348 -32.808 -37.844 1.00 88.44 655 THR A C 1
ATOM 5337 O O . THR A 1 655 ? 11.210 -32.366 -37.778 1.00 88.44 655 THR A O 1
ATOM 5340 N N . VAL A 1 656 ? 12.730 -33.664 -38.800 1.00 90.44 656 VAL A N 1
ATOM 5341 C CA . VAL A 1 656 ? 11.802 -34.200 -39.813 1.00 90.44 656 VAL A CA 1
ATOM 5342 C C . VAL A 1 656 ? 10.655 -34.969 -39.154 1.00 90.44 656 VAL A C 1
ATOM 5344 O O . VAL A 1 656 ? 9.496 -34.734 -39.483 1.00 90.44 656 VAL A O 1
ATOM 5347 N N . ALA A 1 657 ? 10.960 -35.837 -38.184 1.00 89.00 657 ALA A N 1
ATOM 5348 C CA . ALA A 1 657 ? 9.950 -36.580 -37.434 1.00 89.00 657 ALA A CA 1
ATOM 5349 C C . ALA A 1 657 ? 8.985 -35.636 -36.700 1.00 89.00 657 ALA A C 1
ATOM 5351 O O . ALA A 1 657 ? 7.772 -35.805 -36.807 1.00 89.00 657 ALA A O 1
ATOM 5352 N N . LYS A 1 658 ? 9.524 -34.608 -36.030 1.00 88.81 658 LYS A N 1
ATOM 5353 C CA . LYS A 1 658 ? 8.743 -33.562 -35.359 1.00 88.81 658 LYS A CA 1
ATOM 5354 C C . LYS A 1 658 ? 7.843 -32.799 -36.336 1.00 88.81 658 LYS A C 1
ATOM 5356 O O . LYS A 1 658 ? 6.662 -32.634 -36.075 1.00 88.81 658 LYS A O 1
ATOM 5361 N N . PHE A 1 659 ? 8.380 -32.362 -37.474 1.00 91.50 659 PHE A N 1
ATOM 5362 C CA . PHE A 1 659 ? 7.635 -31.651 -38.519 1.00 91.50 659 PHE A CA 1
ATOM 5363 C C . PHE A 1 659 ? 6.495 -32.487 -39.096 1.00 91.50 659 PHE A C 1
ATOM 5365 O O . PHE A 1 659 ? 5.367 -32.013 -39.202 1.00 91.50 659 PHE A O 1
ATOM 5372 N N . ARG A 1 660 ? 6.770 -33.754 -39.397 1.00 93.00 660 ARG A N 1
ATOM 5373 C CA . ARG A 1 660 ? 5.769 -34.694 -39.891 1.00 93.00 660 ARG A CA 1
ATOM 5374 C C . ARG A 1 660 ? 4.654 -34.943 -38.866 1.00 93.00 660 ARG A C 1
ATOM 5376 O O . ARG A 1 660 ? 3.487 -34.940 -39.239 1.00 93.00 660 ARG A O 1
ATOM 5383 N N . GLU A 1 661 ? 5.010 -35.187 -37.607 1.00 89.44 661 GLU A N 1
ATOM 5384 C CA . GLU A 1 661 ? 4.071 -35.608 -36.559 1.00 89.44 661 GLU A CA 1
ATOM 5385 C C . GLU A 1 661 ? 3.296 -34.435 -35.949 1.00 89.44 661 GLU A C 1
ATOM 5387 O O . GLU A 1 661 ? 2.072 -34.460 -35.944 1.00 89.44 661 GLU A O 1
ATOM 5392 N N . GLU A 1 662 ? 3.986 -33.389 -35.491 1.00 84.94 662 GLU A N 1
ATOM 5393 C CA . GLU A 1 662 ? 3.359 -32.284 -34.753 1.00 84.94 662 GLU A CA 1
ATOM 5394 C C . GLU A 1 662 ? 2.739 -31.221 -35.668 1.00 84.94 662 GLU A C 1
ATOM 5396 O O . GLU A 1 662 ? 1.731 -30.622 -35.305 1.00 84.94 662 GLU A O 1
ATOM 5401 N N . PHE A 1 663 ? 3.325 -30.964 -36.843 1.00 84.06 663 PHE A N 1
ATOM 5402 C CA . PHE A 1 663 ? 2.903 -29.844 -37.698 1.00 84.06 663 PHE A CA 1
ATOM 5403 C C . PHE A 1 663 ? 2.071 -30.286 -38.903 1.00 84.06 663 PHE A C 1
ATOM 5405 O O . PHE A 1 663 ? 1.152 -29.575 -39.298 1.00 84.06 663 PHE A O 1
ATOM 5412 N N . LEU A 1 664 ? 2.366 -31.454 -39.480 1.00 87.19 664 LEU A N 1
ATOM 5413 C CA . LEU A 1 664 ? 1.615 -31.996 -40.619 1.00 87.19 664 LEU A CA 1
ATOM 5414 C C . LEU A 1 664 ? 0.591 -33.066 -40.212 1.00 87.19 664 LEU A C 1
ATOM 5416 O O . LEU A 1 664 ? -0.247 -33.430 -41.030 1.00 87.19 664 LEU A O 1
ATOM 5420 N N . SER A 1 665 ? 0.635 -33.565 -38.969 1.00 89.12 665 SER A N 1
ATOM 5421 C CA . SER A 1 665 ? -0.237 -34.649 -38.481 1.00 89.12 665 SER A CA 1
ATOM 5422 C C . SER A 1 665 ? -0.186 -35.924 -39.343 1.00 89.12 665 SER A C 1
ATOM 5424 O O . SER A 1 665 ? -1.177 -36.633 -39.505 1.00 89.12 665 SER A O 1
ATOM 5426 N N . ILE A 1 666 ? 0.981 -36.236 -39.913 1.00 88.44 666 ILE A N 1
ATOM 5427 C CA . ILE A 1 666 ? 1.193 -37.383 -40.802 1.00 88.44 666 ILE A CA 1
ATOM 5428 C C . ILE A 1 666 ? 1.807 -38.550 -40.011 1.00 88.44 666 ILE A C 1
ATOM 5430 O O . ILE A 1 666 ? 2.806 -38.386 -39.309 1.00 88.44 666 ILE A O 1
ATOM 5434 N N . ALA A 1 667 ? 1.266 -39.764 -40.161 1.00 87.56 667 ALA A N 1
ATOM 5435 C CA . ALA A 1 667 ? 1.731 -40.965 -39.451 1.00 87.56 667 ALA A CA 1
ATOM 5436 C C . ALA A 1 667 ? 3.160 -41.403 -39.846 1.00 87.56 667 ALA A C 1
ATOM 5438 O O . ALA A 1 667 ? 3.680 -40.989 -40.879 1.00 87.56 667 ALA A O 1
ATOM 5439 N N . LYS A 1 668 ? 3.821 -42.251 -39.042 1.00 88.56 668 LYS A N 1
ATOM 5440 C CA . LYS A 1 668 ? 5.170 -42.803 -39.330 1.00 88.56 668 LYS A CA 1
ATOM 5441 C C . LYS A 1 668 ? 5.153 -43.739 -40.544 1.00 88.56 668 LYS A C 1
ATOM 5443 O O . LYS A 1 668 ? 4.123 -44.335 -40.837 1.00 88.56 668 LYS A O 1
ATOM 5448 N N . SER A 1 669 ? 6.299 -43.924 -41.208 1.00 86.00 669 SER A N 1
ATOM 5449 C CA . SER A 1 669 ? 6.411 -44.687 -42.469 1.00 86.00 669 SER A CA 1
ATOM 5450 C C . SER A 1 669 ? 5.726 -46.058 -42.423 1.00 86.00 669 SER A C 1
ATOM 5452 O O . SER A 1 669 ? 5.008 -46.413 -43.346 1.00 86.00 669 SER A O 1
ATOM 5454 N N . ASN A 1 670 ? 5.863 -46.803 -41.323 1.00 85.06 670 ASN A N 1
ATOM 5455 C CA . ASN A 1 670 ? 5.272 -48.140 -41.187 1.00 85.06 670 ASN A CA 1
ATOM 5456 C C . ASN A 1 670 ? 3.734 -48.134 -41.221 1.00 85.06 670 ASN A C 1
ATOM 5458 O O . ASN A 1 670 ? 3.141 -49.116 -41.646 1.00 85.06 670 ASN A O 1
ATOM 5462 N N . LEU A 1 671 ? 3.106 -47.034 -40.799 1.00 84.88 671 LEU A N 1
ATOM 5463 C CA . LEU A 1 671 ? 1.651 -46.856 -40.779 1.00 84.88 671 LEU A CA 1
ATOM 5464 C C . LEU A 1 671 ? 1.106 -46.263 -42.087 1.00 84.88 671 LEU A C 1
ATOM 5466 O O . LEU A 1 671 ? -0.100 -46.273 -42.297 1.00 84.88 671 LEU A O 1
ATOM 5470 N N . ARG A 1 672 ? 1.976 -45.738 -42.962 1.00 87.69 672 ARG A N 1
ATOM 5471 C CA . ARG A 1 672 ? 1.597 -45.206 -44.285 1.00 87.69 672 ARG A CA 1
ATOM 5472 C C . ARG A 1 672 ? 1.724 -46.235 -45.406 1.00 87.69 672 ARG A C 1
ATOM 5474 O O . ARG A 1 672 ? 1.364 -45.951 -46.544 1.00 87.69 672 ARG A O 1
ATOM 5481 N N . LYS A 1 673 ? 2.255 -47.418 -45.094 1.00 85.00 673 LYS A N 1
ATOM 5482 C CA . LYS A 1 673 ? 2.439 -48.496 -46.059 1.00 85.00 673 LYS A CA 1
ATOM 5483 C C . LYS A 1 673 ? 1.077 -49.102 -46.401 1.00 85.00 673 LYS A C 1
ATOM 5485 O O . LYS A 1 673 ? 0.478 -49.754 -45.549 1.00 85.00 673 LYS A O 1
ATOM 5490 N N . SER A 1 674 ? 0.597 -48.895 -47.624 1.00 75.25 674 SER A N 1
ATOM 5491 C CA . SER A 1 674 ? -0.578 -49.603 -48.147 1.00 75.25 674 SER A CA 1
ATOM 5492 C C . SER A 1 674 ? -0.124 -50.836 -48.926 1.00 75.25 674 SER A C 1
ATOM 5494 O O . SER A 1 674 ? 0.892 -50.773 -49.623 1.00 75.25 674 SER A O 1
ATOM 5496 N N . ILE A 1 675 ? -0.851 -51.944 -48.769 1.00 60.81 675 ILE A N 1
ATOM 5497 C CA . ILE A 1 675 ? -0.622 -53.197 -49.508 1.00 60.81 675 ILE A CA 1
ATOM 5498 C C . ILE A 1 675 ? -0.946 -52.985 -50.985 1.00 60.81 675 ILE A C 1
ATOM 5500 O O . ILE A 1 675 ? -2.001 -52.365 -51.252 1.00 60.81 675 ILE A O 1
#

Secondary structure (DSSP, 8-state):
-BHHHHHHTTSS-HHHHHHHHHTT--BHHHHHHHHHHHS-STTSTT--HHHHHHHHHHHHHHHGGGS-----------------S----SHHHHHHHTTSS-HHHHHHHHHTT--SHHHHHHHHHHHS-STTSTT--HHHHHHHHHHHHH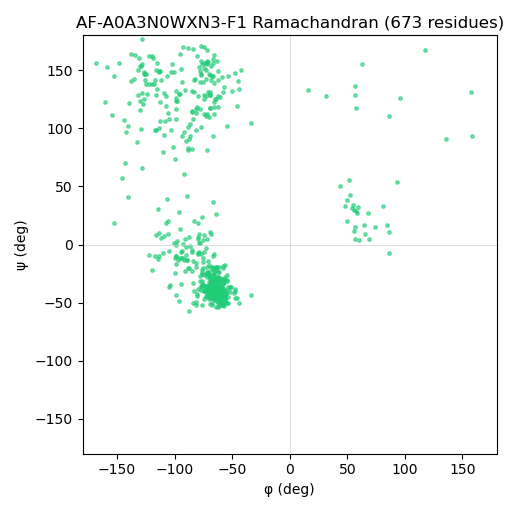HHHH-TT-PPS-S-S-------S---HHHHHHHHHHHHHHHHHS-HHHHHHHHHHTTT---HHHHIIIIIS-HHHHHHHHHHS-HHHHHHHHHHHHHHHHHHHHHHH--SHHHHHHHHHHHHHHHH-TTS--TT--GGG--HHHHHHHHHHSPPPSSHHHHHIIIIISSSB--SSPPPHHHHHHHTT--HHHHHHHHHHHHHHHHHHHHGGGGS---HHHHHHHTT-BTTEE---HHHHHHHHHHHT--B-HHHHHHHHHT--SSSEEEES-HHHHTS-----TT-S---S--EEEEHHHHTTB-HHHHHHHHHHHHH---SS-EEEEHHHHHGGGBSSS-GGGHHHHHHHHHHHHHHHS-----TTSEEEE---GGGG-S-HHHHHHHHHHHHHHTHHHHHH--GGG-----HHHHHHHHT--HHHHHHHHHH-EEEETTEEEEGGGGPPTT-EEBTTS-EE-HHHHHHHHHHHHHTS-TTSPPPHHHHHHHHHHTTB---HHHHHHIIIIIS-PPPHHHH---

Radius of gyration: 39.76 Å; Cα contacts (8 Å, |Δi|>4): 718; chains: 1; bounding box: 106×89×93 Å

Sequence (675 aa):
MTIDNLLDKKEISVGTYNVCFHNEIFSLEDICKVFQKHKTFKILRNCGPKKNNELIQVFEKYSSNIITEGSTIKENKAFSNTFAGVIDSSEIGSLFQEGRLSTRSYNVCKSNNLNSIKDLLQHYNKFSSFLNLENSGNKTNFELVAVALHEIRNNPNFSLPNEKDCCVEEIKDKISQECKDVAQNIILFELDLLPERSRKVISHFLNKKLSLENVEKVLLNNPITYSKIKKSLGLSLIGDVDQFITAFSNLLKDLRSSNDLQTARSLSNSYIAQKIFPDINFTTFNFSDFSILRLLHFVFSERKFESAIQEDIFKNFLRVFFNNNKISLENIGNNYNLSLGEVRKEIKLVVKDTLVKIKHLSFYYDIDMLKIILDEKQDGHLLITDSIMENINCQFNTSFSSDFLTYILSLNKEHSYKLVGAYEDVILKYNTNKNKLHIWKKLYLLDTQLANIFDWENFINDLKARSFVRSGEEFSLNFKSFLLKYIHNSNGQKLNETLPFAEKLVNVELEKFIDINNNIGFVKETTRLTYSAATVESVISAIKKVQNSFFESYNLDDLVPMVYKDIAVITGRDISAISRICERNFLLFEGRDVSYKFLFRDGTIKKTDGTRVTQITVLDIIKNMIENENKQKPLTDDKISLLLKEMGYIVARRTVAKFREEFLSIAKSNLRKSI

Organism: NCBI:txid2487074

InterPro domains:
  IPR000394 RNA polymerase sigma factor 54 [PTHR32248] (533-674)
  IPR007634 RNA polymerase sigma factor 54, DNA-binding [PF04552] (529-673)

=== Feature glossary ===
The features interleaved in this record are:

— What the protein is —

Sequence gives the chain of amino acids in standard one-letter code (A=alanine, C=cysteine, …, Y=tyrosine), read N→C. It is the only feature that is directly encoded by the gene; all structural features are derived from the folded form of this sequence.

Database cross-references. InterPro integrates a dozen domain/family signature databases into unified entries with residue-range hits. GO terms attach function/process/location labels with evidence codes. CATH codes position the fold in a four-level structural taxonomy. Organism is the NCBI-taxonomy species name.

— Where its atoms are —

Atomic coordinates in PDBx/mmCIF format — the same representation the Protein Data Bank distributes. Each line of the _atom_site loop places one backbone atom in Cartesian space (units: ångströms, origin: arbitrary).

The six renders are orthographic views along the three Cartesian axes in both directions. Representation (cartoon, sticks, or surface) and color scheme (sequence-rainbow or by-chain) vary across proteins so the training set covers all the common visualization conventions.

— Local backbone conformation —

Eight-state secondary structure (DSSP): H is the canonical α-helix, G the tighter 3₁₀-helix, I the wider π-helix; E/B are β-structure, T and S are turns and bends, and '-' is everything else. DSSP derives these from the pattern of main-chain N–H···O=C hydrogen bonds, not from the sequence.

P-SEA three-state annotation labels each residue as helix, strand, or coil based purely on the geometry of the Cα trace. It serves as a fallback when the full backbone (and thus DSSP) is unavailable.

The φ/ψ torsion pair specifies the backbone conformation at each residue. φ rotates about the N–Cα bond, ψ about the Cα–C bond. Steric clashes forbid most of the (φ, ψ) plane — the allowed regions (α-helix basin, β-sheet basin, left-handed helix) are the Ramachandran-allowed regions.

— Global shape and packing —

The geometric summary reports three shape descriptors. Rg (radius of gyration) measures how spread out the Cα atoms are about their centre of mass; compact globular proteins have small Rg, elongated or unfolded ones large. Cα contacts (<8 Å, |i−j|>4) count long-range residue pairs in spatial proximity — high for tightly packed folds, near zero for rods or random coil. The bounding-box extents give the protein's footprint along x, y, z in Å.

Solvent-accessible surface area (SASA) is the area in Å² traced out by the centre of a 1.4 Å probe sphere (a water molecule) rolled over the protein's van der Waals surface (Shrake–Rupley / Lee–Richards construction). Buried residues have near-zero SASA; fully exposed residues can exceed 200 Å². The total SASA scales roughly with the number of surface residues.

The contact map is a binary N×N matrix image: pixel (i, j) is dark where Cα_i and Cα_j are within 8 Å and |i−j|>4. Because the |i−j|>4 filter removes local helical contacts, off-diagonal stripes parallel to the main diagonal indicate parallel β-sheets; stripes perpendicular to it indicate antiparallel β-sheets. The Ramachandran plot scatters every residue's (φ, ψ) pair against the sterically allowed regions. The PAE heatmap renders the predicted-aligned-error matrix.

— Structural neighborhood —

3Di is Foldseek's structural alphabet. Each residue is assigned one of twenty discrete states based on how its Cα sits relative to its spatial (not sequential) neighbors. Aligning 3Di strings finds structural homologs roughly as well as full 3D superposition, but orders of magnitude faster.

Nearest PDB neighbors are the top structural matches found by Foldseek when searching this structure against the entire Protein Data Bank. Each hit reports a TM-score (0 to 1; >0.5 almost always implies the same fold) and an E-value. These are *structural* homologs — they may share no detectable sequence similarity.

— Confidence and disorder —

For AlphaFold models, the B-factor field carries pLDDT — the model's own estimate of local accuracy on a 0–100 scale. Regions with pLDDT<50 should be treated as essentially unmodeled; they often correspond to intrinsically disordered segments.

Crystallographic B-factors measure how much each atom's electron density is smeared out, in Å². They rise in mobile loops and surface residues and fall in the buried interior. In AlphaFold models this column is repurposed to hold pLDDT instead.

Predicted aligned error is AlphaFold's pairwise confidence. Unlike pLDDT (per-residue), PAE is per-residue-pair and captures whether two parts of the structure are correctly placed relative to each other. Units are ångströms of expected positional error.